Protein AF-A0A150GIY0-F1 (afdb_monomer)

Nearest PDB structures (foldseek):
  5y50-assembly1_A  TM=8.911E-01  e=4.315E-17  Arabidopsis thaliana
  5xjj-assembly1_A  TM=8.818E-01  e=3.987E-17  Camelina sativa
  7dqk-assembly1_A  TM=9.049E-01  e=1.859E-16  Nicotiana tabacum
  6idr-assembly1_A  TM=8.711E-01  e=2.061E-09  Vibrio cholerae
  4z3p-assembly1_A  TM=7.570E-01  e=5.822E-07  Escherichia coli

Radius of gyration: 31.67 Å; Cα contacts (8 Å, |Δi|>4): 708; chains: 1; bounding box: 84×66×115 Å

Organism: Gonium pectorale (NCBI:txid33097)

Sequence (579 aa):
MNAAVGRSGRQQALKSTKPVFLGHQGTAELGAAAVGNTYINLMWFFMVGFATALDTLGSQAYGAGNLRALRTATLTGGLLMSALMGPMVAAMAEGERAGAVLFGQDPVVSLLMGRFCRHLIPGMWPLAWSVVLTKYLQVQGEVLLPSAAAVAAFLLNIAGNVLLIRRLGFVGSPLATSLARWVQLLLLVASVCLHERRRRRLARQPAVQDLGLSRAGVSPSDMKGGGAQDVEGAPLLQAPALDKNAVPAVRCGAEGAKQERHSGGDAGAVEQTSAEVDVTVVVIARADSRAALFDQASGCVQLSSSDNVGGYFDGGAPAIAAATEAEGEAWSRDASLWREAAAELREAVRPAALGRFLRLGVPGGLGIIFESVCFELSTVLAGRLGAVDTAAHSAMLSVMAFMYLSCPFAIGIAGSIRVGNLLGAGQPEASRIAGLLTVGVSGSLMSLVAAALLACRNVFGYMFSNDPRVVQVIARISLFVAFLEVSDGLLGSSHGVLRGCGHQITTAVATFIGFWLTGITLGYLLCERAGWGLDGIWAGIAAGDAVTCAVNVGAMARIRWRAEADGAAARLQQAGPHS

InterPro domains:
  IPR002528 Multi antimicrobial extrusion protein [PF01554] (20-162)
  IPR002528 Multi antimicrobial extrusion protein [PF01554] (366-525)

pLDDT: mean 75.18, std 27.04, range [20.86, 97.62]

Structure (mmCIF, N/CA/C/O backbone):
data_AF-A0A150GIY0-F1
#
_entry.id   AF-A0A150GIY0-F1
#
loop_
_atom_site.group_PDB
_atom_site.id
_atom_site.type_symbol
_atom_site.label_atom_id
_atom_site.label_alt_id
_atom_site.label_comp_id
_atom_site.label_asym_id
_atom_site.label_entity_id
_atom_site.label_seq_id
_atom_site.pdbx_PDB_ins_code
_atom_site.Cartn_x
_atom_site.Cartn_y
_atom_site.Cartn_z
_atom_site.occupancy
_atom_site.B_iso_or_equiv
_atom_site.auth_seq_id
_atom_site.auth_comp_id
_atom_site.auth_asym_id
_atom_site.auth_atom_id
_atom_site.pdbx_PDB_model_num
ATOM 1 N N . MET A 1 1 ? -1.893 16.296 6.152 1.00 26.72 1 MET A N 1
ATOM 2 C CA . MET A 1 1 ? -1.440 16.242 4.745 1.00 26.72 1 MET A CA 1
ATO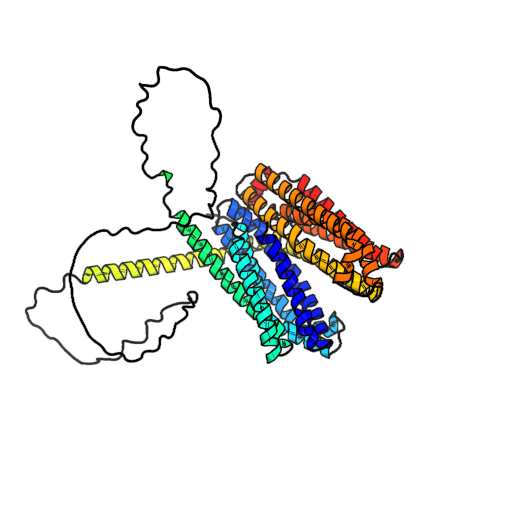M 3 C C . MET A 1 1 ? 0.084 16.180 4.626 1.00 26.72 1 MET A C 1
ATOM 5 O O . MET A 1 1 ? 0.574 15.108 4.300 1.00 26.72 1 MET A O 1
ATOM 9 N N . ASN A 1 2 ? 0.847 17.212 5.021 1.00 23.97 2 ASN A N 1
ATOM 10 C CA . ASN A 1 2 ? 2.317 17.268 4.824 1.00 23.97 2 ASN A CA 1
ATOM 11 C C . ASN A 1 2 ? 3.125 16.084 5.412 1.00 23.97 2 ASN A C 1
ATOM 13 O O . ASN A 1 2 ? 4.111 15.652 4.823 1.00 23.97 2 ASN A O 1
ATOM 17 N N . ALA A 1 3 ? 2.694 15.492 6.533 1.00 28.34 3 ALA A N 1
ATOM 18 C CA . ALA A 1 3 ? 3.400 14.363 7.159 1.00 28.34 3 ALA A CA 1
ATOM 19 C C . ALA A 1 3 ? 3.126 12.987 6.508 1.00 28.34 3 ALA A C 1
ATOM 21 O O . ALA A 1 3 ? 3.935 12.069 6.640 1.00 28.34 3 ALA A O 1
ATOM 22 N N . ALA A 1 4 ? 1.986 12.808 5.830 1.00 27.88 4 ALA A N 1
ATOM 23 C CA . ALA A 1 4 ? 1.653 11.567 5.117 1.00 27.88 4 ALA A CA 1
ATOM 24 C C . ALA A 1 4 ? 2.254 11.575 3.704 1.00 27.88 4 ALA A C 1
ATOM 26 O O . ALA A 1 4 ? 2.891 10.599 3.320 1.00 27.88 4 ALA A O 1
ATOM 27 N N . VAL A 1 5 ? 2.172 12.725 3.023 1.00 30.45 5 VAL A N 1
ATOM 28 C CA . VAL A 1 5 ? 2.752 12.960 1.692 1.00 30.45 5 VAL A CA 1
ATOM 29 C C . VAL A 1 5 ? 4.261 12.725 1.685 1.00 30.45 5 VAL A C 1
ATOM 31 O O . VAL A 1 5 ? 4.789 12.011 0.839 1.00 30.45 5 VAL A O 1
ATOM 34 N N . GLY A 1 6 ? 4.967 13.208 2.712 1.00 29.48 6 GLY A N 1
ATOM 35 C CA . GLY A 1 6 ? 6.399 12.955 2.811 1.00 29.48 6 GLY A CA 1
ATOM 36 C C . GLY A 1 6 ? 6.763 11.481 3.043 1.00 29.48 6 GLY A C 1
ATOM 37 O O . GLY A 1 6 ? 7.862 11.089 2.677 1.00 29.48 6 GLY A O 1
ATOM 38 N N . ARG A 1 7 ? 5.917 10.658 3.684 1.00 35.09 7 ARG A N 1
ATOM 39 C CA . ARG A 1 7 ? 6.287 9.297 4.144 1.00 35.09 7 ARG A CA 1
ATOM 40 C C . ARG A 1 7 ? 6.315 8.258 3.027 1.00 35.09 7 ARG A C 1
ATOM 42 O O . ARG A 1 7 ? 7.201 7.407 3.024 1.00 35.09 7 ARG A O 1
ATOM 49 N N . SER A 1 8 ? 5.376 8.325 2.097 1.00 34.19 8 SER A N 1
ATOM 50 C CA . SER A 1 8 ? 5.296 7.362 1.000 1.00 34.19 8 SER A CA 1
ATOM 51 C C . SER A 1 8 ? 6.356 7.646 -0.074 1.00 34.19 8 SER A C 1
ATOM 53 O O . SER A 1 8 ? 7.037 6.722 -0.512 1.00 34.19 8 SER A O 1
ATOM 55 N N . GLY A 1 9 ? 6.624 8.924 -0.383 1.00 31.80 9 GLY A N 1
ATOM 56 C CA . GLY A 1 9 ? 7.778 9.316 -1.206 1.00 31.80 9 GLY A CA 1
ATOM 57 C C . GLY A 1 9 ? 9.125 8.877 -0.604 1.00 31.80 9 GLY A C 1
ATOM 58 O O . GLY A 1 9 ? 10.048 8.513 -1.328 1.00 31.80 9 GLY A O 1
ATOM 59 N N . ARG A 1 10 ? 9.226 8.801 0.733 1.00 36.59 10 ARG A N 1
ATOM 60 C CA . ARG A 1 10 ? 10.419 8.315 1.457 1.00 36.59 10 ARG A CA 1
ATOM 61 C C . ARG A 1 10 ? 10.662 6.807 1.320 1.00 36.59 10 ARG A C 1
ATOM 63 O O . ARG A 1 10 ? 11.814 6.396 1.211 1.00 36.59 10 ARG A O 1
ATOM 70 N N . GLN A 1 11 ? 9.615 5.976 1.305 1.00 33.59 11 GLN A N 1
ATOM 71 C CA . GLN A 1 11 ? 9.782 4.534 1.061 1.00 33.59 11 GLN A CA 1
ATOM 72 C C . GLN A 1 11 ? 10.220 4.244 -0.381 1.00 33.59 11 GLN A C 1
ATOM 74 O O . GLN A 1 11 ? 10.980 3.303 -0.602 1.00 33.59 11 GLN A O 1
ATOM 79 N N . GLN A 1 12 ? 9.810 5.081 -1.338 1.00 35.47 12 GLN A N 1
ATOM 80 C CA . GLN A 1 12 ? 10.272 4.993 -2.722 1.00 35.47 12 GLN A CA 1
ATOM 81 C C . GLN A 1 12 ? 11.724 5.476 -2.869 1.00 35.47 12 GLN A C 1
ATOM 83 O O . GLN A 1 12 ? 12.529 4.788 -3.491 1.00 35.47 12 GLN A O 1
ATOM 88 N N . ALA A 1 13 ? 12.117 6.563 -2.193 1.00 31.50 13 ALA A N 1
ATOM 89 C CA . ALA A 1 13 ? 13.513 7.015 -2.151 1.00 31.50 13 ALA A CA 1
ATOM 90 C C . ALA A 1 13 ? 14.476 5.955 -1.570 1.00 31.50 13 ALA A C 1
ATOM 92 O O . ALA A 1 13 ? 15.623 5.859 -2.010 1.00 31.50 13 ALA A O 1
ATOM 93 N N . LEU A 1 14 ? 14.005 5.118 -0.630 1.00 35.75 14 LEU A N 1
ATOM 94 C CA . LEU A 1 14 ? 14.746 3.968 -0.082 1.00 35.75 14 LEU A CA 1
ATOM 95 C C . LEU A 1 14 ? 14.998 2.864 -1.134 1.00 35.75 14 LEU A C 1
ATOM 97 O O . LEU A 1 14 ? 15.952 2.094 -1.015 1.00 35.75 14 LEU A O 1
ATOM 101 N N . LYS A 1 15 ? 14.157 2.774 -2.173 1.00 36.25 15 LYS A N 1
ATOM 102 C CA . LYS A 1 15 ? 14.369 1.879 -3.323 1.00 36.25 15 LYS A CA 1
ATOM 103 C C . LYS A 1 15 ? 15.346 2.495 -4.333 1.00 36.25 15 LYS A C 1
ATOM 105 O O . LYS A 1 15 ? 16.192 1.778 -4.857 1.00 36.25 15 LYS A O 1
ATOM 110 N N . SER A 1 16 ? 15.291 3.813 -4.533 1.00 37.38 16 SER A N 1
ATOM 111 C CA . SER A 1 16 ? 16.119 4.552 -5.501 1.00 37.38 16 SER A CA 1
ATOM 112 C C . SER A 1 16 ? 17.571 4.799 -5.068 1.00 37.38 16 SER A C 1
ATOM 114 O O . SER A 1 16 ? 18.399 5.144 -5.903 1.00 37.38 16 SER A O 1
ATOM 116 N N . THR A 1 17 ? 17.917 4.640 -3.786 1.00 39.75 17 THR A N 1
ATOM 117 C CA . THR A 1 17 ? 19.284 4.915 -3.291 1.00 39.75 17 THR A CA 1
ATOM 118 C C . THR A 1 17 ? 20.271 3.786 -3.589 1.00 39.75 17 THR A C 1
ATOM 120 O O . THR A 1 17 ? 21.454 4.040 -3.791 1.00 39.75 17 THR A O 1
ATOM 123 N N . LYS A 1 18 ? 19.807 2.533 -3.648 1.00 42.25 18 LYS A N 1
ATOM 124 C CA . LYS A 1 18 ? 20.684 1.364 -3.840 1.00 42.25 18 LYS A CA 1
ATOM 125 C C . LYS A 1 18 ? 21.380 1.338 -5.210 1.00 42.25 18 LYS A C 1
ATOM 127 O O . LYS A 1 18 ? 22.581 1.075 -5.221 1.00 42.25 18 LYS A O 1
ATOM 132 N N . PRO A 1 19 ? 20.709 1.667 -6.333 1.00 45.66 19 PRO A N 1
ATOM 133 C CA . PRO A 1 19 ? 21.371 1.764 -7.635 1.00 45.66 19 PRO A CA 1
ATOM 134 C C . PRO A 1 19 ? 22.485 2.821 -7.671 1.00 45.66 19 PRO A C 1
ATOM 136 O O . PRO A 1 19 ? 23.508 2.605 -8.308 1.00 45.66 19 PRO A O 1
ATOM 139 N N . VAL A 1 20 ? 22.332 3.932 -6.939 1.00 49.66 20 VAL A N 1
ATOM 140 C CA . VAL A 1 20 ? 23.324 5.024 -6.908 1.00 49.66 20 VAL A CA 1
ATOM 141 C C . VAL A 1 20 ? 24.634 4.585 -6.246 1.00 49.66 20 VAL A C 1
ATOM 143 O O . VAL A 1 20 ? 25.707 4.943 -6.714 1.00 49.66 20 VAL A O 1
ATOM 146 N N . PHE A 1 21 ? 24.570 3.779 -5.182 1.00 44.47 21 PHE A N 1
ATOM 147 C CA . PHE A 1 21 ? 25.774 3.335 -4.467 1.00 44.47 21 PHE A CA 1
ATOM 148 C C . PHE A 1 21 ? 26.375 2.039 -5.018 1.00 44.47 21 PHE A C 1
ATOM 150 O O . PHE A 1 21 ? 27.595 1.883 -5.017 1.00 44.47 21 PHE A O 1
ATOM 157 N N . LEU A 1 22 ? 25.540 1.113 -5.497 1.00 42.94 22 LEU A N 1
ATOM 158 C CA . LEU A 1 22 ? 26.004 -0.146 -6.088 1.00 42.94 22 LEU A CA 1
ATOM 159 C C . LEU A 1 22 ? 26.503 0.036 -7.529 1.00 42.94 22 LEU A C 1
ATOM 161 O O . LEU A 1 22 ? 27.256 -0.802 -8.016 1.00 42.94 22 LEU A O 1
ATOM 165 N N . GLY A 1 23 ? 26.177 1.172 -8.160 1.00 40.03 23 GLY A N 1
ATOM 166 C CA . GLY A 1 23 ? 26.618 1.562 -9.503 1.00 40.03 23 GLY A CA 1
ATOM 167 C C . GLY A 1 23 ? 28.124 1.534 -9.723 1.00 40.03 23 GLY A C 1
ATOM 168 O O . GLY A 1 23 ? 28.589 1.274 -10.828 1.00 40.03 23 GLY A O 1
ATOM 169 N N . HIS A 1 24 ? 28.884 1.765 -8.654 1.00 50.03 24 HIS A N 1
ATOM 170 C CA . HIS A 1 24 ? 30.339 1.841 -8.696 1.00 50.03 24 HIS A CA 1
ATOM 171 C C . HIS A 1 24 ? 31.046 0.503 -8.437 1.00 50.03 24 HIS A C 1
ATOM 173 O O . HIS A 1 24 ? 32.263 0.449 -8.581 1.00 50.03 24 HIS A O 1
ATOM 179 N N . GLN A 1 25 ? 30.328 -0.554 -8.030 1.00 51.16 25 GLN A N 1
ATOM 180 C CA . GLN A 1 25 ? 30.941 -1.852 -7.706 1.00 51.16 25 GLN A CA 1
ATOM 181 C C . GLN A 1 25 ? 31.000 -2.812 -8.896 1.00 51.16 25 GLN A C 1
ATOM 183 O O . GLN A 1 25 ? 31.937 -3.598 -8.974 1.00 51.16 25 GLN A O 1
ATOM 188 N N . GLY A 1 26 ? 30.063 -2.692 -9.837 1.00 63.09 26 GLY A N 1
ATOM 189 C CA . GLY A 1 26 ? 30.031 -3.492 -11.057 1.00 63.09 26 GLY A CA 1
ATOM 190 C C . GLY A 1 26 ? 28.610 -3.682 -11.586 1.00 63.09 26 GLY A C 1
ATOM 191 O O . GLY A 1 26 ? 27.613 -3.455 -10.894 1.00 63.09 26 GLY A O 1
ATOM 192 N N . THR A 1 27 ? 28.501 -4.065 -12.858 1.00 73.31 27 THR A N 1
ATOM 193 C CA . THR A 1 27 ? 27.211 -4.295 -13.529 1.00 73.31 27 THR A CA 1
ATOM 194 C C . THR A 1 27 ? 26.477 -5.517 -12.968 1.00 73.31 27 THR A C 1
ATOM 196 O O . THR A 1 27 ? 25.247 -5.511 -12.907 1.00 73.31 27 THR A O 1
ATOM 199 N N . ALA A 1 28 ? 27.211 -6.530 -12.496 1.00 75.12 28 ALA A N 1
ATOM 200 C CA . ALA A 1 28 ? 26.652 -7.741 -11.898 1.00 75.12 28 ALA A CA 1
ATOM 201 C C . ALA A 1 28 ? 26.022 -7.473 -10.519 1.00 75.12 28 ALA A C 1
ATOM 203 O O . ALA A 1 28 ? 24.923 -7.945 -10.235 1.00 75.12 28 ALA A O 1
ATOM 204 N N . GLU A 1 29 ? 26.670 -6.669 -9.675 1.00 79.75 29 GLU A N 1
ATOM 205 C CA . GLU A 1 29 ? 26.185 -6.261 -8.353 1.00 79.75 29 GLU A CA 1
ATOM 206 C C . GLU A 1 29 ? 24.900 -5.437 -8.457 1.00 79.75 29 GLU A C 1
ATOM 208 O O . GLU A 1 29 ? 23.928 -5.681 -7.737 1.00 79.75 29 GLU A O 1
ATOM 213 N N . LEU A 1 30 ? 24.874 -4.480 -9.385 1.00 74.94 30 LEU A N 1
ATOM 214 C CA . LEU A 1 30 ? 23.681 -3.702 -9.704 1.00 74.94 30 LEU A CA 1
ATOM 215 C C . LEU A 1 30 ? 22.517 -4.590 -10.145 1.00 74.94 30 LEU A C 1
ATOM 217 O O . LEU A 1 30 ? 21.418 -4.471 -9.597 1.00 74.94 30 LEU A O 1
ATOM 221 N N . GLY A 1 31 ? 22.764 -5.480 -11.112 1.00 75.88 31 GLY A N 1
ATOM 222 C CA . GLY A 1 31 ? 21.759 -6.410 -11.625 1.00 75.88 31 GLY A CA 1
ATOM 223 C C . GLY A 1 31 ? 21.212 -7.315 -10.522 1.00 75.88 31 GLY A C 1
ATOM 224 O O . GLY A 1 31 ? 19.999 -7.410 -10.337 1.00 75.88 31 GLY A O 1
ATOM 225 N N . ALA A 1 32 ? 22.097 -7.888 -9.707 1.00 84.94 32 ALA A N 1
ATOM 226 C CA . ALA A 1 32 ? 21.729 -8.758 -8.596 1.00 84.94 32 ALA A CA 1
ATOM 227 C C . ALA A 1 32 ? 20.876 -8.051 -7.533 1.00 84.94 32 ALA A C 1
ATOM 229 O O . ALA A 1 32 ? 19.888 -8.611 -7.053 1.00 84.94 32 ALA A O 1
ATOM 230 N N . ALA A 1 33 ? 21.222 -6.813 -7.164 1.00 84.00 33 ALA A N 1
ATOM 231 C CA . ALA A 1 33 ? 20.426 -6.035 -6.218 1.00 84.00 33 ALA A CA 1
ATOM 232 C C . ALA A 1 33 ? 19.066 -5.624 -6.796 1.00 84.00 33 ALA A C 1
ATOM 234 O O . ALA A 1 33 ? 18.080 -5.620 -6.057 1.00 84.00 33 ALA A O 1
ATOM 235 N N . ALA A 1 34 ? 18.996 -5.292 -8.089 1.00 82.25 34 ALA A N 1
ATOM 236 C CA . ALA A 1 34 ? 17.746 -4.951 -8.759 1.00 82.25 34 ALA A CA 1
ATOM 237 C C . ALA A 1 34 ? 16.787 -6.152 -8.786 1.00 82.25 34 ALA A C 1
ATOM 239 O O . ALA A 1 34 ? 15.692 -6.063 -8.229 1.00 82.25 34 ALA A O 1
ATOM 240 N N . VAL A 1 35 ? 17.235 -7.295 -9.322 1.00 84.00 35 VAL A N 1
ATOM 241 C CA . VAL A 1 35 ? 16.435 -8.531 -9.395 1.00 84.00 35 VAL A CA 1
ATOM 242 C C . VAL A 1 35 ? 16.071 -9.031 -7.994 1.00 84.00 35 VAL A C 1
ATOM 244 O O . VAL A 1 35 ? 14.917 -9.371 -7.731 1.00 84.00 35 VAL A O 1
ATOM 247 N N . GLY A 1 36 ? 17.013 -8.986 -7.046 1.00 88.81 36 GLY A N 1
ATOM 248 C CA . GLY A 1 36 ? 16.752 -9.321 -5.646 1.00 88.81 36 GLY A CA 1
ATOM 249 C C . GLY A 1 36 ? 15.688 -8.427 -5.003 1.00 88.81 36 GLY A C 1
ATOM 250 O O . GLY A 1 36 ? 14.823 -8.911 -4.273 1.00 88.81 36 GLY A O 1
ATOM 251 N N . ASN A 1 37 ? 15.704 -7.123 -5.287 1.00 87.19 37 ASN A N 1
ATOM 252 C CA . ASN A 1 37 ? 14.700 -6.191 -4.778 1.00 87.19 37 ASN A CA 1
ATOM 253 C C . ASN A 1 37 ? 13.319 -6.444 -5.398 1.00 87.19 37 ASN A C 1
ATOM 255 O O . ASN A 1 37 ? 12.332 -6.396 -4.666 1.00 87.19 37 ASN A O 1
ATOM 259 N N . THR A 1 38 ? 13.238 -6.760 -6.694 1.00 85.94 38 THR A N 1
ATOM 260 C CA . THR A 1 38 ? 11.989 -7.190 -7.347 1.00 85.94 38 THR A CA 1
ATOM 261 C C . THR A 1 38 ? 11.442 -8.459 -6.695 1.00 85.94 38 THR A C 1
ATOM 263 O O . THR A 1 38 ? 10.288 -8.476 -6.266 1.00 85.94 38 THR A O 1
ATOM 266 N N . TYR A 1 39 ? 12.285 -9.478 -6.496 1.00 90.88 39 TYR A N 1
ATOM 267 C CA . TYR A 1 39 ? 11.909 -10.729 -5.829 1.00 90.88 39 TYR A CA 1
ATOM 268 C C . TYR A 1 39 ? 11.329 -10.498 -4.424 1.00 90.88 39 TYR A C 1
ATOM 270 O O . TYR A 1 39 ? 10.262 -11.010 -4.091 1.00 90.88 39 TYR A O 1
ATOM 278 N N . ILE A 1 40 ? 11.983 -9.660 -3.615 1.00 91.12 40 ILE A N 1
ATOM 279 C CA . ILE A 1 40 ? 11.515 -9.325 -2.263 1.00 91.12 40 ILE A CA 1
ATOM 280 C C . ILE A 1 40 ? 10.219 -8.503 -2.300 1.00 91.12 40 ILE A C 1
ATOM 282 O O . ILE A 1 40 ? 9.323 -8.741 -1.488 1.00 91.12 40 ILE A O 1
ATOM 286 N N . ASN A 1 41 ? 10.102 -7.537 -3.217 1.00 87.31 41 ASN A N 1
ATOM 287 C CA . ASN A 1 41 ? 8.920 -6.680 -3.321 1.00 87.31 41 ASN A CA 1
ATOM 288 C C . ASN A 1 41 ? 7.660 -7.490 -3.639 1.00 87.31 41 ASN A C 1
ATOM 290 O O . ASN A 1 41 ? 6.640 -7.261 -2.994 1.00 87.31 41 ASN A O 1
ATOM 294 N N . LEU A 1 42 ? 7.742 -8.464 -4.552 1.00 85.94 42 LEU A N 1
ATOM 295 C CA . LEU A 1 42 ? 6.616 -9.338 -4.908 1.00 85.94 42 LEU A CA 1
ATOM 296 C C . LEU A 1 42 ? 6.005 -10.021 -3.676 1.00 85.94 42 LEU A C 1
ATOM 298 O O . LEU A 1 42 ? 4.788 -10.025 -3.501 1.00 85.94 42 LEU A O 1
ATOM 302 N N . MET A 1 43 ? 6.850 -10.531 -2.777 1.00 90.81 43 MET A N 1
ATOM 303 C CA . MET A 1 43 ? 6.399 -11.148 -1.526 1.00 90.81 43 MET A CA 1
ATOM 304 C C . MET A 1 43 ? 5.897 -10.106 -0.518 1.00 90.81 43 MET A C 1
ATOM 306 O O . MET A 1 43 ? 4.887 -10.305 0.160 1.00 90.81 43 MET A O 1
ATOM 310 N N . TRP A 1 44 ? 6.595 -8.973 -0.423 1.00 89.81 44 TRP A N 1
ATOM 311 C CA . TRP A 1 44 ? 6.292 -7.901 0.523 1.00 89.81 44 TRP A CA 1
ATOM 312 C C . TRP A 1 44 ? 4.960 -7.195 0.235 1.00 89.81 44 TRP A C 1
ATOM 314 O O . TRP A 1 44 ? 4.254 -6.825 1.172 1.00 89.81 44 TRP A O 1
ATOM 324 N N . PHE A 1 45 ? 4.576 -7.030 -1.033 1.00 87.69 45 PHE A N 1
ATOM 325 C CA . PHE A 1 45 ? 3.323 -6.374 -1.415 1.00 87.69 45 PHE A CA 1
ATOM 326 C C . PHE A 1 45 ? 2.094 -7.077 -0.836 1.00 87.69 45 PHE A C 1
ATOM 328 O O . PHE A 1 45 ? 1.228 -6.424 -0.249 1.00 87.69 45 PHE A O 1
ATOM 335 N N . PHE A 1 46 ? 2.067 -8.411 -0.895 1.00 88.81 46 PHE A N 1
ATOM 336 C CA . PHE A 1 46 ? 1.012 -9.200 -0.263 1.00 88.81 46 PHE A CA 1
ATOM 337 C C . PHE A 1 46 ? 0.985 -8.992 1.261 1.00 88.81 46 PHE A C 1
ATOM 339 O O . PHE A 1 46 ? -0.079 -8.808 1.849 1.00 88.81 46 PHE A O 1
ATOM 346 N N . MET A 1 47 ? 2.158 -8.933 1.901 1.00 88.12 47 MET A N 1
ATOM 347 C CA . MET A 1 47 ? 2.296 -8.743 3.352 1.00 88.12 47 MET A CA 1
ATOM 348 C C . MET A 1 47 ? 1.799 -7.378 3.829 1.00 88.12 47 MET A C 1
ATOM 350 O O . MET A 1 47 ? 1.088 -7.294 4.830 1.00 88.12 47 MET A O 1
ATOM 354 N N . VAL A 1 48 ? 2.126 -6.300 3.111 1.00 85.50 48 VAL A N 1
ATOM 355 C CA . VAL A 1 48 ? 1.653 -4.944 3.443 1.00 85.50 48 VAL A CA 1
ATOM 356 C C . VAL A 1 48 ? 0.132 -4.857 3.406 1.00 85.50 48 VAL A C 1
ATOM 358 O O . VAL A 1 48 ? -0.456 -4.134 4.213 1.00 85.50 48 VAL A O 1
ATOM 361 N N . GLY A 1 49 ? -0.526 -5.619 2.532 1.00 84.38 49 GLY A N 1
ATOM 362 C CA . GLY A 1 49 ? -1.982 -5.633 2.468 1.00 84.38 49 GLY A CA 1
ATOM 363 C C . GLY A 1 49 ? -2.649 -6.144 3.743 1.00 84.38 49 GLY A C 1
ATOM 364 O O . GLY A 1 49 ? -3.695 -5.617 4.116 1.00 84.38 49 GLY A O 1
ATOM 365 N N . PHE A 1 50 ? -2.012 -7.037 4.510 1.00 86.88 50 PHE A N 1
ATOM 366 C CA . PHE A 1 50 ? -2.520 -7.429 5.832 1.00 86.88 50 PHE A CA 1
ATOM 367 C C . PHE A 1 50 ? -2.536 -6.259 6.816 1.00 86.88 50 PHE A C 1
ATOM 369 O O . PHE A 1 50 ? -3.489 -6.112 7.581 1.00 86.88 50 PHE A O 1
ATOM 376 N N . ALA A 1 51 ? -1.539 -5.372 6.763 1.00 87.44 51 ALA A N 1
ATOM 377 C CA . ALA A 1 51 ? -1.510 -4.188 7.617 1.00 87.44 51 ALA A CA 1
ATOM 378 C C . ALA A 1 51 ? -2.670 -3.218 7.332 1.00 87.44 51 ALA A C 1
ATOM 380 O O . ALA A 1 51 ? -3.032 -2.424 8.200 1.00 87.44 51 ALA A O 1
ATOM 381 N N . THR A 1 52 ? -3.291 -3.289 6.148 1.00 88.25 52 THR A N 1
ATOM 382 C CA . THR A 1 52 ? -4.461 -2.462 5.817 1.00 88.25 52 THR A CA 1
ATOM 383 C C . THR A 1 52 ? -5.713 -2.851 6.601 1.00 88.25 52 THR A C 1
ATOM 385 O O . THR A 1 52 ? -6.589 -2.011 6.779 1.00 88.25 52 THR A O 1
ATOM 388 N N . ALA A 1 53 ? -5.796 -4.071 7.145 1.00 92.12 53 ALA A N 1
ATOM 389 C CA . ALA A 1 53 ? -6.890 -4.452 8.041 1.00 92.12 53 ALA A CA 1
ATOM 390 C C . ALA A 1 53 ? -6.888 -3.614 9.332 1.00 92.12 53 ALA A C 1
ATOM 392 O O . ALA A 1 53 ? -7.947 -3.327 9.893 1.00 92.12 53 ALA A O 1
ATOM 393 N N . LEU A 1 54 ? -5.708 -3.163 9.776 1.00 92.81 54 LEU A N 1
ATOM 394 C CA . LEU A 1 54 ? -5.568 -2.289 10.939 1.00 92.81 54 LEU A CA 1
ATOM 395 C C . LEU A 1 54 ? -6.061 -0.861 10.653 1.00 92.81 54 LEU A C 1
ATOM 397 O O . LEU A 1 54 ? -6.528 -0.201 11.579 1.00 92.81 54 LEU A O 1
ATOM 401 N N . ASP A 1 55 ? -6.052 -0.415 9.387 1.00 91.69 55 ASP A N 1
ATOM 402 C CA . ASP A 1 55 ? -6.681 0.857 8.997 1.00 91.69 55 ASP A CA 1
ATOM 403 C C . ASP A 1 55 ? -8.195 0.839 9.243 1.00 91.69 55 ASP A C 1
ATOM 405 O O . ASP A 1 55 ? -8.762 1.897 9.488 1.00 91.69 55 ASP A O 1
ATOM 409 N N . THR A 1 56 ? -8.847 -0.329 9.198 1.00 94.12 56 THR A N 1
ATOM 410 C CA . THR A 1 56 ? -10.286 -0.498 9.469 1.00 94.12 56 THR A CA 1
ATOM 411 C C . THR A 1 56 ? -10.542 -0.815 10.936 1.00 94.12 56 THR A C 1
ATOM 413 O O . THR A 1 56 ? -11.235 -0.076 11.626 1.00 94.12 56 THR A O 1
ATOM 416 N N . LEU A 1 57 ? -9.977 -1.922 11.429 1.00 93.75 57 LEU A N 1
ATOM 417 C CA . LEU A 1 57 ? -10.260 -2.426 12.773 1.00 93.75 57 LEU A CA 1
ATOM 418 C C . LEU A 1 57 ? -9.716 -1.478 13.841 1.00 93.75 57 LEU A C 1
ATOM 420 O O . LEU A 1 57 ? -10.386 -1.223 14.836 1.00 93.75 57 LEU A O 1
ATOM 424 N N . GLY A 1 58 ? -8.514 -0.936 13.623 1.00 94.62 58 GLY A N 1
ATOM 425 C CA . GLY A 1 58 ? -7.876 -0.023 14.563 1.00 94.62 58 GLY A CA 1
ATOM 426 C C . GLY A 1 58 ? -8.575 1.332 14.628 1.00 94.62 58 GLY A C 1
ATOM 427 O O . GLY A 1 58 ? -8.811 1.840 15.721 1.00 94.62 58 GLY A O 1
ATOM 428 N N . SER A 1 59 ? -8.952 1.898 13.479 1.00 95.81 59 SER A N 1
ATOM 429 C CA . SER A 1 59 ? -9.655 3.186 13.437 1.00 95.81 59 SER A CA 1
ATOM 430 C C . SER A 1 59 ? -11.079 3.088 13.998 1.00 95.81 59 SER A C 1
ATOM 432 O O . SER A 1 59 ? -11.458 3.888 14.847 1.00 95.81 59 SER A O 1
ATOM 434 N N . GLN A 1 60 ? -11.848 2.055 13.638 1.00 96.06 60 GLN A N 1
ATOM 435 C CA . GLN A 1 60 ? -13.187 1.842 14.201 1.00 96.06 60 GLN A CA 1
ATOM 436 C C . GLN A 1 60 ? -13.133 1.610 15.719 1.00 96.06 60 GLN A C 1
ATOM 438 O O . GLN A 1 60 ? -13.912 2.209 16.458 1.00 96.06 60 GLN A O 1
ATOM 443 N N . ALA A 1 61 ? -12.174 0.811 16.207 1.00 94.81 61 ALA A N 1
ATOM 444 C CA . ALA A 1 61 ? -11.980 0.603 17.642 1.00 94.81 61 ALA A CA 1
ATOM 445 C C . ALA A 1 61 ? -11.616 1.899 18.379 1.00 94.81 61 ALA A C 1
ATOM 447 O O . ALA A 1 61 ? -12.173 2.182 19.440 1.00 94.81 61 ALA A O 1
ATOM 448 N N . TYR A 1 62 ? -10.713 2.705 17.810 1.00 95.62 62 TYR A N 1
ATOM 449 C CA . TYR A 1 62 ? -10.339 3.995 18.384 1.00 95.62 62 TYR A CA 1
ATOM 450 C C . TYR A 1 62 ? -11.508 4.986 18.387 1.00 95.62 62 TYR A C 1
ATOM 452 O O . TYR A 1 62 ? -11.761 5.628 19.405 1.00 95.62 62 TYR A O 1
ATOM 460 N N . GLY A 1 63 ? -12.252 5.065 17.281 1.00 95.19 63 GLY A N 1
ATOM 461 C CA . GLY A 1 63 ? -13.450 5.891 17.140 1.00 95.19 63 GLY A CA 1
ATOM 462 C C . GLY A 1 63 ? -14.529 5.585 18.175 1.00 95.19 63 GLY A C 1
ATOM 463 O O . GLY A 1 63 ? -15.138 6.500 18.717 1.00 95.19 63 GLY A O 1
ATOM 464 N N . ALA A 1 64 ? -14.704 4.307 18.511 1.00 93.56 64 ALA A N 1
ATOM 465 C CA . ALA A 1 64 ? -15.631 3.855 19.547 1.00 93.56 64 ALA A CA 1
ATOM 466 C C . ALA A 1 64 ? -15.112 4.042 20.987 1.00 93.56 64 ALA A C 1
ATOM 468 O O . ALA A 1 64 ? -15.766 3.625 21.939 1.00 93.56 64 ALA A O 1
ATOM 469 N N . GLY A 1 65 ? -13.904 4.586 21.171 1.00 91.38 65 GLY A N 1
ATOM 470 C CA . GLY A 1 65 ? -13.256 4.703 22.479 1.00 91.38 65 GLY A CA 1
ATOM 471 C C . GLY A 1 65 ? -12.734 3.377 23.054 1.00 91.38 65 GLY A C 1
ATOM 472 O O . GLY A 1 65 ? -12.239 3.350 24.183 1.00 91.38 65 GLY A O 1
ATOM 473 N N . ASN A 1 66 ? -12.780 2.278 22.293 1.00 91.62 66 ASN A N 1
ATOM 474 C CA . ASN A 1 66 ? -12.362 0.952 22.741 1.00 91.62 66 ASN A CA 1
ATOM 475 C C . ASN A 1 66 ? -10.875 0.696 22.441 1.00 91.62 66 ASN A C 1
ATOM 477 O O . ASN A 1 66 ? -10.491 0.026 21.479 1.00 91.62 66 ASN A O 1
ATOM 481 N N . LEU A 1 67 ? -10.007 1.218 23.308 1.00 89.38 67 LEU A N 1
ATOM 482 C CA . LEU A 1 67 ? -8.553 1.062 23.165 1.00 89.38 67 LEU A CA 1
ATOM 483 C C . LEU A 1 67 ? -8.070 -0.375 23.317 1.00 89.38 67 LEU A C 1
ATOM 485 O O . LEU A 1 67 ? -7.041 -0.730 22.748 1.00 89.38 67 LEU A O 1
ATOM 489 N N . ARG A 1 68 ? -8.780 -1.188 24.104 1.00 88.31 68 ARG A N 1
ATOM 490 C CA . ARG A 1 68 ? -8.429 -2.595 24.277 1.00 88.31 68 ARG A CA 1
ATOM 491 C C . ARG A 1 68 ? -8.588 -3.327 22.950 1.00 88.31 68 ARG A C 1
ATOM 493 O O . ARG A 1 68 ? -7.646 -3.967 22.506 1.00 88.31 68 ARG A O 1
ATOM 500 N N . ALA A 1 69 ? -9.707 -3.122 22.252 1.00 90.06 69 ALA A N 1
ATOM 501 C CA . ALA A 1 69 ? -9.900 -3.659 20.907 1.00 90.06 69 ALA A CA 1
ATOM 502 C C . ALA A 1 69 ? -8.836 -3.155 19.914 1.00 90.06 69 ALA A C 1
ATOM 504 O O . ALA A 1 69 ? -8.352 -3.938 19.097 1.00 90.06 69 ALA A O 1
ATOM 505 N N . LEU A 1 70 ? -8.412 -1.887 20.011 1.00 93.31 70 LEU A N 1
ATOM 506 C CA . LEU A 1 70 ? -7.305 -1.354 19.205 1.00 93.31 70 LEU A CA 1
ATOM 507 C C . LEU A 1 70 ? -5.979 -2.096 19.480 1.00 93.31 70 LEU A C 1
ATOM 509 O O . LEU A 1 70 ? -5.293 -2.501 18.535 1.00 93.31 70 LEU A O 1
ATOM 513 N N . ARG A 1 71 ? -5.612 -2.297 20.752 1.00 92.00 71 ARG A N 1
ATOM 514 C CA . ARG A 1 71 ? -4.402 -3.044 21.147 1.00 92.00 71 ARG A CA 1
ATOM 515 C C . ARG A 1 71 ? -4.471 -4.502 20.709 1.00 92.00 71 ARG A C 1
ATOM 517 O O . ARG A 1 71 ? -3.543 -4.967 20.050 1.00 92.00 71 ARG A O 1
ATOM 524 N N . THR A 1 72 ? -5.592 -5.183 20.956 1.00 90.44 72 THR A N 1
ATOM 525 C CA . THR A 1 72 ? -5.825 -6.560 20.501 1.00 90.44 72 THR A CA 1
ATOM 526 C C . THR A 1 72 ? -5.689 -6.663 18.981 1.00 90.44 72 THR A C 1
ATOM 528 O O . THR A 1 72 ? -4.978 -7.540 18.493 1.00 90.44 72 THR A O 1
ATOM 531 N N . ALA A 1 73 ? -6.289 -5.749 18.207 1.00 92.50 73 ALA A N 1
ATOM 532 C CA . ALA A 1 73 ? -6.164 -5.733 16.746 1.00 92.50 73 ALA A CA 1
ATOM 533 C C . ALA A 1 73 ? -4.715 -5.502 16.279 1.00 92.50 73 ALA A C 1
ATOM 535 O O . ALA A 1 73 ? -4.269 -6.120 15.312 1.00 92.50 73 ALA A O 1
ATOM 536 N N . THR A 1 74 ? -3.964 -4.656 16.988 1.00 93.94 74 THR A N 1
ATOM 537 C CA . THR A 1 74 ? -2.545 -4.381 16.707 1.00 93.94 74 THR A CA 1
ATOM 538 C C . THR A 1 74 ? -1.674 -5.605 16.970 1.00 93.94 74 THR A C 1
ATOM 540 O O . THR A 1 74 ? -0.868 -5.972 16.117 1.00 93.94 74 THR A O 1
ATOM 543 N N . LEU A 1 75 ? -1.873 -6.280 18.106 1.00 93.38 75 LEU A N 1
ATOM 544 C CA . LEU A 1 75 ? -1.188 -7.533 18.428 1.00 93.38 75 LEU A CA 1
ATOM 545 C C . LEU A 1 75 ? -1.546 -8.638 17.430 1.00 93.38 75 LEU A C 1
ATOM 547 O O . LEU A 1 75 ? -0.653 -9.309 16.923 1.00 93.38 75 LEU A O 1
ATOM 551 N N . THR A 1 76 ? -2.830 -8.776 17.087 1.00 93.25 76 THR A N 1
ATOM 552 C CA . THR A 1 76 ? -3.310 -9.756 16.097 1.00 93.25 76 THR A CA 1
ATOM 553 C C . THR A 1 76 ? -2.611 -9.545 14.754 1.00 93.25 76 THR A C 1
ATOM 555 O O . THR A 1 76 ? -2.056 -10.486 14.190 1.00 93.25 76 THR A O 1
ATOM 558 N N . GLY A 1 77 ? -2.572 -8.299 14.265 1.00 92.94 77 GLY A N 1
ATOM 559 C CA . GLY A 1 77 ? -1.892 -7.950 13.019 1.00 92.94 77 GLY A CA 1
ATOM 560 C C . GLY A 1 77 ? -0.382 -8.176 13.070 1.00 92.94 77 GLY A C 1
ATOM 561 O O . GLY A 1 77 ? 0.176 -8.759 12.145 1.00 92.94 77 GLY A O 1
ATOM 562 N N . GLY A 1 78 ? 0.278 -7.778 14.162 1.00 93.56 78 GLY A N 1
ATOM 563 C CA . GLY A 1 78 ? 1.715 -7.985 14.363 1.00 93.56 78 GLY A CA 1
ATOM 564 C C . GLY A 1 78 ? 2.116 -9.457 14.388 1.00 93.56 78 GLY A C 1
ATOM 565 O O . GLY A 1 78 ? 3.082 -9.842 13.726 1.00 93.56 78 GLY A O 1
ATOM 566 N N . LEU A 1 79 ? 1.351 -10.296 15.089 1.00 93.50 79 LEU A N 1
ATOM 567 C CA . LEU A 1 79 ? 1.591 -11.737 15.167 1.00 93.50 79 LEU A CA 1
ATOM 568 C C . LEU A 1 79 ? 1.306 -12.437 13.836 1.00 93.50 79 LEU A C 1
ATOM 570 O O . LEU A 1 79 ? 2.132 -13.229 13.389 1.00 93.50 79 LEU A O 1
ATOM 574 N N . LEU A 1 80 ? 0.196 -12.107 13.167 1.00 92.94 80 LEU A N 1
ATOM 575 C CA . LEU A 1 80 ? -0.123 -12.651 11.844 1.00 92.94 80 LEU A CA 1
ATOM 576 C C . LEU A 1 80 ? 0.942 -12.283 10.812 1.00 92.94 80 LEU A C 1
ATOM 578 O O . LEU A 1 80 ? 1.446 -13.161 10.117 1.00 92.94 80 LEU A O 1
ATOM 582 N N . MET A 1 81 ? 1.335 -11.009 10.737 1.00 92.69 81 MET A N 1
ATOM 583 C CA . MET A 1 81 ? 2.408 -10.588 9.836 1.00 92.69 81 MET A CA 1
ATOM 584 C C . MET A 1 81 ? 3.728 -11.279 10.187 1.00 92.69 81 MET A C 1
ATOM 586 O O . MET A 1 81 ? 4.417 -11.739 9.285 1.00 92.69 81 MET A O 1
ATOM 590 N N . SER A 1 82 ? 4.061 -11.422 11.474 1.00 93.19 82 SER A N 1
ATOM 591 C CA . SER A 1 82 ? 5.264 -12.145 11.914 1.00 93.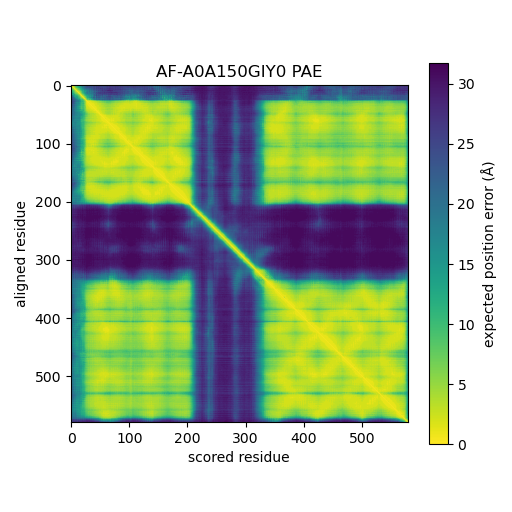19 82 SER A CA 1
ATOM 592 C C . SER A 1 82 ? 5.243 -13.624 11.518 1.00 93.19 82 SER A C 1
ATOM 594 O O . SER A 1 82 ? 6.281 -14.157 11.137 1.00 93.19 82 SER A O 1
ATOM 596 N N . ALA A 1 83 ? 4.083 -14.283 11.575 1.00 92.75 83 ALA A N 1
ATOM 597 C CA . ALA A 1 83 ? 3.929 -15.664 11.125 1.00 92.75 83 ALA A CA 1
ATOM 598 C C . ALA A 1 83 ? 4.099 -15.779 9.602 1.00 92.75 83 ALA A C 1
ATOM 600 O O . ALA A 1 83 ? 4.804 -16.664 9.118 1.00 92.75 83 ALA A O 1
ATOM 601 N N . LEU A 1 84 ? 3.523 -14.842 8.844 1.00 91.12 84 LEU A N 1
ATOM 602 C CA . LEU A 1 84 ? 3.639 -14.803 7.386 1.00 91.12 84 LEU A CA 1
ATOM 603 C C . LEU A 1 84 ? 5.046 -14.401 6.892 1.00 91.12 84 LEU A C 1
ATOM 605 O O . LEU A 1 84 ? 5.417 -14.743 5.768 1.00 91.12 84 LEU A O 1
ATOM 609 N N . MET A 1 85 ? 5.866 -13.751 7.729 1.00 92.12 85 MET A N 1
ATOM 610 C CA . MET A 1 85 ? 7.292 -13.535 7.437 1.00 92.12 85 MET A CA 1
ATOM 611 C C . MET A 1 85 ? 8.082 -14.848 7.351 1.00 92.12 85 MET A C 1
ATOM 613 O O . MET A 1 85 ? 9.077 -14.890 6.632 1.00 92.12 85 MET A O 1
ATOM 617 N N . GLY A 1 86 ? 7.657 -15.920 8.031 1.00 92.19 86 GLY A N 1
ATOM 618 C CA . GLY A 1 86 ? 8.346 -17.217 8.010 1.00 92.19 86 GLY A CA 1
ATOM 619 C C . GLY A 1 86 ? 8.498 -17.793 6.592 1.00 92.19 86 GLY A C 1
ATOM 620 O O . GLY A 1 86 ? 9.631 -17.954 6.130 1.00 92.19 86 GLY A O 1
ATOM 621 N N . PRO A 1 87 ? 7.391 -18.036 5.860 1.00 93.94 87 PRO A N 1
ATOM 622 C CA . PRO A 1 87 ? 7.436 -18.460 4.459 1.00 93.94 87 PRO A CA 1
ATOM 623 C C . PRO A 1 87 ? 8.205 -17.493 3.550 1.00 93.94 87 PRO A C 1
ATOM 625 O O . PRO A 1 87 ? 8.943 -17.931 2.669 1.00 93.94 87 PRO A O 1
ATOM 628 N N . MET A 1 88 ? 8.077 -16.179 3.780 1.00 93.75 88 MET A N 1
ATOM 629 C CA . MET A 1 88 ? 8.809 -15.169 3.011 1.00 93.75 88 MET A CA 1
ATOM 630 C C . MET A 1 88 ? 10.323 -15.321 3.172 1.00 93.75 88 MET A C 1
ATOM 632 O O . MET A 1 88 ? 11.059 -15.345 2.191 1.00 93.75 88 MET A O 1
ATOM 636 N N . VAL A 1 89 ? 10.795 -15.470 4.405 1.00 94.75 89 VAL A N 1
ATOM 637 C CA . VAL A 1 89 ? 12.221 -15.603 4.706 1.00 94.75 89 VAL A CA 1
ATOM 638 C C . VAL A 1 89 ? 12.790 -16.934 4.219 1.00 94.75 89 VAL A C 1
ATOM 640 O O . VAL A 1 89 ? 13.915 -16.953 3.722 1.00 94.75 89 VAL A O 1
ATOM 643 N N . ALA A 1 90 ? 12.010 -18.017 4.274 1.00 94.88 90 ALA A N 1
ATOM 644 C CA . ALA A 1 90 ? 12.394 -19.289 3.667 1.00 94.88 90 ALA A CA 1
ATOM 645 C C . ALA A 1 90 ? 12.627 -19.140 2.152 1.00 94.88 90 ALA A C 1
ATOM 647 O O . ALA A 1 90 ? 13.665 -19.554 1.640 1.00 94.88 90 ALA A O 1
ATOM 648 N N . ALA A 1 91 ? 11.725 -18.458 1.441 1.00 94.75 91 ALA A N 1
ATOM 649 C CA . ALA A 1 91 ? 11.905 -18.184 0.016 1.00 94.75 91 ALA A CA 1
ATOM 650 C C . ALA A 1 91 ? 13.090 -17.240 -0.264 1.00 94.75 91 ALA A C 1
ATOM 652 O O . ALA A 1 91 ? 13.782 -17.391 -1.271 1.00 94.75 91 ALA A O 1
ATOM 653 N N . MET A 1 92 ? 13.359 -16.274 0.621 1.00 95.25 92 MET A N 1
ATOM 654 C CA . MET A 1 92 ? 14.528 -15.394 0.518 1.00 95.25 92 MET A CA 1
ATOM 655 C C . MET A 1 92 ? 15.853 -16.143 0.715 1.00 95.25 92 MET A C 1
ATOM 657 O O . MET A 1 92 ? 16.850 -15.773 0.092 1.00 95.25 92 MET A O 1
ATOM 661 N N . ALA A 1 93 ? 15.888 -17.182 1.554 1.00 95.62 93 ALA A N 1
ATOM 662 C CA . ALA A 1 93 ? 17.082 -18.007 1.750 1.00 95.62 93 ALA A CA 1
ATOM 663 C C . ALA A 1 93 ? 17.494 -18.735 0.455 1.00 95.62 93 ALA A C 1
ATOM 665 O O . ALA A 1 93 ? 18.689 -18.819 0.145 1.00 95.62 93 ALA A O 1
ATOM 666 N N . GLU A 1 94 ? 16.498 -19.133 -0.342 1.00 95.19 94 GLU A N 1
ATOM 667 C CA . GLU A 1 94 ? 16.629 -19.729 -1.678 1.00 95.19 94 GLU A CA 1
ATOM 668 C C . GLU A 1 94 ? 16.809 -18.687 -2.802 1.00 95.19 94 GLU A C 1
ATOM 670 O O . GLU A 1 94 ? 16.674 -19.014 -3.981 1.00 95.19 94 GLU A O 1
ATOM 675 N N . GLY A 1 95 ? 17.142 -17.430 -2.479 1.00 93.31 95 GLY A N 1
ATOM 676 C CA . GLY A 1 95 ? 17.245 -16.340 -3.460 1.00 93.31 95 GLY A CA 1
ATOM 677 C C . GLY A 1 95 ? 18.214 -16.608 -4.621 1.00 93.31 95 GLY A C 1
ATOM 678 O O . GLY A 1 95 ? 17.974 -16.150 -5.730 1.00 93.31 95 GLY A O 1
ATOM 679 N N . GLU A 1 96 ? 19.268 -17.397 -4.399 1.00 95.25 96 GLU A N 1
ATOM 680 C CA . GLU A 1 96 ? 20.202 -17.823 -5.455 1.00 95.25 96 GLU A CA 1
ATOM 681 C C . GLU A 1 96 ? 19.541 -18.758 -6.467 1.00 95.25 96 GLU A C 1
ATOM 683 O O . GLU A 1 96 ? 19.653 -18.576 -7.678 1.00 95.25 96 GLU A O 1
ATOM 688 N N . ARG A 1 97 ? 18.778 -19.727 -5.958 1.00 94.88 97 ARG A N 1
ATOM 689 C CA . ARG A 1 97 ? 18.027 -20.682 -6.768 1.00 94.88 97 ARG A CA 1
ATOM 690 C C . ARG A 1 97 ? 16.893 -19.987 -7.513 1.00 94.88 97 ARG A C 1
ATOM 692 O O . ARG A 1 97 ? 16.652 -20.290 -8.677 1.00 94.88 97 ARG A O 1
ATOM 699 N N . ALA A 1 98 ? 16.240 -19.022 -6.864 1.00 92.62 98 ALA A N 1
ATOM 700 C CA . ALA A 1 98 ? 15.256 -18.156 -7.500 1.00 92.62 98 ALA A CA 1
ATOM 701 C C . ALA A 1 98 ? 15.889 -17.317 -8.624 1.00 92.62 98 ALA A C 1
ATOM 703 O O . ALA A 1 98 ? 15.322 -17.247 -9.710 1.00 92.62 98 ALA A O 1
ATOM 704 N N . GLY A 1 99 ? 17.078 -16.745 -8.414 1.00 90.00 99 GLY A N 1
ATOM 705 C CA . GLY A 1 99 ? 17.819 -16.033 -9.461 1.00 90.00 99 GLY A CA 1
ATOM 706 C C . GLY A 1 99 ? 18.056 -16.896 -10.703 1.00 90.00 99 GLY A C 1
ATOM 707 O O . GLY A 1 99 ? 17.732 -16.475 -11.814 1.00 90.00 99 GLY A O 1
ATOM 708 N N . ALA A 1 100 ? 18.513 -18.133 -10.502 1.00 91.50 100 ALA A N 1
ATOM 709 C CA . ALA A 1 100 ? 18.819 -19.053 -11.594 1.00 91.50 100 ALA A CA 1
ATOM 710 C C . ALA A 1 100 ? 17.562 -19.591 -12.304 1.00 91.50 100 ALA A C 1
ATOM 712 O O . ALA A 1 100 ? 17.509 -19.624 -13.529 1.00 91.50 100 ALA A O 1
ATOM 713 N N . VAL A 1 101 ? 16.545 -20.022 -11.548 1.00 92.06 101 VAL A N 1
ATOM 714 C CA . VAL A 1 101 ? 15.379 -20.740 -12.099 1.00 92.06 101 VAL A CA 1
ATOM 715 C C . VAL A 1 101 ? 14.240 -19.799 -12.480 1.00 92.06 101 VAL A C 1
ATOM 717 O O . VAL A 1 101 ? 13.643 -19.961 -13.539 1.00 92.06 101 VAL A O 1
ATOM 720 N N . LEU A 1 102 ? 13.911 -18.832 -11.619 1.00 87.69 102 LEU A N 1
ATOM 721 C CA . LEU A 1 102 ? 12.758 -17.950 -11.822 1.00 87.69 102 LEU A CA 1
ATOM 722 C C . LEU A 1 102 ? 13.102 -16.768 -12.731 1.00 87.69 102 LEU A C 1
ATOM 724 O O . LEU A 1 102 ? 12.290 -16.385 -13.567 1.00 87.69 102 LEU A O 1
ATOM 728 N N . PHE A 1 103 ? 14.298 -16.199 -12.568 1.00 85.62 103 PHE A N 1
ATOM 729 C CA . PHE A 1 103 ? 14.737 -15.024 -13.326 1.00 85.62 103 PHE A CA 1
ATOM 730 C C . PHE A 1 103 ? 15.734 -15.344 -14.445 1.00 85.62 103 PHE A C 1
ATOM 732 O O . PHE A 1 103 ? 16.119 -14.427 -15.173 1.00 85.62 103 PHE A O 1
ATOM 739 N N . GLY A 1 104 ? 16.160 -16.605 -14.586 1.00 87.88 104 GLY A N 1
ATOM 740 C CA . GLY A 1 104 ? 17.081 -17.039 -15.641 1.00 87.88 104 GLY A CA 1
ATOM 741 C C . GLY A 1 104 ? 18.415 -16.289 -15.644 1.00 87.88 104 GLY A C 1
ATOM 742 O O . GLY A 1 104 ? 18.994 -16.092 -16.710 1.00 87.88 104 GLY A O 1
ATOM 743 N N . GLN A 1 105 ? 18.863 -15.796 -14.485 1.00 87.88 105 GLN A N 1
ATOM 744 C CA . GLN A 1 105 ? 20.095 -15.016 -14.376 1.00 87.88 105 GLN A CA 1
ATOM 745 C C . GLN A 1 105 ? 21.324 -15.920 -14.468 1.00 87.88 105 GLN A C 1
ATOM 747 O O . GLN A 1 105 ? 21.277 -17.103 -14.121 1.00 87.88 105 GLN A O 1
ATOM 752 N N . ASP A 1 106 ? 22.455 -15.355 -14.890 1.00 90.50 106 ASP A N 1
ATOM 753 C CA . ASP A 1 106 ? 23.722 -16.079 -14.893 1.00 90.50 106 ASP A CA 1
ATOM 754 C C . ASP A 1 106 ? 24.132 -16.507 -13.463 1.00 90.50 106 ASP A C 1
ATOM 756 O O . ASP A 1 106 ? 23.625 -15.967 -12.467 1.00 90.50 106 ASP A O 1
ATOM 760 N N . PRO A 1 107 ? 25.048 -17.485 -13.322 1.00 93.38 107 PRO A N 1
ATOM 761 C CA . PRO A 1 107 ? 25.435 -18.002 -12.011 1.00 93.38 107 PRO A CA 1
ATOM 762 C C . PRO A 1 107 ? 25.997 -16.942 -11.054 1.00 93.38 107 PRO A C 1
ATOM 764 O O . PRO A 1 107 ? 25.780 -17.040 -9.846 1.00 93.38 107 PRO A O 1
ATOM 767 N N . VAL A 1 108 ? 26.696 -15.920 -11.563 1.00 93.44 108 VAL A N 1
ATOM 768 C CA . VAL A 1 108 ? 27.317 -14.879 -10.731 1.00 93.44 108 VAL A CA 1
ATOM 769 C C . VAL A 1 108 ? 26.248 -13.940 -10.182 1.00 93.44 108 VAL A C 1
ATOM 771 O O . VAL A 1 108 ? 26.201 -13.703 -8.972 1.00 93.44 108 VAL A O 1
ATOM 774 N N . VAL A 1 109 ? 25.347 -13.452 -11.038 1.00 89.81 109 VAL A N 1
ATOM 775 C CA . VAL A 1 109 ? 24.228 -12.591 -10.623 1.00 89.81 109 VAL A CA 1
ATOM 776 C C . VAL A 1 109 ? 23.275 -13.340 -9.691 1.00 89.81 109 VAL A C 1
ATOM 778 O O . VAL A 1 109 ? 22.847 -12.783 -8.679 1.00 89.81 109 VAL A O 1
ATOM 781 N N . SER A 1 110 ? 23.009 -14.621 -9.957 1.00 92.19 110 SER A N 1
ATOM 782 C CA . SER A 1 110 ? 22.199 -15.483 -9.086 1.00 92.19 110 SER A CA 1
ATOM 783 C C . SER A 1 110 ? 22.824 -15.640 -7.695 1.00 92.19 110 SER A C 1
ATOM 785 O O . SER A 1 110 ? 22.153 -15.430 -6.681 1.00 92.19 110 SER A O 1
ATOM 787 N N . LEU A 1 111 ? 24.129 -15.921 -7.617 1.00 94.56 111 LEU A N 1
ATOM 788 C CA . LEU A 1 111 ? 24.859 -16.011 -6.349 1.00 94.56 111 LEU A CA 1
ATOM 789 C C . LEU A 1 111 ? 24.813 -14.688 -5.569 1.00 94.56 111 LEU A C 1
ATOM 791 O O . LEU A 1 111 ? 24.565 -14.680 -4.357 1.00 94.56 111 LEU A O 1
ATOM 795 N N . LEU A 1 112 ? 25.038 -13.560 -6.249 1.00 91.69 112 LEU A N 1
ATOM 796 C CA . LEU A 1 112 ? 24.975 -12.228 -5.643 1.00 91.69 112 LEU A CA 1
ATOM 797 C C . LEU A 1 112 ? 23.560 -11.904 -5.149 1.00 91.69 112 LEU A C 1
ATOM 799 O O . LEU A 1 112 ? 23.409 -11.432 -4.021 1.00 91.69 112 LEU A O 1
ATOM 803 N N . MET A 1 113 ? 22.519 -12.227 -5.918 1.00 93.44 113 MET A N 1
ATOM 804 C CA . MET A 1 113 ? 21.122 -12.072 -5.505 1.00 93.44 113 MET A CA 1
ATOM 805 C C . MET A 1 113 ? 20.830 -12.889 -4.241 1.00 93.44 113 MET A C 1
ATOM 807 O O . MET A 1 113 ? 20.273 -12.362 -3.276 1.00 93.44 113 MET A O 1
ATOM 811 N N . GLY A 1 114 ? 21.269 -14.150 -4.187 1.00 95.00 114 GLY A N 1
ATOM 812 C CA . GLY A 1 114 ? 21.123 -14.990 -2.999 1.00 95.00 114 GLY A CA 1
ATOM 813 C C . GLY A 1 114 ? 21.830 -14.417 -1.773 1.00 95.00 114 GLY A C 1
ATOM 814 O O . GLY A 1 114 ? 21.241 -14.339 -0.692 1.00 95.00 114 GLY A O 1
ATOM 815 N N . ARG A 1 115 ? 23.071 -13.938 -1.934 1.00 94.56 115 ARG A N 1
ATOM 816 C CA . ARG A 1 115 ? 23.794 -13.235 -0.862 1.00 94.56 115 ARG A CA 1
ATOM 817 C C . ARG A 1 115 ? 23.037 -11.988 -0.411 1.00 94.56 115 ARG A C 1
ATOM 819 O O . ARG A 1 115 ? 22.895 -11.788 0.794 1.00 94.56 115 ARG A O 1
ATOM 826 N N . PHE A 1 116 ? 22.521 -11.183 -1.335 1.00 93.88 116 PHE A N 1
ATOM 827 C CA . PHE A 1 116 ? 21.743 -9.988 -1.016 1.00 93.88 116 PHE A CA 1
ATOM 828 C C . PHE A 1 116 ? 20.502 -10.320 -0.180 1.00 93.88 116 PHE A C 1
ATOM 830 O O . PHE A 1 116 ? 20.301 -9.735 0.886 1.00 93.88 116 PHE A O 1
ATOM 837 N N . CYS A 1 117 ? 19.704 -11.297 -0.622 1.00 95.31 117 CYS A N 1
ATOM 838 C CA . CYS A 1 117 ? 18.489 -11.721 0.066 1.00 95.31 117 CYS A CA 1
ATOM 839 C C . CYS A 1 117 ? 18.784 -12.246 1.476 1.00 95.31 117 CYS A C 1
ATOM 841 O O . CYS A 1 117 ? 18.154 -11.782 2.428 1.00 95.31 117 CYS A O 1
ATOM 843 N N . ARG A 1 118 ? 19.777 -13.136 1.637 1.00 95.81 118 ARG A N 1
ATOM 844 C CA . ARG A 1 118 ? 20.135 -13.728 2.941 1.00 95.81 118 ARG A CA 1
ATOM 845 C C . ARG A 1 118 ? 20.549 -12.675 3.973 1.00 95.81 118 ARG A C 1
ATOM 847 O O . ARG A 1 118 ? 20.102 -12.729 5.113 1.00 95.81 118 ARG A O 1
ATOM 854 N N . HIS A 1 119 ? 21.336 -11.674 3.576 1.00 95.12 119 HIS A N 1
ATOM 855 C CA . HIS A 1 119 ? 21.777 -10.610 4.491 1.00 95.12 119 HIS A CA 1
ATOM 856 C C . HIS A 1 119 ? 20.681 -9.580 4.813 1.00 95.12 119 HIS A C 1
ATOM 858 O O . HIS A 1 119 ? 20.803 -8.814 5.773 1.00 95.12 119 HIS A O 1
ATOM 864 N N . LEU A 1 120 ? 19.590 -9.561 4.043 1.00 94.62 120 LEU A N 1
ATOM 865 C CA . LEU A 1 120 ? 18.437 -8.704 4.308 1.00 94.62 120 LEU A CA 1
ATOM 866 C C . LEU A 1 120 ? 17.422 -9.351 5.272 1.00 94.62 120 LEU A C 1
ATOM 868 O O . LEU A 1 120 ? 16.634 -8.632 5.889 1.00 94.62 120 LEU A O 1
ATOM 872 N N . ILE A 1 121 ? 17.450 -10.682 5.438 1.00 96.00 121 ILE A N 1
ATOM 873 C CA . ILE A 1 121 ? 16.533 -11.452 6.303 1.00 96.00 121 ILE A CA 1
ATOM 874 C C . ILE A 1 121 ? 16.383 -10.858 7.719 1.00 96.00 121 ILE A C 1
ATOM 876 O O . ILE A 1 121 ? 15.239 -10.667 8.144 1.00 96.00 121 ILE A O 1
ATOM 880 N N . PRO A 1 122 ? 17.461 -10.488 8.448 1.00 95.62 122 PRO A N 1
ATOM 881 C CA . PRO A 1 122 ? 17.334 -9.966 9.813 1.00 95.62 122 PRO A CA 1
ATOM 882 C C . PRO A 1 122 ? 16.500 -8.681 9.910 1.00 95.62 122 PRO A C 1
ATOM 884 O O . PRO A 1 122 ? 15.990 -8.349 10.976 1.00 95.62 122 PRO A O 1
ATOM 887 N N . GLY A 1 123 ? 16.357 -7.946 8.803 1.00 95.25 123 GLY A N 1
ATOM 888 C CA . GLY A 1 123 ? 15.551 -6.735 8.712 1.00 95.25 123 GLY A CA 1
ATOM 889 C C . GLY A 1 123 ? 14.072 -6.965 8.390 1.00 95.25 123 GLY A C 1
ATOM 890 O O . GLY A 1 123 ? 13.348 -5.979 8.266 1.00 95.25 123 GLY A O 1
ATOM 891 N N . MET A 1 124 ? 13.594 -8.202 8.202 1.00 94.31 124 MET A N 1
ATOM 892 C CA . MET A 1 124 ? 12.196 -8.456 7.804 1.00 94.31 124 MET A CA 1
ATOM 893 C C . MET A 1 124 ? 11.200 -8.299 8.958 1.00 94.31 124 MET A C 1
ATOM 895 O O . MET A 1 124 ? 10.225 -7.561 8.827 1.00 94.31 124 MET A O 1
ATOM 899 N N . TRP A 1 125 ? 11.466 -8.895 10.123 1.00 95.31 125 TRP A N 1
ATOM 900 C CA . TRP A 1 125 ? 10.599 -8.729 11.301 1.00 95.31 125 TRP A CA 1
ATOM 901 C C . TRP A 1 125 ? 10.510 -7.278 11.797 1.00 95.31 125 TRP A C 1
ATOM 903 O O . TRP A 1 125 ? 9.392 -6.811 12.040 1.00 95.31 125 TRP A O 1
ATOM 913 N N . PRO A 1 126 ? 11.620 -6.516 11.887 1.00 96.25 126 PRO A N 1
ATOM 914 C CA . PRO A 1 126 ? 11.549 -5.102 12.237 1.00 96.25 126 PRO A CA 1
ATOM 915 C C . PRO A 1 126 ? 10.725 -4.277 11.259 1.00 96.25 126 PRO A C 1
ATOM 917 O O . PRO A 1 126 ? 10.016 -3.365 11.679 1.00 96.25 126 PRO A O 1
ATOM 920 N N . LEU A 1 127 ? 10.772 -4.610 9.966 1.00 94.06 127 LEU A N 1
ATOM 921 C CA . LEU A 1 127 ? 9.936 -3.963 8.962 1.00 94.06 127 LEU A CA 1
ATOM 922 C C . LEU A 1 127 ? 8.448 -4.249 9.215 1.00 94.06 127 LEU A C 1
ATOM 924 O O . LEU A 1 127 ? 7.656 -3.307 9.255 1.00 94.06 127 LEU A O 1
ATOM 928 N N . ALA A 1 128 ? 8.079 -5.515 9.432 1.00 94.44 128 ALA A N 1
ATOM 929 C CA . ALA A 1 128 ? 6.697 -5.916 9.698 1.00 94.44 128 ALA A CA 1
ATOM 930 C C . ALA A 1 128 ? 6.118 -5.197 10.929 1.00 94.44 128 ALA A C 1
ATOM 932 O O . ALA A 1 128 ? 5.081 -4.535 10.838 1.00 94.44 128 ALA A O 1
ATOM 933 N N . TRP A 1 129 ? 6.828 -5.231 12.060 1.00 95.62 129 TRP A N 1
ATOM 934 C CA . TRP A 1 129 ? 6.390 -4.541 13.276 1.00 95.62 129 TRP A CA 1
ATOM 935 C C . TRP A 1 129 ? 6.402 -3.018 13.136 1.00 95.62 129 TRP A C 1
ATOM 937 O O . TRP A 1 129 ? 5.500 -2.355 13.644 1.00 95.62 129 TRP A O 1
ATOM 947 N N . SER A 1 130 ? 7.355 -2.443 12.397 1.00 95.94 130 SER A N 1
ATOM 948 C CA . SER A 1 130 ? 7.369 -0.999 12.137 1.00 95.94 130 SER A CA 1
ATOM 949 C C . SER A 1 130 ? 6.123 -0.538 11.381 1.00 95.94 130 SER A C 1
ATOM 951 O O . SER A 1 130 ? 5.576 0.523 11.688 1.00 95.94 130 SER A O 1
ATOM 953 N N . VAL A 1 131 ? 5.639 -1.332 10.419 1.00 94.81 131 VAL A N 1
ATOM 954 C CA . VAL A 1 131 ? 4.382 -1.047 9.713 1.00 94.81 131 VAL A CA 1
ATOM 955 C C . VAL A 1 131 ? 3.200 -1.083 10.685 1.00 94.81 131 VAL A C 1
ATOM 957 O O . VAL A 1 131 ? 2.414 -0.136 10.721 1.00 94.81 131 VAL A O 1
ATOM 960 N N . VAL A 1 132 ? 3.109 -2.117 11.523 1.00 95.81 132 VAL A N 1
ATOM 961 C CA . VAL A 1 132 ? 2.015 -2.289 12.495 1.00 95.81 132 VAL A CA 1
ATOM 962 C C . VAL A 1 132 ? 1.988 -1.167 13.539 1.00 95.81 132 VAL A C 1
ATOM 964 O O . VAL A 1 132 ? 0.945 -0.553 13.757 1.00 95.81 132 VAL A O 1
ATOM 967 N N . LEU A 1 133 ? 3.129 -0.820 14.139 1.00 95.81 133 LEU A N 1
ATOM 968 C CA . LEU A 1 133 ? 3.209 0.257 15.136 1.00 95.81 133 LEU A CA 1
ATOM 969 C C . LEU A 1 133 ? 2.987 1.641 14.517 1.00 95.81 133 LEU A C 1
ATOM 971 O O . LEU A 1 133 ? 2.391 2.520 15.141 1.00 95.81 133 LEU A O 1
ATOM 975 N N . THR A 1 134 ? 3.413 1.838 13.266 1.00 95.81 134 THR A N 1
ATOM 976 C CA . THR A 1 134 ? 3.086 3.061 12.524 1.00 95.81 134 THR A CA 1
ATOM 977 C C . THR A 1 134 ? 1.576 3.212 12.384 1.00 95.81 134 THR A C 1
ATOM 979 O O . THR A 1 134 ? 1.052 4.298 12.624 1.00 95.81 134 THR A O 1
ATOM 982 N N . LYS A 1 135 ? 0.872 2.131 12.041 1.00 94.38 135 LYS A N 1
ATOM 983 C CA . LYS A 1 135 ? -0.588 2.117 11.926 1.00 94.38 135 LYS A CA 1
ATOM 984 C C . LYS A 1 135 ? -1.265 2.358 13.275 1.00 94.38 135 LYS A C 1
ATOM 986 O O . LYS A 1 135 ? -2.152 3.201 13.337 1.00 94.38 135 LYS A O 1
ATOM 991 N N . TYR A 1 136 ? -0.784 1.734 14.354 1.00 95.81 136 TYR A N 1
ATOM 992 C CA . TYR A 1 136 ? -1.272 1.974 15.720 1.00 95.81 136 TYR A CA 1
ATOM 993 C C . TYR A 1 136 ? -1.244 3.455 16.119 1.00 95.81 136 TYR A C 1
ATOM 995 O O . TYR A 1 136 ? -2.195 3.954 16.713 1.00 95.81 136 TYR A O 1
ATOM 1003 N N . LEU A 1 137 ? -0.166 4.172 15.795 1.00 95.38 137 LEU A N 1
ATOM 1004 C CA . LEU A 1 137 ? -0.066 5.609 16.063 1.00 95.38 137 LEU A CA 1
ATOM 1005 C C . LEU A 1 137 ? -0.951 6.422 15.105 1.00 95.38 137 LEU A C 1
ATOM 1007 O O . LEU A 1 137 ? -1.681 7.314 15.533 1.00 95.38 137 LEU A O 1
ATOM 1011 N N . GLN A 1 138 ? -0.945 6.077 13.813 1.00 94.88 138 GLN A N 1
ATOM 1012 C CA . GLN A 1 138 ? -1.708 6.791 12.788 1.00 94.88 138 GLN A CA 1
ATOM 1013 C C . GLN A 1 138 ? -3.221 6.761 13.031 1.00 94.88 138 GLN A C 1
ATOM 1015 O O . GLN A 1 138 ? -3.860 7.801 12.871 1.00 94.88 138 GLN A O 1
ATOM 1020 N N . VAL A 1 139 ? -3.795 5.615 13.425 1.00 95.38 139 VAL A N 1
ATOM 1021 C CA . VAL A 1 139 ? -5.249 5.503 13.667 1.00 95.38 139 VAL A CA 1
ATOM 1022 C C . VAL A 1 139 ? -5.723 6.430 14.791 1.00 95.38 139 VAL A C 1
ATOM 1024 O O . VAL A 1 139 ? -6.849 6.919 14.762 1.00 95.38 139 VAL A O 1
ATOM 1027 N N . GLN A 1 140 ? -4.826 6.758 15.724 1.00 94.38 140 GLN A N 1
ATOM 1028 C CA . GLN A 1 140 ? -5.068 7.682 16.834 1.00 94.38 140 GLN A CA 1
ATOM 1029 C C . GLN A 1 140 ? -4.824 9.156 16.471 1.00 94.38 140 GLN A C 1
ATOM 1031 O O . GLN A 1 140 ? -4.909 10.025 17.332 1.00 94.38 140 GLN A O 1
ATOM 1036 N N . GLY A 1 141 ? -4.479 9.454 15.215 1.00 91.56 141 GLY A N 1
ATOM 1037 C CA . GLY A 1 141 ? -4.138 10.803 14.757 1.00 91.56 141 GLY A CA 1
ATOM 1038 C C . GLY A 1 141 ? -2.666 11.188 14.935 1.00 91.56 141 GLY A C 1
ATOM 1039 O O . GLY A 1 141 ? -2.257 12.250 14.459 1.00 91.56 141 GLY A O 1
ATOM 1040 N N . GLU A 1 142 ? -1.833 10.327 15.527 1.00 92.50 142 GLU A N 1
ATOM 1041 C CA . GLU A 1 142 ? -0.406 10.597 15.703 1.00 92.50 142 GLU A CA 1
ATOM 1042 C C . GLU A 1 142 ? 0.394 10.269 14.444 1.00 92.50 142 GLU A C 1
ATOM 1044 O O . GLU A 1 142 ? 0.755 9.129 14.141 1.00 92.50 142 GLU A O 1
ATOM 1049 N N . VAL A 1 143 ? 0.715 11.318 13.690 1.00 90.94 143 VAL A N 1
ATOM 1050 C CA . VAL A 1 143 ? 1.467 11.203 12.436 1.00 90.94 143 VAL A CA 1
ATOM 1051 C C . VAL A 1 143 ? 2.919 11.643 12.555 1.00 90.94 143 VAL A C 1
ATOM 1053 O O . VAL A 1 143 ? 3.738 11.195 11.751 1.00 90.94 143 VAL A O 1
ATOM 1056 N N . LEU A 1 144 ? 3.254 12.501 13.521 1.00 92.19 144 LEU A N 1
ATOM 1057 C CA . LEU A 1 144 ? 4.567 13.143 13.608 1.00 92.19 144 LEU A CA 1
ATOM 1058 C C . LEU A 1 144 ? 5.653 12.166 14.067 1.00 92.19 144 LEU A C 1
ATOM 1060 O O . LEU A 1 144 ? 6.628 11.969 13.347 1.00 92.19 144 LEU A O 1
ATOM 1064 N N . LEU A 1 145 ? 5.454 11.515 15.214 1.00 91.62 145 LEU A N 1
ATOM 1065 C CA . LEU A 1 145 ? 6.406 10.559 15.788 1.00 91.62 145 LEU A CA 1
ATOM 1066 C C . LEU A 1 145 ? 6.798 9.428 14.815 1.00 91.62 145 LEU A C 1
ATOM 1068 O O . LEU A 1 145 ? 7.989 9.283 14.528 1.00 91.62 145 LEU A O 1
ATOM 1072 N N . PRO A 1 146 ? 5.850 8.686 14.200 1.00 92.25 146 PRO A N 1
ATOM 1073 C CA . PRO A 1 146 ? 6.220 7.649 13.241 1.00 92.25 146 PRO A CA 1
ATOM 1074 C C . PRO A 1 146 ? 6.868 8.219 11.971 1.00 92.25 146 PRO A C 1
ATOM 1076 O O . PRO A 1 146 ? 7.685 7.553 11.338 1.00 92.25 146 PRO A O 1
ATOM 1079 N N . SER A 1 147 ? 6.540 9.459 11.584 1.00 91.25 147 SER A N 1
ATOM 1080 C CA . SER A 1 147 ? 7.218 10.127 10.466 1.00 91.25 147 SER A CA 1
ATOM 1081 C C . SER A 1 147 ? 8.668 10.455 10.786 1.00 91.25 147 SER A C 1
ATOM 1083 O O . SER A 1 147 ? 9.510 10.255 9.916 1.00 91.25 147 SER A O 1
ATOM 1085 N N . ALA A 1 148 ? 8.952 10.954 11.989 1.00 92.31 148 ALA A N 1
ATOM 1086 C CA . ALA A 1 148 ? 10.302 11.280 12.431 1.00 92.31 148 ALA A CA 1
ATOM 1087 C C . ALA A 1 148 ? 11.172 10.017 12.514 1.00 92.31 148 ALA A C 1
ATOM 1089 O O . ALA A 1 148 ? 12.269 10.001 11.960 1.00 92.31 148 ALA A O 1
ATOM 1090 N N . ALA A 1 149 ? 10.637 8.930 13.083 1.00 92.75 149 ALA A N 1
ATOM 1091 C CA . ALA A 1 149 ? 11.311 7.630 13.120 1.00 92.75 149 ALA A CA 1
ATOM 1092 C C . ALA A 1 149 ? 11.681 7.125 11.713 1.00 92.75 149 ALA A C 1
ATOM 1094 O O . ALA A 1 149 ? 12.801 6.669 11.489 1.00 92.75 149 ALA A O 1
ATOM 1095 N N . ALA A 1 150 ? 10.773 7.266 10.739 1.00 90.75 150 ALA A N 1
ATOM 1096 C CA . ALA A 1 150 ? 11.042 6.891 9.351 1.00 90.75 150 ALA A CA 1
ATOM 1097 C C . ALA A 1 150 ? 12.122 7.767 8.682 1.00 90.75 150 ALA A C 1
ATOM 1099 O O . ALA A 1 150 ? 12.922 7.246 7.910 1.00 90.75 150 ALA A O 1
ATOM 1100 N N . VAL A 1 151 ? 12.171 9.079 8.965 1.00 92.12 151 VAL A N 1
ATOM 1101 C CA . VAL A 1 151 ? 13.249 9.960 8.458 1.00 92.12 151 VAL A CA 1
ATOM 1102 C C . VAL A 1 151 ? 14.593 9.560 9.053 1.00 92.12 151 VAL A C 1
ATOM 1104 O O . VAL A 1 151 ? 15.558 9.401 8.312 1.00 92.12 151 VAL A O 1
ATOM 1107 N N . ALA A 1 152 ? 14.654 9.366 10.370 1.00 93.06 152 ALA A N 1
ATOM 1108 C CA . ALA A 1 152 ? 15.883 8.975 11.051 1.00 93.06 152 ALA A CA 1
ATOM 1109 C C . ALA A 1 152 ? 16.431 7.650 10.496 1.00 93.06 152 ALA A C 1
ATOM 1111 O O . ALA A 1 152 ? 17.608 7.561 10.157 1.00 93.06 152 ALA A O 1
ATOM 1112 N N . ALA A 1 153 ? 15.561 6.652 10.311 1.00 93.00 153 ALA A N 1
ATOM 1113 C CA . ALA A 1 153 ? 15.930 5.376 9.709 1.00 93.00 153 ALA A CA 1
ATOM 1114 C C . ALA A 1 153 ? 16.427 5.520 8.260 1.00 93.00 153 ALA A C 1
ATOM 1116 O O . ALA A 1 153 ? 17.386 4.859 7.872 1.00 93.00 153 ALA A O 1
ATOM 1117 N N . PHE A 1 154 ? 15.815 6.401 7.464 1.00 89.19 154 PHE A N 1
ATOM 1118 C CA . PHE A 1 154 ? 16.254 6.673 6.094 1.00 89.19 154 PHE A CA 1
ATOM 1119 C C . PHE A 1 154 ? 17.648 7.314 6.045 1.00 89.19 154 PHE A C 1
ATOM 1121 O O . PHE A 1 154 ? 18.516 6.840 5.314 1.00 89.19 154 PHE A O 1
ATOM 1128 N N . LEU A 1 155 ? 17.898 8.342 6.859 1.00 93.31 155 LEU A N 1
ATOM 1129 C CA . LEU A 1 155 ? 19.213 8.987 6.944 1.00 93.31 155 LEU A CA 1
ATOM 1130 C C . LEU A 1 155 ? 20.284 8.009 7.439 1.00 93.31 155 LEU A C 1
ATOM 1132 O O . LEU A 1 155 ? 21.382 7.955 6.884 1.00 93.31 155 LEU A O 1
ATOM 1136 N N . LEU A 1 156 ? 19.938 7.179 8.426 1.00 93.12 156 LEU A N 1
ATOM 1137 C CA . LEU A 1 156 ? 20.806 6.108 8.898 1.00 93.12 156 LEU A CA 1
ATOM 1138 C C . LEU A 1 156 ? 21.087 5.079 7.799 1.00 93.12 156 LEU A C 1
ATOM 1140 O O . LEU A 1 156 ? 22.210 4.597 7.692 1.00 93.12 156 LEU A O 1
ATOM 1144 N N . ASN A 1 157 ? 20.102 4.755 6.958 1.00 93.44 157 ASN A N 1
ATOM 1145 C CA . ASN A 1 157 ? 20.312 3.859 5.829 1.00 93.44 157 ASN A CA 1
ATOM 1146 C C . ASN A 1 157 ? 21.296 4.450 4.813 1.00 93.44 157 ASN A C 1
ATOM 1148 O O . ASN A 1 157 ? 22.186 3.733 4.366 1.00 93.44 157 ASN A O 1
ATOM 1152 N N . ILE A 1 158 ? 21.191 5.742 4.486 1.00 90.25 158 ILE A N 1
ATOM 1153 C CA . ILE A 1 158 ? 22.148 6.422 3.596 1.00 90.25 158 ILE A CA 1
ATOM 1154 C C . ILE A 1 158 ? 23.558 6.371 4.191 1.00 90.25 158 ILE A C 1
ATOM 1156 O O . ILE A 1 158 ? 24.486 5.897 3.536 1.00 90.25 158 ILE A O 1
ATOM 1160 N N . ALA A 1 159 ? 23.716 6.798 5.447 1.00 91.38 159 ALA A N 1
ATOM 1161 C CA . ALA A 1 159 ? 25.006 6.782 6.135 1.00 91.38 159 ALA A CA 1
ATOM 1162 C C . ALA A 1 159 ? 25.590 5.360 6.224 1.00 91.38 159 ALA A C 1
ATOM 1164 O O . ALA A 1 159 ? 26.774 5.142 5.962 1.00 91.38 159 ALA A O 1
ATOM 1165 N N . GLY A 1 160 ? 24.737 4.380 6.529 1.00 89.88 160 GLY A N 1
ATOM 1166 C CA . GLY A 1 160 ? 25.087 2.967 6.584 1.00 89.88 160 GLY A CA 1
ATOM 1167 C C . GLY A 1 160 ? 25.540 2.423 5.233 1.00 89.88 160 GLY A C 1
ATOM 1168 O O . GLY A 1 160 ? 26.539 1.714 5.192 1.00 89.88 160 GLY A O 1
ATOM 1169 N N . ASN A 1 161 ? 24.877 2.781 4.127 1.00 88.56 161 ASN A N 1
ATOM 1170 C CA . ASN A 1 161 ? 25.329 2.391 2.789 1.00 88.56 161 ASN A CA 1
ATOM 1171 C C . ASN A 1 161 ? 26.720 2.980 2.500 1.00 88.56 161 ASN A C 1
ATOM 1173 O O . ASN A 1 161 ? 27.605 2.238 2.098 1.00 88.56 161 ASN A O 1
ATOM 1177 N N . VAL A 1 162 ? 26.973 4.262 2.791 1.00 88.19 162 VAL A N 1
ATOM 1178 C CA . VAL A 1 162 ? 28.302 4.874 2.573 1.00 88.19 162 VAL A CA 1
ATOM 1179 C C . VAL A 1 162 ? 29.403 4.177 3.384 1.00 88.19 162 VAL A C 1
ATOM 1181 O O . VAL A 1 162 ? 30.493 3.934 2.866 1.00 88.19 162 VAL A O 1
ATOM 1184 N N . LEU A 1 163 ? 29.142 3.848 4.652 1.00 91.25 163 LEU A N 1
ATOM 1185 C CA . LEU A 1 163 ? 30.145 3.266 5.547 1.00 91.25 163 LEU A CA 1
ATOM 1186 C C . LEU A 1 163 ? 30.347 1.760 5.324 1.00 91.25 163 LEU A C 1
ATOM 1188 O O . LEU A 1 163 ? 31.482 1.294 5.215 1.00 91.25 163 LEU A O 1
ATOM 1192 N N . LEU A 1 164 ? 29.258 0.991 5.274 1.00 90.25 164 LEU A N 1
ATOM 1193 C CA . LEU A 1 164 ? 29.312 -0.469 5.209 1.00 90.25 164 LEU A CA 1
ATOM 1194 C C . LEU A 1 164 ? 29.690 -0.963 3.817 1.00 90.25 164 LEU A C 1
ATOM 1196 O O . LEU A 1 164 ? 30.368 -1.978 3.732 1.00 90.25 164 LEU A O 1
ATOM 1200 N N . ILE A 1 165 ? 29.345 -0.247 2.741 1.00 87.88 165 ILE A N 1
ATOM 1201 C CA . ILE A 1 165 ? 29.792 -0.623 1.390 1.00 87.88 165 ILE A CA 1
ATOM 1202 C C . ILE A 1 165 ? 31.317 -0.480 1.267 1.00 87.88 165 ILE A C 1
ATOM 1204 O O . ILE A 1 165 ? 31.962 -1.342 0.676 1.00 87.88 165 ILE A O 1
ATOM 1208 N N . ARG A 1 166 ? 31.921 0.544 1.892 1.00 86.12 166 ARG A N 1
ATOM 1209 C CA . ARG A 1 166 ? 33.387 0.723 1.911 1.00 86.12 166 ARG A CA 1
ATOM 1210 C C . ARG A 1 166 ? 34.126 -0.394 2.648 1.00 86.12 166 ARG A C 1
ATOM 1212 O O . ARG A 1 166 ? 35.252 -0.704 2.284 1.00 86.12 166 ARG A O 1
ATOM 1219 N N . ARG A 1 167 ? 33.523 -0.970 3.696 1.00 89.25 167 ARG A N 1
ATOM 1220 C CA . ARG A 1 167 ? 34.161 -2.005 4.533 1.00 89.25 167 ARG A CA 1
ATOM 1221 C C . ARG A 1 167 ? 33.810 -3.437 4.128 1.00 89.25 167 ARG A C 1
ATOM 1223 O O . ARG A 1 167 ? 34.645 -4.319 4.270 1.00 89.25 167 ARG A O 1
ATOM 1230 N N . LEU A 1 168 ? 32.577 -3.672 3.681 1.00 88.62 168 LEU A N 1
ATOM 1231 C CA . LEU A 1 168 ? 31.992 -5.004 3.466 1.00 88.62 168 LEU A CA 1
ATOM 1232 C C . LEU A 1 168 ? 31.572 -5.247 2.006 1.00 88.62 168 LEU A C 1
ATOM 1234 O O . LEU A 1 168 ? 30.957 -6.271 1.704 1.00 88.62 168 LEU A O 1
ATOM 1238 N N . GLY A 1 169 ? 31.860 -4.311 1.098 1.00 88.31 169 GLY A N 1
ATOM 1239 C CA . GLY A 1 169 ? 31.492 -4.416 -0.312 1.00 88.31 169 GLY A CA 1
ATOM 1240 C C . GLY A 1 169 ? 29.974 -4.472 -0.524 1.00 88.31 169 GLY A C 1
ATOM 1241 O O . GLY A 1 169 ? 29.203 -3.839 0.200 1.00 88.31 169 GLY A O 1
ATOM 1242 N N . PHE A 1 170 ? 29.541 -5.269 -1.501 1.00 86.62 170 PHE A N 1
ATOM 1243 C CA . PHE A 1 170 ? 28.139 -5.437 -1.903 1.00 86.62 170 PHE A CA 1
ATOM 1244 C C . PHE A 1 170 ? 27.201 -5.792 -0.736 1.00 86.62 170 PHE A C 1
ATOM 1246 O O . PHE A 1 170 ? 26.093 -5.265 -0.615 1.00 86.62 170 PHE A O 1
ATOM 1253 N N . VAL A 1 171 ? 27.675 -6.644 0.180 1.00 90.19 171 VAL A N 1
ATOM 1254 C CA . VAL A 1 171 ? 26.924 -7.114 1.357 1.00 90.19 171 VAL A CA 1
ATOM 1255 C C . VAL A 1 171 ? 26.656 -5.987 2.364 1.00 90.19 171 VAL A C 1
ATOM 1257 O O . VAL A 1 171 ? 25.700 -6.054 3.142 1.00 90.19 171 VAL A O 1
ATOM 1260 N N . GLY A 1 172 ? 27.433 -4.903 2.318 1.00 89.38 172 GLY A N 1
ATOM 1261 C CA . GLY A 1 172 ? 27.220 -3.733 3.165 1.00 89.38 172 GLY A CA 1
ATOM 1262 C C . GLY A 1 172 ? 25.842 -3.087 2.983 1.00 89.38 172 GLY A C 1
ATOM 1263 O O . GLY A 1 172 ? 25.257 -2.619 3.959 1.00 89.38 172 GLY A O 1
ATOM 1264 N N . SER A 1 173 ? 25.276 -3.112 1.770 1.00 89.88 173 SER A N 1
ATOM 1265 C CA . SER A 1 173 ? 23.976 -2.488 1.473 1.00 89.88 173 SER A CA 1
ATOM 1266 C C . SER A 1 173 ? 22.766 -3.174 2.146 1.00 89.88 173 SER A C 1
ATOM 1268 O O . SER A 1 173 ? 21.989 -2.492 2.836 1.00 89.88 173 SER A O 1
ATOM 1270 N N . PRO A 1 174 ? 22.560 -4.505 2.023 1.00 93.00 174 PRO A N 1
ATOM 1271 C CA . PRO A 1 174 ? 21.474 -5.178 2.733 1.00 93.00 174 PRO A CA 1
ATOM 1272 C C . PRO A 1 174 ? 21.643 -5.108 4.258 1.00 93.00 174 PRO A C 1
ATOM 1274 O O . PRO A 1 174 ? 20.650 -4.917 4.959 1.00 93.00 174 PRO A O 1
ATOM 1277 N N . LEU A 1 175 ? 22.874 -5.140 4.785 1.00 93.88 175 LEU A N 1
ATOM 1278 C CA . LEU A 1 175 ? 23.129 -4.967 6.221 1.00 93.88 175 LEU A CA 1
ATOM 1279 C C . LEU A 1 175 ? 22.773 -3.559 6.721 1.00 93.88 175 LEU A C 1
ATOM 1281 O O . LEU A 1 175 ? 22.092 -3.431 7.739 1.00 93.88 175 LEU A O 1
ATOM 1285 N N . ALA A 1 176 ? 23.146 -2.507 5.981 1.00 93.75 176 ALA A N 1
ATOM 1286 C CA . ALA A 1 176 ? 22.736 -1.130 6.276 1.00 93.75 176 ALA A CA 1
ATOM 1287 C C . ALA A 1 176 ? 21.207 -0.988 6.319 1.00 93.75 176 ALA A C 1
ATOM 1289 O O . ALA A 1 176 ? 20.647 -0.248 7.130 1.00 93.75 176 ALA A O 1
ATOM 1290 N N . THR A 1 177 ? 20.515 -1.715 5.441 1.00 93.94 177 THR A N 1
ATOM 1291 C CA . THR A 1 177 ? 19.050 -1.745 5.384 1.00 93.94 177 THR A CA 1
ATOM 1292 C C . THR A 1 177 ? 18.447 -2.473 6.578 1.00 93.94 177 THR A C 1
ATOM 1294 O O . THR A 1 177 ? 17.508 -1.959 7.184 1.00 93.94 177 THR A O 1
ATOM 1297 N N . SER A 1 178 ? 19.001 -3.619 6.964 1.00 95.50 178 SER A N 1
ATOM 1298 C CA . SER A 1 178 ? 18.569 -4.353 8.155 1.00 95.50 178 SER A CA 1
ATOM 1299 C C . SER A 1 178 ? 18.765 -3.529 9.432 1.00 95.50 178 SER A C 1
ATOM 1301 O O . SER A 1 178 ? 17.829 -3.405 10.221 1.00 95.50 178 SER A O 1
ATOM 1303 N N . LEU A 1 179 ? 19.928 -2.888 9.599 1.00 95.38 179 LEU A N 1
ATOM 1304 C CA . LEU A 1 179 ? 20.228 -2.034 10.753 1.00 95.38 179 LEU A CA 1
ATOM 1305 C C . LEU A 1 179 ? 19.259 -0.848 10.860 1.00 95.38 179 LEU A C 1
ATOM 1307 O O . LEU A 1 179 ? 18.691 -0.603 11.923 1.00 95.38 179 LEU A O 1
ATOM 1311 N N . ALA A 1 180 ? 19.020 -0.145 9.750 1.00 95.81 180 ALA A N 1
ATOM 1312 C CA . ALA A 1 180 ? 18.095 0.984 9.717 1.00 95.81 180 ALA A CA 1
ATOM 1313 C C . ALA A 1 180 ? 16.672 0.596 10.151 1.00 95.81 180 ALA A C 1
ATOM 1315 O O . ALA A 1 180 ? 16.010 1.355 10.858 1.00 95.81 180 ALA A O 1
ATOM 1316 N N . ARG A 1 181 ? 16.210 -0.602 9.775 1.00 96.31 181 ARG A N 1
ATOM 1317 C CA . ARG A 1 181 ? 14.880 -1.109 10.148 1.00 96.31 181 ARG A CA 1
ATOM 1318 C C . ARG A 1 181 ? 14.783 -1.480 11.626 1.00 96.31 181 ARG A C 1
ATOM 1320 O O . ARG A 1 181 ? 13.747 -1.233 12.234 1.00 96.31 181 ARG A O 1
ATOM 1327 N N . TRP A 1 182 ? 15.847 -2.025 12.216 1.00 97.62 182 TRP A N 1
ATOM 1328 C CA . TRP A 1 182 ? 15.912 -2.249 13.664 1.00 97.62 182 TRP A CA 1
ATOM 1329 C C . TRP A 1 182 ? 15.830 -0.937 14.438 1.00 97.62 182 TRP A C 1
ATOM 1331 O O . TRP A 1 182 ? 15.004 -0.806 15.338 1.00 97.62 182 TRP A O 1
ATOM 1341 N N . VAL A 1 183 ? 16.616 0.065 14.039 1.00 96.19 183 VAL A N 1
ATOM 1342 C CA . VAL A 1 183 ? 16.553 1.396 14.659 1.00 96.19 183 VAL A CA 1
ATOM 1343 C C . VAL A 1 183 ? 15.166 2.018 14.485 1.00 96.19 183 VAL A C 1
ATOM 1345 O O . VAL A 1 183 ? 14.619 2.555 15.445 1.00 96.19 183 VAL A O 1
ATOM 1348 N N . GLN A 1 184 ? 14.545 1.885 13.308 1.00 96.81 184 GLN A N 1
ATOM 1349 C CA . GLN A 1 184 ? 13.169 2.339 13.088 1.00 96.81 184 GLN A CA 1
ATOM 1350 C C . GLN A 1 184 ? 12.181 1.694 14.065 1.00 96.81 184 GLN A C 1
ATOM 1352 O O . GLN A 1 184 ? 11.354 2.400 14.646 1.00 96.81 184 GLN A O 1
ATOM 1357 N N . LEU A 1 185 ? 12.270 0.375 14.259 1.00 97.50 185 LEU A N 1
ATOM 1358 C CA . LEU A 1 185 ? 11.413 -0.348 15.192 1.00 97.50 185 LEU A CA 1
ATOM 1359 C C . LEU A 1 185 ? 11.598 0.175 16.621 1.00 97.50 185 LEU A C 1
ATOM 1361 O O . LEU A 1 185 ? 10.611 0.483 17.283 1.00 97.50 185 LEU A O 1
ATOM 1365 N N . LEU A 1 186 ? 12.843 0.331 17.079 1.00 97.44 186 LEU A N 1
ATOM 1366 C CA . LEU A 1 186 ? 13.142 0.836 18.423 1.00 97.44 186 LEU A CA 1
ATOM 1367 C C . LEU A 1 186 ? 12.589 2.253 18.636 1.00 97.44 186 LEU A C 1
ATOM 1369 O O . LEU A 1 186 ? 11.948 2.523 19.652 1.00 97.44 186 LEU A O 1
ATOM 1373 N N . LEU A 1 187 ? 12.758 3.141 17.651 1.00 96.81 187 LEU A N 1
ATOM 1374 C CA . LEU A 1 187 ? 12.196 4.494 17.687 1.00 96.81 187 LEU A CA 1
ATOM 1375 C C . LEU A 1 187 ? 10.662 4.484 17.711 1.00 96.81 187 LEU A C 1
ATOM 1377 O O . LEU A 1 187 ? 10.051 5.313 18.389 1.00 96.81 187 LEU A O 1
ATOM 1381 N N . LEU A 1 188 ? 10.020 3.554 17.002 1.00 96.56 188 LEU A N 1
ATOM 1382 C CA . LEU A 1 188 ? 8.564 3.400 17.018 1.00 96.56 188 LEU A CA 1
ATOM 1383 C C . LEU A 1 188 ? 8.056 2.850 18.351 1.00 96.56 188 LEU A C 1
ATOM 1385 O O . LEU A 1 188 ? 7.070 3.370 18.866 1.00 96.56 188 LEU A O 1
ATOM 1389 N N . VAL A 1 189 ? 8.738 1.870 18.947 1.00 96.69 189 VAL A N 1
ATOM 1390 C CA . VAL A 1 189 ? 8.417 1.373 20.295 1.00 96.69 189 VAL A CA 1
ATOM 1391 C C . VAL A 1 189 ? 8.525 2.511 21.313 1.00 96.69 189 VAL A C 1
ATOM 1393 O O . VAL A 1 189 ? 7.586 2.750 22.073 1.00 96.69 189 VAL A O 1
ATOM 1396 N N . ALA A 1 190 ? 9.611 3.289 21.273 1.00 94.81 190 ALA A N 1
ATOM 1397 C CA . ALA A 1 190 ? 9.773 4.466 22.125 1.00 94.81 190 ALA A CA 1
ATOM 1398 C C . ALA A 1 190 ? 8.663 5.509 21.891 1.00 94.81 190 ALA A C 1
ATOM 1400 O O . ALA A 1 190 ? 8.112 6.060 22.847 1.00 94.81 190 ALA A O 1
ATOM 1401 N N . SER A 1 191 ? 8.284 5.736 20.631 1.00 95.50 191 SER A N 1
ATOM 1402 C CA . SER A 1 191 ? 7.197 6.646 20.250 1.00 95.50 191 SER A CA 1
ATOM 1403 C C . SER A 1 191 ? 5.840 6.203 20.799 1.00 95.50 191 SER A C 1
ATOM 1405 O O . SER A 1 191 ? 5.092 7.034 21.309 1.00 95.50 191 SER A O 1
ATOM 1407 N N . VAL A 1 192 ? 5.532 4.903 20.744 1.00 94.56 192 VAL A N 1
ATOM 1408 C CA . VAL A 1 192 ? 4.313 4.322 21.330 1.00 94.56 192 VAL A CA 1
ATOM 1409 C C . VAL A 1 192 ? 4.300 4.511 22.843 1.00 94.56 192 VAL A C 1
ATOM 1411 O O . VAL A 1 192 ? 3.315 5.009 23.387 1.00 94.56 192 VAL A O 1
ATOM 1414 N N . CYS A 1 193 ? 5.407 4.205 23.522 1.00 92.19 193 CYS A N 1
ATOM 1415 C CA . CYS A 1 193 ? 5.536 4.417 24.963 1.00 92.19 193 CYS A CA 1
ATOM 1416 C C . CYS A 1 193 ? 5.334 5.890 25.350 1.00 92.19 193 CYS A C 1
ATOM 1418 O O . CYS A 1 193 ? 4.624 6.190 26.312 1.00 92.19 193 CYS A O 1
ATOM 1420 N N . LEU A 1 194 ? 5.935 6.821 24.603 1.00 91.06 194 LEU A N 1
ATOM 1421 C CA . LEU A 1 194 ? 5.786 8.258 24.834 1.00 91.06 194 LEU A CA 1
ATOM 1422 C C . LEU A 1 194 ? 4.339 8.720 24.618 1.00 91.06 194 LEU A C 1
ATOM 1424 O O . LEU A 1 194 ? 3.813 9.474 25.439 1.00 91.06 194 LEU A O 1
ATOM 1428 N N . HIS A 1 195 ? 3.699 8.251 23.546 1.00 92.44 195 HIS A N 1
ATOM 1429 C CA . HIS A 1 195 ? 2.308 8.566 23.223 1.00 92.44 195 HIS A CA 1
ATOM 1430 C C . HIS A 1 195 ? 1.345 8.091 24.314 1.00 92.44 195 HIS A C 1
ATOM 1432 O O . HIS A 1 195 ? 0.581 8.886 24.861 1.00 92.44 195 HIS A O 1
ATOM 1438 N N . GLU A 1 196 ? 1.447 6.825 24.725 1.00 89.06 196 GLU A N 1
ATOM 1439 C CA . GLU A 1 196 ? 0.620 6.262 25.798 1.00 89.06 196 GLU A CA 1
ATOM 1440 C C . GLU A 1 196 ? 0.830 6.997 27.128 1.00 89.06 196 GLU A C 1
ATOM 1442 O O . GLU A 1 196 ? -0.135 7.293 27.837 1.00 89.06 196 GLU A O 1
ATOM 1447 N N . ARG A 1 197 ? 2.079 7.349 27.469 1.00 88.88 197 ARG A N 1
ATOM 1448 C CA . ARG A 1 197 ? 2.388 8.135 28.677 1.00 88.88 197 ARG A CA 1
ATOM 1449 C C . ARG A 1 197 ? 1.740 9.518 28.630 1.00 88.88 197 ARG A C 1
ATOM 1451 O O . ARG A 1 197 ? 1.133 9.925 29.618 1.00 88.88 197 ARG A O 1
ATOM 1458 N N . ARG A 1 198 ? 1.841 10.230 27.501 1.00 89.25 198 ARG A N 1
ATOM 1459 C CA . ARG A 1 198 ? 1.202 11.546 27.311 1.00 89.25 198 ARG A CA 1
ATOM 1460 C C . ARG A 1 198 ? -0.314 11.443 27.430 1.00 89.25 198 ARG A C 1
ATOM 1462 O O . ARG A 1 198 ? -0.913 12.204 28.184 1.00 89.25 198 ARG A O 1
ATOM 1469 N N . ARG A 1 199 ? -0.918 10.448 26.779 1.00 86.88 199 ARG A N 1
ATOM 1470 C CA . ARG A 1 199 ? -2.361 10.197 26.831 1.00 86.88 199 ARG A CA 1
ATOM 1471 C C . ARG A 1 199 ? -2.851 9.925 28.256 1.00 86.88 199 ARG A C 1
ATOM 1473 O O . ARG A 1 199 ? -3.833 10.519 28.684 1.00 86.88 199 ARG A O 1
ATOM 1480 N N . ARG A 1 200 ? -2.151 9.071 29.014 1.00 85.00 200 ARG A N 1
ATOM 1481 C CA . ARG A 1 200 ? -2.485 8.782 30.423 1.00 85.00 200 ARG A CA 1
ATOM 1482 C C . ARG A 1 200 ? -2.334 10.011 31.321 1.00 85.00 200 ARG A C 1
ATOM 1484 O O . ARG A 1 200 ? -3.126 10.171 32.239 1.00 85.00 200 ARG A O 1
ATOM 1491 N N . ARG A 1 201 ? -1.339 10.870 31.071 1.00 86.19 201 ARG A N 1
ATOM 1492 C CA . ARG A 1 201 ? -1.163 12.131 31.812 1.00 86.19 201 ARG A CA 1
ATOM 1493 C C . ARG A 1 201 ? -2.318 13.097 31.562 1.00 86.19 201 ARG A C 1
ATOM 1495 O O . ARG A 1 201 ? -2.871 13.604 32.526 1.00 86.19 201 ARG A O 1
ATOM 1502 N N . LEU A 1 202 ? -2.712 13.289 30.303 1.00 84.94 202 LEU A N 1
ATOM 1503 C CA . LEU A 1 202 ? -3.852 14.140 29.943 1.00 84.94 202 LEU A CA 1
ATOM 1504 C C . LEU A 1 202 ? -5.169 13.606 30.519 1.00 84.94 202 LEU A C 1
ATOM 1506 O O . LEU A 1 202 ? -5.964 14.379 31.029 1.00 84.94 202 LEU A O 1
ATOM 1510 N N . ALA A 1 203 ? -5.368 12.284 30.525 1.00 81.00 203 ALA A N 1
ATOM 1511 C CA . ALA A 1 203 ? -6.549 11.663 31.131 1.00 81.00 203 ALA A CA 1
ATOM 1512 C C . ALA A 1 203 ? -6.604 11.785 32.668 1.00 81.00 203 ALA A C 1
ATOM 1514 O O . ALA A 1 203 ? -7.667 11.606 33.249 1.00 81.00 203 ALA A O 1
ATOM 1515 N N . ARG A 1 204 ? -5.466 12.043 33.329 1.00 78.12 204 ARG A N 1
ATOM 1516 C CA . ARG A 1 204 ? -5.372 12.244 34.786 1.00 78.12 204 ARG A CA 1
ATOM 1517 C C . ARG A 1 204 ? -5.461 13.711 35.201 1.00 78.12 204 ARG A C 1
ATOM 1519 O O . ARG A 1 204 ? -5.563 13.973 36.394 1.00 78.12 204 ARG A O 1
ATOM 1526 N N . GLN A 1 205 ? -5.365 14.656 34.264 1.00 71.81 205 GLN A N 1
ATOM 1527 C CA . GLN A 1 205 ? -5.565 16.063 34.595 1.00 71.81 205 GLN A CA 1
ATOM 1528 C C . GLN A 1 205 ? -7.040 16.256 34.971 1.00 71.81 205 GLN A C 1
ATOM 1530 O O . GLN A 1 205 ? -7.903 15.861 34.185 1.00 71.81 205 GLN A O 1
ATOM 1535 N N . PRO A 1 206 ? -7.345 16.817 36.155 1.00 50.91 206 PRO A N 1
ATOM 1536 C CA . PRO A 1 206 ? -8.720 17.134 36.507 1.00 50.91 206 PRO A CA 1
ATOM 1537 C C . PRO A 1 206 ? -9.270 18.090 35.449 1.00 50.91 206 PRO A C 1
ATOM 1539 O O . PRO A 1 206 ? -8.594 19.046 35.056 1.00 50.91 206 PRO A O 1
ATOM 1542 N N . ALA A 1 207 ? -10.469 17.804 34.943 1.00 54.78 207 ALA A N 1
ATOM 1543 C CA . ALA A 1 207 ? -11.144 18.716 34.039 1.00 54.78 207 ALA A CA 1
ATOM 1544 C C . ALA A 1 207 ? -11.235 20.081 34.735 1.00 54.78 207 ALA A C 1
ATOM 1546 O O . ALA A 1 207 ? -11.773 20.191 35.833 1.00 54.78 207 ALA A O 1
ATOM 1547 N N . VAL A 1 208 ? -10.720 21.135 34.099 1.00 49.28 208 VAL A N 1
ATOM 1548 C CA . VAL A 1 208 ? -10.756 22.516 34.624 1.00 49.28 208 VAL A CA 1
ATOM 1549 C C . VAL A 1 208 ? -12.202 23.012 34.851 1.00 49.28 208 VAL A C 1
ATOM 1551 O O . VAL A 1 208 ? -12.413 24.053 35.459 1.00 49.28 208 VAL A O 1
ATOM 1554 N N . GLN A 1 209 ? -13.214 22.242 34.438 1.00 43.41 209 GLN A N 1
ATOM 1555 C CA . GLN A 1 209 ? -14.627 22.490 34.730 1.00 43.41 209 GLN A CA 1
ATOM 1556 C C . GLN A 1 209 ? -15.030 22.247 36.198 1.00 43.41 209 GLN A C 1
ATOM 1558 O O . GLN A 1 209 ? -16.034 22.813 36.614 1.00 43.41 209 GLN A O 1
ATOM 1563 N N . ASP A 1 210 ? -14.239 21.517 36.995 1.00 43.56 210 ASP A N 1
ATOM 1564 C CA . ASP A 1 210 ? -14.520 21.290 38.427 1.00 43.56 210 ASP A CA 1
ATOM 1565 C C . ASP A 1 210 ? -13.772 22.255 39.370 1.00 43.56 210 ASP A C 1
ATOM 1567 O O . ASP A 1 210 ? -13.929 22.199 40.591 1.00 43.56 210 ASP A O 1
ATOM 1571 N N . LEU A 1 211 ? -12.985 23.197 38.834 1.00 43.38 211 LEU A N 1
ATOM 1572 C CA . LEU A 1 211 ? -12.384 24.280 39.619 1.00 43.38 211 LEU A CA 1
ATOM 1573 C C . LEU A 1 211 ? -13.402 25.407 39.846 1.00 43.38 211 LEU A C 1
ATOM 1575 O O . LEU A 1 211 ? -13.294 26.486 39.274 1.00 43.38 211 LEU A O 1
ATOM 1579 N N . GLY A 1 212 ? -14.393 25.143 40.699 1.00 37.25 212 GLY A N 1
ATOM 1580 C CA . GLY A 1 212 ? -14.845 26.092 41.722 1.00 37.25 212 GLY A CA 1
ATOM 1581 C C . GLY A 1 212 ? -15.241 27.519 41.323 1.00 37.25 212 GLY A C 1
ATOM 1582 O O . GLY A 1 212 ? -15.272 28.375 42.202 1.00 37.25 212 GLY A O 1
ATOM 1583 N N . LEU A 1 213 ? -15.615 27.810 40.074 1.00 37.94 213 LEU A N 1
ATOM 1584 C CA . LEU A 1 213 ? -16.453 28.975 39.777 1.00 37.94 213 LEU A CA 1
ATOM 1585 C C . LEU A 1 213 ? -17.903 28.602 40.089 1.00 37.94 213 LEU A C 1
ATOM 1587 O O . LEU A 1 213 ? -18.756 28.486 39.208 1.00 37.94 213 LEU A O 1
ATOM 1591 N N . SER A 1 214 ? -18.170 28.412 41.388 1.00 32.59 214 SER A N 1
ATOM 1592 C CA . SER A 1 214 ? -19.499 28.637 41.946 1.00 32.59 214 SER A CA 1
ATOM 1593 C C . SER A 1 214 ? -20.024 29.918 41.323 1.00 32.59 214 SER A C 1
ATOM 1595 O O . SER A 1 214 ? -19.379 30.962 41.428 1.00 32.59 214 SER A O 1
ATOM 1597 N N . ARG A 1 215 ? -21.182 29.830 40.663 1.00 36.53 215 ARG A N 1
ATOM 1598 C CA . ARG A 1 215 ? -22.023 30.989 40.373 1.00 36.53 215 ARG A CA 1
ATOM 1599 C C . ARG A 1 215 ? -22.099 31.813 41.658 1.00 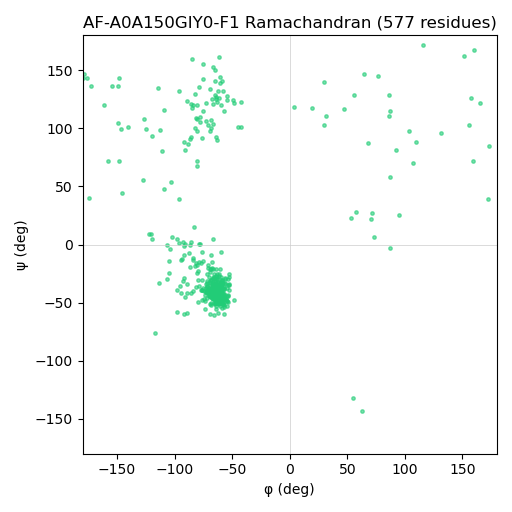36.53 215 ARG A C 1
ATOM 1601 O O . ARG A 1 215 ? -22.814 31.437 42.585 1.00 36.53 215 ARG A O 1
ATOM 1608 N N . ALA A 1 216 ? -21.317 32.888 41.731 1.00 36.00 216 ALA A N 1
ATOM 1609 C CA . ALA A 1 216 ? -21.502 33.910 42.740 1.00 36.00 216 ALA A CA 1
ATOM 1610 C C . ALA A 1 216 ? -22.962 34.352 42.622 1.00 36.00 216 ALA A C 1
ATOM 1612 O O . ALA A 1 216 ? -23.463 34.567 41.515 1.00 36.00 216 ALA A O 1
ATOM 1613 N N . GLY A 1 217 ? -23.651 34.319 43.759 1.00 37.53 217 GLY A N 1
ATOM 1614 C CA . GLY A 1 217 ? -25.100 34.323 43.846 1.00 37.53 217 GLY A CA 1
ATOM 1615 C C . GLY A 1 217 ? -25.756 35.407 43.001 1.00 37.53 217 GLY A C 1
ATOM 1616 O O . GLY A 1 217 ? -25.503 36.592 43.180 1.00 37.53 217 GLY A O 1
ATOM 1617 N N . VAL A 1 218 ? -26.663 34.977 42.131 1.00 33.06 218 VAL A N 1
ATOM 1618 C CA . VAL A 1 218 ? -27.739 35.825 41.632 1.00 33.06 218 VAL A CA 1
ATOM 1619 C C . VAL A 1 218 ? -29.027 35.057 41.899 1.00 33.06 218 VAL A C 1
ATOM 1621 O O . VAL A 1 218 ? -29.273 34.003 41.311 1.00 33.06 218 VAL A O 1
ATOM 1624 N N . SER A 1 219 ? -29.794 35.547 42.874 1.00 29.45 219 SER A N 1
ATOM 1625 C CA . SER A 1 219 ? -31.131 35.051 43.199 1.00 29.45 219 SER A CA 1
ATOM 1626 C C . SER A 1 219 ? -32.076 35.320 42.015 1.00 29.45 219 SER A C 1
ATOM 1628 O O . SER A 1 219 ? -32.006 36.404 41.434 1.00 29.45 219 SER A O 1
ATOM 1630 N N . PRO A 1 220 ? -32.996 34.405 41.652 1.00 34.00 220 PRO A N 1
ATOM 1631 C CA . PRO A 1 220 ? -33.933 34.596 40.536 1.00 34.00 220 PRO A CA 1
ATOM 1632 C C . PRO A 1 220 ? -34.978 35.714 40.729 1.00 34.00 220 PRO A C 1
ATOM 1634 O O . PRO A 1 220 ? -35.865 35.866 39.892 1.00 34.00 220 PRO A O 1
ATOM 1637 N N . SER A 1 221 ? -34.920 36.481 41.820 1.00 35.22 221 SER A N 1
ATOM 1638 C CA . SER A 1 221 ? -35.878 37.547 42.140 1.00 35.22 221 SER A CA 1
ATOM 1639 C C . SER A 1 221 ? -35.609 38.879 41.431 1.00 35.22 221 SER A C 1
ATOM 1641 O O . SER A 1 221 ? -36.524 39.696 41.352 1.00 35.22 221 SER A O 1
ATOM 1643 N N . ASP A 1 222 ? -34.415 39.083 40.866 1.00 33.41 222 ASP A N 1
ATOM 1644 C CA . ASP A 1 222 ? -33.987 40.412 40.394 1.00 33.41 222 ASP A CA 1
ATOM 1645 C C . ASP A 1 222 ? -34.081 40.603 38.867 1.00 33.41 222 ASP A C 1
ATOM 1647 O O . ASP A 1 222 ? -33.696 41.642 38.340 1.00 33.41 222 ASP A O 1
ATOM 1651 N N . MET A 1 223 ? -34.651 39.643 38.127 1.00 34.97 223 MET A N 1
ATOM 1652 C CA . MET A 1 223 ? -34.867 39.758 36.674 1.00 34.97 223 MET A CA 1
ATOM 1653 C C . MET A 1 223 ? -36.325 40.067 36.301 1.00 34.97 223 MET A C 1
ATOM 1655 O O . MET A 1 223 ? -36.941 39.381 35.485 1.00 34.97 223 MET A O 1
ATOM 1659 N N . LYS A 1 224 ? -36.894 41.133 36.872 1.00 35.28 224 LYS A N 1
ATOM 1660 C CA . LYS A 1 224 ? -38.077 41.801 36.303 1.00 35.28 224 LYS A CA 1
ATOM 1661 C C . LYS A 1 224 ? -37.741 43.250 35.976 1.00 35.28 224 LYS A C 1
ATOM 1663 O O . LYS A 1 224 ? -37.896 44.133 36.809 1.00 35.28 224 LYS A O 1
ATOM 1668 N N . GLY A 1 225 ? -37.329 43.485 34.734 1.00 30.88 225 GLY A N 1
ATOM 1669 C CA . GLY A 1 225 ? -37.222 44.830 34.177 1.00 30.88 225 GLY A CA 1
ATOM 1670 C C . GLY A 1 225 ? -36.224 44.905 33.031 1.00 30.88 225 GLY A C 1
ATOM 1671 O O . GLY A 1 225 ? -35.026 44.953 33.271 1.00 30.88 225 GLY A O 1
ATOM 1672 N N . GLY A 1 226 ? -36.726 44.948 31.797 1.00 26.12 226 GLY A N 1
ATOM 1673 C CA . GLY A 1 226 ? -35.927 45.254 30.608 1.00 26.12 226 GLY A CA 1
ATOM 1674 C C . GLY A 1 226 ? -36.149 44.251 29.486 1.00 26.12 226 GLY A C 1
ATOM 1675 O O . GLY A 1 226 ? -35.552 43.182 29.474 1.00 26.12 226 GLY A O 1
ATOM 1676 N N . GLY A 1 227 ? -37.034 44.592 28.550 1.00 27.27 227 GLY A N 1
ATOM 1677 C CA . GLY A 1 227 ? -37.155 43.858 27.297 1.00 27.27 227 GLY A CA 1
ATOM 1678 C C . GLY A 1 227 ? -36.004 44.189 26.350 1.00 27.27 227 GLY A C 1
ATOM 1679 O O . GLY A 1 227 ? -35.586 45.338 26.281 1.00 27.27 227 GLY A O 1
ATOM 1680 N N . ALA A 1 228 ? -35.533 43.185 25.620 1.00 24.97 228 ALA A N 1
ATOM 1681 C CA . ALA A 1 228 ? -35.119 43.244 24.218 1.00 24.97 228 ALA A CA 1
ATOM 1682 C C . ALA A 1 228 ? -34.662 41.840 23.799 1.00 24.97 228 ALA A C 1
ATOM 1684 O O . ALA A 1 228 ? -34.109 41.083 24.592 1.00 24.97 228 ALA A O 1
ATOM 1685 N N . GLN A 1 229 ? -34.979 41.505 22.559 1.00 28.38 229 GLN A N 1
ATOM 1686 C CA . GLN A 1 229 ? -34.698 40.255 21.867 1.00 28.38 229 GLN A CA 1
ATOM 1687 C C . GLN A 1 229 ? -33.189 39.981 21.760 1.00 28.38 229 GLN A C 1
ATOM 1689 O O . GLN A 1 229 ? -32.419 40.920 21.590 1.00 28.38 229 GLN A O 1
ATOM 1694 N N . ASP A 1 230 ? -32.792 38.706 21.867 1.00 29.38 230 ASP A N 1
ATOM 1695 C CA . ASP A 1 230 ? -31.967 37.962 20.891 1.00 29.38 230 ASP A CA 1
ATOM 1696 C C . ASP A 1 230 ? -31.293 36.723 21.520 1.00 29.38 230 ASP A C 1
ATOM 1698 O O . ASP A 1 230 ? -31.206 36.581 22.739 1.00 29.38 230 ASP A O 1
ATOM 1702 N N . VAL A 1 231 ? -30.759 35.867 20.638 1.00 27.36 231 VAL A N 1
ATOM 1703 C CA . VAL A 1 231 ? -29.764 34.791 20.841 1.00 27.36 231 VAL A CA 1
ATOM 1704 C C . VAL A 1 231 ? -30.303 33.348 20.791 1.00 27.36 231 VAL A C 1
ATOM 1706 O O . VAL A 1 231 ? -30.271 32.587 21.756 1.00 27.36 231 VAL A O 1
ATOM 1709 N N . GLU A 1 232 ? -30.685 32.921 19.581 1.00 27.09 232 GLU A N 1
ATOM 1710 C CA . GLU A 1 232 ? -30.367 31.569 19.098 1.00 27.09 232 GLU A CA 1
ATOM 1711 C C . GLU A 1 232 ? -28.868 31.507 18.762 1.00 27.09 232 GLU A C 1
ATOM 1713 O O . GLU A 1 232 ? -28.374 32.269 17.932 1.00 2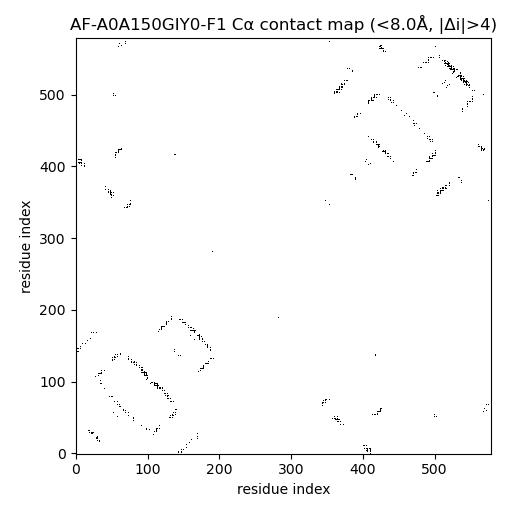7.09 232 GLU A O 1
ATOM 1718 N N . GLY A 1 233 ? -28.128 30.601 19.406 1.00 25.39 233 GLY A N 1
ATOM 1719 C CA . GLY A 1 233 ? -26.704 30.404 19.127 1.00 25.39 233 GLY A CA 1
ATOM 1720 C C . GLY A 1 233 ? -25.955 29.718 20.263 1.00 25.39 233 GLY A C 1
ATOM 1721 O O . GLY A 1 233 ? -25.162 30.349 20.952 1.00 25.39 233 GLY A O 1
ATOM 1722 N N . ALA A 1 234 ? -26.183 28.419 20.464 1.00 23.41 234 ALA A N 1
ATOM 1723 C CA . ALA A 1 234 ? -25.349 27.600 21.346 1.00 23.41 234 ALA A CA 1
ATOM 1724 C C . ALA A 1 234 ? -24.130 27.056 20.567 1.00 23.41 234 ALA A C 1
ATOM 1726 O O . ALA A 1 234 ? -24.325 26.341 19.579 1.00 23.41 234 ALA A O 1
ATOM 1727 N N . PRO A 1 235 ? -22.874 27.339 20.970 1.00 26.69 235 PRO A N 1
ATOM 1728 C CA . PRO A 1 235 ? -21.703 26.794 20.298 1.00 26.69 235 PRO A CA 1
ATOM 1729 C C . PRO A 1 235 ? -21.266 25.437 20.882 1.00 26.69 235 PRO A C 1
ATOM 1731 O O . PRO A 1 235 ? -20.995 25.290 22.069 1.00 26.69 235 PRO A O 1
ATOM 1734 N N . LEU A 1 236 ? -21.202 24.453 19.982 1.00 27.09 236 LEU A N 1
ATOM 1735 C CA . LEU A 1 236 ? -20.139 23.458 19.765 1.00 27.09 236 LEU A CA 1
ATOM 1736 C C . LEU A 1 236 ? -19.131 23.198 20.910 1.00 27.09 236 LEU A C 1
ATOM 1738 O O . LEU A 1 236 ? -18.251 24.010 21.186 1.00 27.09 236 LEU A O 1
ATOM 1742 N N . LEU A 1 237 ? -19.128 21.958 21.411 1.00 27.59 237 LEU A N 1
ATOM 1743 C CA . LEU A 1 237 ? -17.971 21.315 22.049 1.00 27.59 237 LEU A CA 1
ATOM 1744 C C . LEU A 1 237 ? -16.828 21.162 21.023 1.00 27.59 237 LEU A C 1
ATOM 1746 O O . LEU A 1 237 ? -16.734 20.162 20.309 1.00 27.59 237 LEU A O 1
ATOM 1750 N N . GLN A 1 238 ? -15.963 22.172 20.930 1.00 25.64 238 GLN A N 1
ATOM 1751 C CA . GLN A 1 238 ? -14.664 22.077 20.266 1.00 25.64 238 GLN A CA 1
ATOM 1752 C C . GLN A 1 238 ? -13.634 21.460 21.222 1.00 25.64 238 GLN A C 1
ATOM 1754 O O . GLN A 1 238 ? -13.456 21.912 22.351 1.00 25.64 238 GLN A O 1
ATOM 1759 N N . ALA A 1 239 ? -12.917 20.441 20.745 1.00 25.92 239 ALA A N 1
ATOM 1760 C CA . ALA A 1 239 ? -11.640 20.038 21.326 1.00 25.92 239 ALA A CA 1
ATOM 1761 C C . ALA A 1 239 ? -10.657 21.226 21.260 1.00 25.92 239 ALA A C 1
ATOM 1763 O O . ALA A 1 239 ? -10.654 21.931 20.246 1.00 25.92 239 ALA A O 1
ATOM 1764 N N . PRO A 1 240 ? -9.825 21.471 22.288 1.00 26.55 240 PRO A N 1
ATOM 1765 C CA . PRO A 1 240 ? -8.995 22.667 22.322 1.00 26.55 240 PRO A CA 1
ATOM 1766 C C . PRO A 1 240 ? -7.970 22.652 21.184 1.00 26.55 240 PRO A C 1
ATOM 1768 O O . PRO A 1 240 ? -7.228 21.684 20.988 1.00 26.55 240 PRO A O 1
ATOM 1771 N N . ALA A 1 241 ? -7.943 23.751 20.432 1.00 25.41 241 ALA A N 1
ATOM 1772 C CA . ALA A 1 241 ? -6.904 24.047 19.465 1.00 25.41 241 ALA A CA 1
ATOM 1773 C C . ALA A 1 241 ? -5.550 24.161 20.187 1.00 25.41 241 ALA A C 1
ATOM 1775 O O . ALA A 1 241 ? -5.397 24.915 21.144 1.00 25.41 241 ALA A O 1
ATOM 1776 N N . LEU A 1 242 ? -4.564 23.395 19.718 1.00 29.48 242 LEU A N 1
ATOM 1777 C CA . LEU A 1 242 ? -3.161 23.527 20.104 1.00 29.48 242 LEU A CA 1
ATOM 1778 C C . LEU A 1 242 ? -2.623 24.871 19.594 1.00 29.48 242 LEU A C 1
ATOM 1780 O O . LEU A 1 242 ? -2.311 24.991 18.407 1.00 29.48 242 LEU A O 1
ATOM 1784 N N . ASP A 1 243 ? -2.479 25.850 20.484 1.00 25.05 243 ASP A N 1
ATOM 1785 C CA . ASP A 1 243 ? -1.590 26.986 20.251 1.00 25.05 243 ASP A CA 1
ATOM 1786 C C . ASP A 1 243 ? -0.139 26.476 20.240 1.00 25.05 243 ASP A C 1
ATOM 1788 O O . ASP A 1 243 ? 0.327 25.835 21.184 1.00 25.05 243 ASP A O 1
ATOM 1792 N N . LYS A 1 244 ? 0.561 26.696 19.125 1.00 28.36 244 LYS A N 1
ATOM 1793 C CA . LYS A 1 244 ? 1.935 26.225 18.903 1.00 28.36 244 LYS A CA 1
ATOM 1794 C C . LYS A 1 244 ? 3.001 27.247 19.304 1.00 28.36 244 LYS A C 1
ATOM 1796 O O . LYS A 1 244 ? 4.174 26.928 19.143 1.00 28.36 244 LYS A O 1
ATOM 1801 N N . ASN A 1 245 ? 2.632 28.414 19.842 1.00 26.16 245 ASN A N 1
ATOM 1802 C CA . ASN A 1 245 ? 3.590 29.486 20.145 1.00 26.16 245 ASN A CA 1
ATOM 1803 C C . ASN A 1 245 ? 3.633 29.955 21.612 1.00 26.16 245 ASN A C 1
ATOM 1805 O O . ASN A 1 245 ? 4.347 30.909 21.916 1.00 26.16 245 ASN A O 1
ATOM 1809 N N . ALA A 1 246 ? 2.975 29.275 22.552 1.00 25.28 246 ALA A N 1
ATOM 1810 C CA . ALA A 1 246 ? 3.076 29.621 23.970 1.00 25.28 246 ALA A CA 1
ATOM 1811 C C . ALA A 1 246 ? 4.286 28.941 24.648 1.00 25.28 246 ALA A C 1
ATOM 1813 O O . ALA A 1 246 ? 4.191 27.831 25.171 1.00 25.28 246 ALA A O 1
ATOM 1814 N N . VAL A 1 247 ? 5.438 29.619 24.657 1.00 23.66 247 VAL A N 1
ATOM 1815 C CA . VAL A 1 247 ? 6.537 29.354 25.604 1.00 23.66 247 VAL A CA 1
ATOM 1816 C C . VAL A 1 247 ? 6.236 30.134 26.890 1.00 23.66 247 VAL A C 1
ATOM 1818 O O . VAL A 1 247 ? 6.207 31.363 26.829 1.00 23.66 247 VAL A O 1
ATOM 1821 N N . PRO A 1 248 ? 6.036 29.506 28.065 1.00 24.88 248 PRO A N 1
ATOM 1822 C CA . PRO A 1 248 ? 5.953 30.258 29.306 1.00 24.88 248 PRO A CA 1
ATOM 1823 C C . PRO A 1 248 ? 7.371 30.573 29.791 1.00 24.88 248 PRO A C 1
ATOM 1825 O O . PRO A 1 248 ? 8.102 29.694 30.248 1.00 24.88 248 PRO A O 1
ATOM 1828 N N . ALA A 1 249 ? 7.755 31.845 29.698 1.00 23.16 249 ALA A N 1
ATOM 1829 C CA . ALA A 1 249 ? 8.882 32.395 30.435 1.00 23.16 249 ALA A CA 1
ATOM 1830 C C . ALA A 1 249 ? 8.528 32.427 31.931 1.00 23.16 249 ALA A C 1
ATOM 1832 O O . ALA A 1 249 ? 7.730 33.253 32.374 1.00 23.16 249 ALA A O 1
ATOM 1833 N N . VAL A 1 250 ? 9.123 31.534 32.721 1.00 24.12 250 VAL A N 1
ATOM 1834 C CA . VAL A 1 250 ? 9.067 31.615 34.185 1.00 24.12 250 VAL A CA 1
ATOM 1835 C C . VAL A 1 250 ? 10.119 32.631 34.636 1.00 24.12 250 VAL A C 1
ATOM 1837 O O . VAL A 1 250 ? 11.304 32.321 34.729 1.00 24.12 250 VAL A O 1
ATOM 1840 N N . ARG A 1 251 ? 9.688 33.873 34.886 1.00 21.45 251 ARG A N 1
ATOM 1841 C CA . ARG A 1 251 ? 10.435 34.847 35.696 1.00 21.45 251 ARG A CA 1
ATOM 1842 C C . ARG A 1 251 ? 10.230 34.485 37.168 1.00 21.45 251 ARG A C 1
ATOM 1844 O O . ARG A 1 251 ? 9.165 34.751 37.713 1.00 21.45 251 ARG A O 1
ATOM 1851 N N . CYS A 1 252 ? 11.244 33.915 37.814 1.00 23.22 252 CYS A N 1
ATOM 1852 C CA . CYS A 1 252 ? 11.328 33.928 39.273 1.00 23.22 252 CYS A CA 1
ATOM 1853 C C . CYS A 1 252 ? 11.871 35.292 39.710 1.00 23.22 252 CYS A C 1
ATOM 1855 O O . CYS A 1 252 ? 13.043 35.593 39.495 1.00 23.22 252 CYS A O 1
ATOM 1857 N N . GLY A 1 253 ? 11.004 36.124 40.286 1.00 22.23 253 GLY A N 1
ATOM 1858 C CA . GLY A 1 253 ? 11.412 37.290 41.061 1.00 22.23 253 GLY A CA 1
ATOM 1859 C C . GLY A 1 253 ? 11.796 36.845 42.468 1.00 22.23 253 GLY A C 1
ATOM 1860 O O . GLY A 1 253 ? 10.970 36.279 43.178 1.00 22.23 253 GLY A O 1
ATOM 1861 N N . ALA A 1 254 ? 13.041 37.095 42.854 1.00 24.31 254 ALA A N 1
ATOM 1862 C CA . ALA A 1 254 ? 13.487 37.053 44.237 1.00 24.31 254 ALA A CA 1
ATOM 1863 C C . ALA A 1 254 ? 14.127 38.412 44.540 1.00 24.31 254 ALA A C 1
ATOM 1865 O O . ALA A 1 254 ? 15.257 38.680 44.138 1.00 24.31 254 ALA A O 1
ATOM 1866 N N . GLU A 1 255 ? 13.370 39.291 45.195 1.00 24.19 255 GLU A N 1
ATOM 1867 C CA . GLU A 1 255 ? 13.901 40.488 45.839 1.00 24.19 255 GLU A CA 1
ATOM 1868 C C . GLU A 1 255 ? 14.137 40.202 47.324 1.00 24.19 255 GLU A C 1
ATOM 1870 O O . GLU A 1 255 ? 13.246 39.725 48.022 1.00 24.19 255 GLU A O 1
ATOM 1875 N N . GLY A 1 256 ? 15.328 40.584 47.791 1.00 22.97 256 GLY A N 1
ATOM 1876 C CA . GLY A 1 256 ? 15.554 41.045 49.159 1.00 22.97 256 GLY A CA 1
ATOM 1877 C C . GLY A 1 256 ? 16.230 40.063 50.117 1.00 22.97 256 GLY A C 1
ATOM 1878 O O . GLY A 1 256 ? 15.555 39.288 50.779 1.00 22.97 256 GLY A O 1
ATOM 1879 N N . ALA A 1 257 ? 17.552 40.195 50.296 1.00 24.06 257 ALA A N 1
ATOM 1880 C CA . ALA A 1 257 ? 18.144 40.774 51.518 1.00 24.06 257 ALA A CA 1
ATOM 1881 C C . ALA A 1 257 ? 19.660 40.480 51.649 1.00 24.06 257 ALA A C 1
ATOM 1883 O O . ALA A 1 257 ? 20.066 39.329 51.714 1.00 24.06 257 ALA A O 1
ATOM 1884 N N . LYS A 1 258 ? 20.443 41.573 51.735 1.00 23.09 258 LYS A N 1
ATOM 1885 C CA . LYS A 1 258 ? 21.604 41.847 52.623 1.00 23.09 258 LYS A CA 1
ATOM 1886 C C . LYS A 1 258 ? 22.715 40.777 52.779 1.00 23.09 258 LYS A C 1
ATOM 1888 O O . LYS A 1 258 ? 22.468 39.700 53.289 1.00 23.09 258 LYS A O 1
ATOM 1893 N N . GLN A 1 259 ? 23.957 41.094 52.359 1.00 22.80 259 GLN A N 1
ATOM 1894 C CA . GLN A 1 259 ? 25.064 41.612 53.221 1.00 22.80 259 GLN A CA 1
ATOM 1895 C C . GLN A 1 259 ? 25.845 40.421 53.840 1.00 22.80 259 GLN A C 1
ATOM 1897 O O . GLN A 1 259 ? 25.238 39.616 54.519 1.00 22.80 259 GLN A O 1
ATOM 1902 N N . GLU A 1 260 ? 27.129 40.125 53.579 1.00 24.80 260 GLU A N 1
ATOM 1903 C CA . GLU A 1 260 ? 28.354 40.906 53.803 1.00 24.80 260 GLU A CA 1
ATOM 1904 C C . GLU A 1 260 ? 29.615 40.131 53.287 1.00 24.80 260 GLU A C 1
ATOM 1906 O O . GLU A 1 260 ? 29.657 38.910 53.329 1.00 24.80 260 GLU A O 1
ATOM 1911 N N . ARG A 1 261 ? 30.611 40.884 52.787 1.00 22.27 261 ARG A N 1
ATOM 1912 C CA . ARG A 1 261 ? 32.104 40.789 52.831 1.00 22.27 261 ARG A CA 1
ATOM 1913 C C . ARG A 1 261 ? 32.940 39.475 52.927 1.00 22.27 261 ARG A C 1
ATOM 1915 O O . ARG A 1 261 ? 32.793 38.699 53.856 1.00 22.27 261 ARG A O 1
ATOM 1922 N N . HIS A 1 262 ? 34.045 39.525 52.139 1.00 23.91 262 HIS A N 1
ATOM 1923 C CA . HIS A 1 262 ? 35.443 39.033 52.358 1.00 23.91 262 HIS A CA 1
ATOM 1924 C C . HIS A 1 262 ? 35.693 37.514 52.202 1.00 23.91 262 HIS A C 1
ATOM 1926 O O . HIS A 1 262 ? 34.852 36.723 52.579 1.00 23.91 262 HIS A O 1
ATOM 1932 N N . SER A 1 263 ? 36.818 36.981 51.703 1.00 24.27 263 SER A N 1
ATOM 1933 C CA . SER A 1 263 ? 38.070 37.467 51.088 1.00 24.27 263 SER A CA 1
ATOM 1934 C C . SER A 1 263 ? 38.902 36.232 50.667 1.00 24.27 263 SER A C 1
ATOM 1936 O O . SER A 1 263 ? 38.970 35.297 51.454 1.00 24.27 263 SER A O 1
ATOM 1938 N N . GLY A 1 264 ? 39.616 36.293 49.533 1.00 23.17 264 GLY A N 1
ATOM 1939 C CA . GLY A 1 264 ? 40.959 35.702 49.362 1.00 23.17 264 GLY A CA 1
ATOM 1940 C C . GLY A 1 264 ? 41.122 34.226 48.948 1.00 23.17 264 GLY A C 1
ATOM 1941 O O . GLY A 1 264 ? 40.675 33.325 49.642 1.00 23.17 264 GLY A O 1
ATOM 1942 N N . GLY A 1 265 ? 41.935 34.016 47.902 1.00 23.25 265 GLY A N 1
ATOM 1943 C CA . GLY A 1 265 ? 43.107 33.135 48.024 1.00 23.25 265 GLY A CA 1
ATOM 1944 C C . GLY A 1 265 ? 43.109 31.783 47.304 1.00 23.25 265 GLY A C 1
ATOM 1945 O O . GLY A 1 265 ? 42.826 30.770 47.921 1.00 23.25 265 GLY A O 1
ATOM 1946 N N . ASP A 1 266 ? 43.577 31.822 46.055 1.00 22.33 266 ASP A N 1
ATOM 1947 C CA . ASP A 1 266 ? 44.612 30.967 45.444 1.00 22.33 266 ASP A CA 1
ATOM 1948 C C . ASP A 1 266 ? 44.496 29.444 45.210 1.00 22.33 266 ASP A C 1
ATOM 1950 O O . ASP A 1 266 ? 44.046 28.646 46.023 1.00 22.33 266 ASP A O 1
ATOM 1954 N N . ALA A 1 267 ? 45.156 29.112 44.088 1.00 25.30 267 ALA A N 1
ATOM 1955 C CA . ALA A 1 267 ? 45.817 27.871 43.682 1.00 25.30 267 ALA A CA 1
ATOM 1956 C C . ALA A 1 267 ? 44.970 26.783 43.003 1.00 25.30 267 ALA A C 1
ATOM 1958 O O . ALA A 1 267 ? 44.151 26.091 43.598 1.00 25.30 267 ALA A O 1
ATOM 1959 N N . GLY A 1 268 ? 45.251 26.610 41.707 1.00 21.55 268 GLY A N 1
ATOM 1960 C CA . GLY A 1 268 ? 44.687 25.567 40.868 1.00 21.55 268 GLY A CA 1
ATOM 1961 C C . GLY A 1 268 ? 45.429 24.236 40.934 1.00 21.55 268 GLY A C 1
ATOM 1962 O O . GLY A 1 268 ? 46.614 24.175 41.244 1.00 21.55 268 GLY A O 1
ATOM 1963 N N . ALA A 1 269 ? 44.719 23.189 40.527 1.00 23.02 269 ALA A N 1
ATOM 1964 C CA . ALA A 1 269 ? 45.263 22.014 39.864 1.00 23.02 269 ALA A CA 1
ATOM 1965 C C . ALA A 1 269 ? 44.116 21.271 39.156 1.00 23.02 269 ALA A C 1
ATOM 1967 O O . ALA A 1 269 ? 43.139 20.887 39.782 1.00 23.02 269 ALA A O 1
ATOM 1968 N N . VAL A 1 270 ? 44.256 21.154 37.833 1.00 23.91 270 VAL A N 1
ATOM 1969 C CA . VAL A 1 270 ? 43.921 20.006 36.971 1.00 23.91 270 VAL A CA 1
ATOM 1970 C C . VAL A 1 270 ? 42.741 19.115 37.391 1.00 23.91 270 VAL A C 1
ATOM 1972 O O . VAL A 1 270 ? 42.907 18.256 38.245 1.00 23.91 270 VAL A O 1
ATOM 1975 N N . GLU A 1 271 ? 41.634 19.162 36.637 1.00 23.61 271 GLU A N 1
ATOM 1976 C CA . GLU A 1 271 ? 40.856 17.942 36.379 1.00 23.61 271 GLU A CA 1
ATOM 1977 C C . GLU A 1 271 ? 40.052 18.000 35.069 1.00 23.61 271 GLU A C 1
ATOM 1979 O O . GLU A 1 271 ? 39.459 19.013 34.692 1.00 23.61 271 GLU A O 1
ATOM 1984 N N . GLN A 1 272 ? 40.114 16.888 34.339 1.00 22.06 272 GLN A N 1
ATOM 1985 C CA . GLN A 1 272 ? 39.500 16.638 33.041 1.00 22.06 272 GLN A CA 1
ATOM 1986 C C . GLN A 1 272 ? 37.972 16.691 33.140 1.00 22.06 272 GLN A C 1
ATOM 1988 O O . GLN A 1 272 ? 37.359 15.898 33.848 1.00 22.06 272 GLN A O 1
ATOM 1993 N N . THR A 1 273 ? 37.334 17.563 32.363 1.00 20.86 273 THR A N 1
ATOM 1994 C CA . THR A 1 273 ? 35.880 17.531 32.157 1.00 20.86 273 THR A CA 1
ATOM 1995 C C . THR A 1 273 ? 35.558 16.690 30.926 1.00 20.86 273 THR A C 1
ATOM 1997 O O . THR A 1 273 ? 35.467 17.173 29.798 1.00 20.86 273 THR A O 1
ATOM 2000 N N . SER A 1 274 ? 35.398 15.390 31.157 1.00 22.28 274 SER A N 1
ATOM 2001 C CA . SER A 1 274 ? 34.750 14.468 30.228 1.00 22.28 274 SER A CA 1
ATOM 2002 C C . SER A 1 274 ? 33.247 14.750 30.245 1.00 22.28 274 SER A C 1
ATOM 2004 O O . SER A 1 274 ? 32.559 14.439 31.213 1.00 22.28 274 SER A O 1
ATOM 2006 N N . ALA A 1 275 ? 32.736 15.377 29.188 1.00 22.34 275 ALA A N 1
ATOM 2007 C CA . ALA A 1 275 ? 31.306 15.517 28.953 1.00 22.34 275 ALA A CA 1
ATOM 2008 C C . ALA A 1 275 ? 30.725 14.146 28.572 1.00 22.34 275 ALA A C 1
ATOM 2010 O O . ALA A 1 275 ? 30.911 13.677 27.448 1.00 22.34 275 ALA A O 1
ATOM 2011 N N . GLU A 1 276 ? 30.050 13.490 29.514 1.00 22.83 276 GLU A N 1
ATOM 2012 C CA . GLU A 1 276 ? 29.358 12.230 29.259 1.00 22.83 276 GLU A CA 1
ATOM 2013 C C . GLU A 1 276 ? 27.961 12.507 28.682 1.00 22.83 276 GLU A C 1
ATOM 2015 O O . GLU A 1 276 ? 27.127 13.211 29.253 1.00 22.83 276 GLU A O 1
ATOM 2020 N N . VAL A 1 277 ? 27.758 11.991 27.472 1.00 22.52 277 VAL A N 1
ATOM 2021 C CA . VAL A 1 277 ? 26.526 12.041 26.687 1.00 22.52 277 VAL A CA 1
ATOM 2022 C C . VAL A 1 277 ? 25.569 10.992 27.245 1.00 22.52 277 VAL A C 1
ATOM 2024 O O . VAL A 1 277 ? 25.786 9.795 27.070 1.00 22.52 277 VAL A O 1
ATOM 2027 N N . ASP A 1 278 ? 24.499 11.437 27.899 1.00 21.53 278 ASP A N 1
ATOM 2028 C CA . ASP A 1 278 ? 23.496 10.552 28.490 1.00 21.53 278 ASP A CA 1
ATOM 2029 C C . ASP A 1 278 ? 22.575 9.969 27.395 1.00 21.53 278 ASP A C 1
ATOM 2031 O O . ASP A 1 278 ? 21.583 10.566 26.964 1.00 21.53 278 ASP A O 1
ATOM 2035 N N . VAL A 1 279 ? 22.950 8.798 26.869 1.00 23.31 279 VAL A N 1
ATOM 2036 C CA . VAL A 1 279 ? 22.109 7.973 25.992 1.00 23.31 279 VAL A CA 1
ATOM 2037 C C . VAL A 1 279 ? 21.228 7.100 26.880 1.00 23.31 279 VAL A C 1
ATOM 2039 O O . VAL A 1 279 ? 21.601 5.995 27.271 1.00 23.31 279 VAL A O 1
ATOM 2042 N N . THR A 1 280 ? 20.024 7.580 27.191 1.00 24.16 280 THR A N 1
ATOM 2043 C CA . THR A 1 280 ? 19.034 6.791 27.931 1.00 24.16 280 THR A CA 1
ATOM 2044 C C . THR A 1 280 ? 18.531 5.619 27.079 1.00 24.16 280 THR A C 1
ATOM 2046 O O . THR A 1 280 ? 17.665 5.761 26.211 1.00 24.16 280 THR A O 1
ATOM 2049 N N . VAL A 1 281 ? 19.079 4.437 27.357 1.00 24.81 281 VAL A N 1
ATOM 2050 C CA . VAL A 1 281 ? 18.608 3.136 26.879 1.00 24.81 281 VAL A CA 1
ATOM 2051 C C . VAL A 1 281 ? 17.275 2.787 27.549 1.00 24.81 281 VAL A C 1
ATOM 2053 O O . VAL A 1 281 ? 17.087 2.931 28.756 1.00 24.81 281 VAL A O 1
ATOM 2056 N N . VAL A 1 282 ? 16.329 2.339 26.724 1.00 27.05 282 VAL A N 1
ATOM 2057 C CA . VAL A 1 282 ? 14.994 1.869 27.106 1.00 27.05 282 VAL A CA 1
ATOM 2058 C C . VAL A 1 282 ? 15.097 0.641 28.013 1.00 27.05 282 VAL A C 1
ATOM 2060 O O . VAL A 1 282 ? 15.800 -0.314 27.703 1.00 27.05 282 VAL A O 1
ATOM 2063 N N . VAL A 1 283 ? 14.338 0.692 29.108 1.00 24.20 283 VAL A N 1
ATOM 2064 C CA . VAL A 1 283 ? 14.133 -0.342 30.129 1.00 24.20 283 VAL A CA 1
ATOM 2065 C C . VAL A 1 283 ? 13.967 -1.740 29.516 1.00 24.20 283 VAL A C 1
ATOM 2067 O O . VAL A 1 283 ? 12.888 -2.112 29.061 1.00 24.20 283 VAL A O 1
ATOM 2070 N N . ILE A 1 284 ? 15.043 -2.522 29.571 1.00 25.42 284 ILE A N 1
ATOM 2071 C CA . ILE A 1 284 ? 15.008 -3.968 29.785 1.00 25.42 284 ILE A CA 1
ATOM 2072 C C . ILE A 1 284 ? 15.573 -4.153 31.195 1.00 25.42 284 ILE A C 1
ATOM 2074 O O . ILE A 1 284 ? 16.703 -3.758 31.450 1.00 25.42 284 ILE A O 1
ATOM 2078 N N . ALA A 1 285 ? 14.729 -4.652 32.100 1.00 28.09 285 ALA A N 1
ATOM 2079 C CA . ALA A 1 285 ? 15.040 -5.222 33.413 1.00 28.09 285 ALA A CA 1
ATOM 2080 C C . ALA A 1 285 ? 16.287 -4.682 34.162 1.00 28.09 285 ALA A C 1
ATOM 2082 O O . ALA A 1 285 ? 17.413 -5.114 33.941 1.00 28.09 285 ALA A O 1
ATOM 2083 N N . ARG A 1 286 ? 16.050 -3.822 35.158 1.00 26.05 286 ARG A N 1
ATOM 2084 C CA . ARG A 1 286 ? 16.889 -3.685 36.365 1.00 26.05 286 ARG A CA 1
ATOM 2085 C C . ARG A 1 286 ? 15.997 -4.145 37.532 1.00 26.05 286 ARG A C 1
ATOM 2087 O O . ARG A 1 286 ? 14.838 -3.753 37.549 1.00 26.05 286 ARG A O 1
ATOM 2094 N N . ALA A 1 287 ? 16.411 -4.962 38.490 1.00 26.84 287 ALA A N 1
ATOM 2095 C CA . ALA A 1 287 ? 17.757 -5.306 38.905 1.00 26.84 287 ALA A CA 1
ATOM 2096 C C . ALA A 1 287 ? 17.809 -6.745 39.440 1.00 26.84 287 ALA A C 1
ATOM 2098 O O . ALA A 1 287 ? 16.963 -7.165 40.230 1.00 26.84 287 ALA A O 1
ATOM 2099 N N . ASP A 1 288 ? 18.850 -7.459 39.022 1.00 30.94 288 ASP A N 1
ATOM 2100 C CA . ASP A 1 288 ? 19.441 -8.547 39.786 1.00 30.94 288 ASP A CA 1
ATOM 2101 C C . ASP A 1 288 ? 20.124 -7.914 41.010 1.00 30.94 288 ASP A C 1
ATOM 2103 O O . ASP A 1 288 ? 21.222 -7.367 40.918 1.00 30.94 288 ASP A O 1
ATOM 2107 N N . SER A 1 289 ? 19.439 -7.931 42.152 1.00 28.95 289 SER A N 1
ATOM 2108 C CA . SER A 1 289 ? 19.994 -7.561 43.463 1.00 28.95 289 SER A CA 1
ATOM 2109 C C . SER A 1 289 ? 20.143 -8.816 44.326 1.00 28.95 289 SER A C 1
ATOM 2111 O O . SER A 1 289 ? 19.669 -8.861 45.458 1.00 28.95 289 SER A O 1
ATOM 2113 N N . ARG A 1 290 ? 20.720 -9.890 43.773 1.00 32.91 290 ARG A N 1
ATOM 2114 C CA . ARG A 1 290 ? 20.929 -11.161 44.494 1.00 32.91 290 ARG A CA 1
ATOM 2115 C C . ARG A 1 290 ? 22.383 -11.618 44.613 1.00 32.91 290 ARG A C 1
ATOM 2117 O O . ARG A 1 290 ? 22.620 -12.708 45.116 1.00 32.91 290 ARG A O 1
ATOM 2124 N N . ALA A 1 291 ? 23.365 -10.797 44.245 1.00 29.17 291 ALA A N 1
ATOM 2125 C CA . ALA A 1 291 ? 24.770 -11.193 44.352 1.00 29.17 291 ALA A CA 1
ATOM 2126 C C . ALA A 1 291 ? 25.700 -10.005 44.631 1.00 29.17 291 ALA A C 1
ATOM 2128 O O . ALA A 1 291 ? 26.412 -9.566 43.740 1.00 29.17 291 ALA A O 1
ATOM 2129 N N . ALA A 1 292 ? 25.657 -9.466 45.852 1.00 27.34 292 ALA A N 1
ATOM 2130 C CA . ALA A 1 292 ? 26.776 -8.782 46.519 1.00 27.34 292 ALA A CA 1
ATOM 2131 C C . ALA A 1 292 ? 26.265 -8.159 47.826 1.00 27.34 292 ALA A C 1
ATOM 2133 O O . ALA A 1 292 ? 25.836 -7.013 47.822 1.00 27.34 292 ALA A O 1
ATOM 2134 N N . LEU A 1 293 ? 26.224 -8.957 48.897 1.00 27.70 293 LEU A N 1
ATOM 2135 C CA . LEU A 1 293 ? 26.338 -8.578 50.326 1.00 27.70 293 LEU A CA 1
ATOM 2136 C C . LEU A 1 293 ? 26.032 -9.805 51.216 1.00 27.70 293 LEU A C 1
ATOM 2138 O O . LEU A 1 293 ? 25.385 -9.717 52.253 1.00 27.70 293 LEU A O 1
ATOM 2142 N N . PHE A 1 294 ? 26.501 -10.977 50.783 1.00 27.95 294 PHE A N 1
ATOM 2143 C CA . PHE A 1 294 ? 26.554 -12.203 51.581 1.00 27.95 294 PHE A CA 1
ATOM 2144 C C . PHE A 1 294 ? 27.987 -12.734 51.511 1.00 27.95 294 PHE A C 1
ATOM 2146 O O . PHE A 1 294 ? 28.229 -13.834 51.037 1.00 27.95 294 PHE A O 1
ATOM 2153 N N . ASP A 1 295 ? 28.953 -11.895 51.892 1.00 29.84 295 ASP A N 1
ATOM 2154 C CA . ASP A 1 295 ? 30.301 -12.371 52.200 1.00 29.84 295 ASP A CA 1
ATOM 2155 C C . ASP A 1 295 ? 31.042 -11.374 53.101 1.00 29.84 295 ASP A C 1
ATOM 2157 O O . ASP A 1 295 ? 31.894 -10.611 52.659 1.00 29.84 295 ASP A O 1
ATOM 2161 N N . GLN A 1 296 ? 30.628 -11.305 54.368 1.00 27.00 296 GLN A N 1
ATOM 2162 C CA . GLN A 1 296 ? 31.519 -11.066 55.507 1.00 27.00 296 GLN A CA 1
ATOM 2163 C C . GLN A 1 296 ? 30.739 -11.229 56.818 1.00 27.00 296 GLN A C 1
ATOM 2165 O O . GLN A 1 296 ? 29.632 -10.721 56.963 1.00 27.00 296 GLN A O 1
ATOM 2170 N N . ALA A 1 297 ? 31.377 -11.911 57.771 1.00 27.09 297 ALA A N 1
ATOM 2171 C CA . ALA A 1 297 ? 30.951 -12.182 59.147 1.00 27.09 297 ALA A CA 1
ATOM 2172 C C . ALA A 1 297 ? 30.072 -13.427 59.385 1.00 27.09 297 ALA A C 1
ATOM 2174 O O . ALA A 1 297 ? 29.046 -13.392 60.058 1.00 27.09 297 ALA A O 1
ATOM 2175 N N . SER A 1 298 ? 30.602 -14.592 59.007 1.00 29.00 298 SER A N 1
ATOM 2176 C CA . SER A 1 298 ? 30.652 -15.717 59.948 1.00 29.00 298 SER A CA 1
ATOM 2177 C C . SER A 1 298 ? 31.571 -15.337 61.120 1.00 29.00 298 SER A C 1
ATOM 2179 O O . SER A 1 298 ? 32.790 -15.485 61.044 1.00 29.00 298 SER A O 1
ATOM 2181 N N . GLY A 1 299 ? 30.984 -14.789 62.183 1.00 24.33 299 GLY A N 1
ATOM 2182 C CA . GLY A 1 299 ? 31.663 -14.416 63.420 1.00 24.33 299 GLY A CA 1
ATOM 2183 C C . GLY A 1 299 ? 30.697 -14.550 64.589 1.00 24.33 299 GLY A C 1
ATOM 2184 O O . GLY A 1 299 ? 29.779 -13.757 64.747 1.00 24.33 299 GLY A O 1
ATOM 2185 N N . CYS A 1 300 ? 30.890 -15.609 65.362 1.00 27.53 300 CYS A N 1
ATOM 2186 C CA . CYS A 1 300 ? 30.161 -15.964 66.571 1.00 27.53 300 CYS A CA 1
ATOM 2187 C C . CYS A 1 300 ? 30.032 -14.777 67.547 1.00 27.53 300 CYS A C 1
ATOM 2189 O O . CYS A 1 300 ? 31.050 -14.288 68.026 1.00 27.53 300 CYS A O 1
ATOM 2191 N N . VAL A 1 301 ? 28.809 -14.370 67.904 1.00 25.80 301 VAL A N 1
ATOM 2192 C CA . VAL A 1 301 ? 28.527 -13.714 69.191 1.00 25.80 301 VAL A CA 1
ATOM 2193 C C . VAL A 1 301 ? 27.195 -14.254 69.707 1.00 25.80 301 VAL A C 1
ATOM 2195 O O . VAL A 1 301 ? 26.119 -13.864 69.258 1.00 25.80 301 VAL A O 1
ATOM 2198 N N . GLN A 1 302 ? 27.277 -15.182 70.660 1.00 28.09 302 GLN A N 1
ATOM 2199 C CA . GLN A 1 302 ? 26.204 -15.379 71.624 1.00 28.09 302 GLN A CA 1
ATOM 2200 C C . GLN A 1 302 ? 26.076 -14.099 72.457 1.00 28.09 302 GLN A C 1
ATOM 2202 O O . GLN A 1 302 ? 27.055 -13.670 73.061 1.00 28.09 302 GLN A O 1
ATOM 2207 N N . LEU A 1 303 ? 24.877 -13.525 72.540 1.00 26.64 303 LEU A N 1
ATOM 2208 C CA . LEU A 1 303 ? 24.513 -12.651 73.652 1.00 26.64 303 LEU A CA 1
ATOM 2209 C C . LEU A 1 303 ? 23.426 -13.357 74.455 1.00 26.64 303 LEU A C 1
ATOM 2211 O O . LEU A 1 303 ? 22.256 -13.399 74.079 1.00 26.64 303 LEU A O 1
ATOM 2215 N N . SER A 1 304 ? 23.881 -13.982 75.539 1.00 23.12 304 SER A N 1
ATOM 2216 C CA . SER A 1 304 ? 23.055 -14.408 76.656 1.00 23.12 304 SER A CA 1
ATOM 2217 C C . SER A 1 304 ? 22.460 -13.194 77.369 1.00 23.12 304 SER A C 1
ATOM 2219 O O . SER A 1 304 ? 23.087 -12.140 77.431 1.00 23.12 304 SER A O 1
ATOM 2221 N N . SER A 1 305 ? 21.278 -13.406 77.942 1.00 34.31 305 SER A N 1
ATOM 2222 C CA . SER A 1 305 ? 20.717 -12.753 79.133 1.00 34.31 305 SER A CA 1
ATOM 2223 C C . SER A 1 305 ? 21.535 -11.624 79.781 1.00 34.31 305 SER A C 1
ATOM 2225 O O . SER A 1 305 ? 22.587 -11.894 80.354 1.00 34.31 305 SER A O 1
ATOM 2227 N N . SER A 1 306 ? 20.975 -10.414 79.808 1.00 29.33 306 SER A N 1
ATOM 2228 C CA . SER A 1 306 ? 20.551 -9.706 81.033 1.00 29.33 306 SER A CA 1
ATOM 2229 C C . SER A 1 306 ? 20.477 -8.198 80.781 1.00 29.33 306 SER A C 1
ATOM 2231 O O . SER A 1 306 ? 21.460 -7.596 80.369 1.00 29.33 306 SER A O 1
ATOM 2233 N N . ASP A 1 307 ? 19.306 -7.646 81.089 1.00 37.0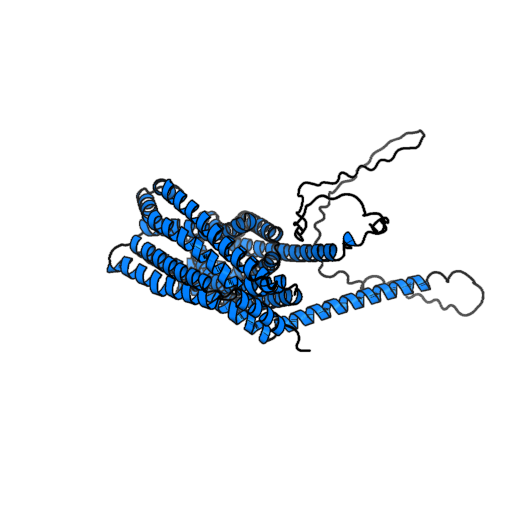9 307 ASP A N 1
ATOM 2234 C CA . ASP A 1 307 ? 19.034 -6.334 81.681 1.00 37.09 307 ASP A CA 1
ATOM 2235 C C . ASP A 1 307 ? 19.549 -5.033 81.031 1.00 37.09 307 ASP A C 1
ATOM 2237 O O . ASP A 1 307 ? 20.734 -4.791 80.838 1.00 37.09 307 ASP A O 1
ATOM 2241 N N . ASN A 1 308 ? 18.584 -4.117 80.870 1.00 39.84 308 ASN A N 1
ATOM 2242 C CA . ASN A 1 308 ? 18.723 -2.666 80.710 1.00 39.84 308 ASN A CA 1
ATOM 2243 C C . ASN A 1 308 ? 19.365 -2.128 79.423 1.00 39.84 308 ASN A C 1
ATOM 2245 O O . ASN A 1 308 ? 20.510 -1.699 79.444 1.00 39.84 308 ASN A O 1
ATOM 2249 N N . VAL A 1 309 ? 18.539 -1.921 78.386 1.00 33.78 309 VAL A N 1
ATOM 2250 C CA . VAL A 1 309 ? 18.474 -0.629 77.667 1.00 33.78 309 VAL A CA 1
ATOM 2251 C C . VAL A 1 309 ? 17.033 -0.400 77.197 1.00 33.78 309 VAL A C 1
ATOM 2253 O O . VAL A 1 309 ? 16.589 -0.947 76.189 1.00 33.78 309 VAL A O 1
ATOM 2256 N N . GLY A 1 310 ? 16.282 0.403 77.948 1.00 35.94 310 GLY A N 1
ATOM 2257 C CA . GLY A 1 310 ? 15.045 1.008 77.467 1.00 35.94 310 GLY A CA 1
ATOM 2258 C C . GLY A 1 310 ? 15.354 2.213 76.577 1.00 35.94 310 GLY A C 1
ATOM 2259 O O . GLY A 1 310 ? 16.177 3.049 76.940 1.00 35.94 310 GLY A O 1
ATOM 2260 N N . GLY A 1 311 ? 14.653 2.298 75.444 1.00 33.81 311 GLY A N 1
ATOM 2261 C CA . GLY A 1 311 ? 14.487 3.520 74.656 1.00 33.81 311 GLY A CA 1
ATOM 2262 C C . GLY A 1 311 ? 15.511 3.738 73.547 1.00 33.81 311 GLY A C 1
ATOM 2263 O O . GLY A 1 311 ? 16.424 4.516 73.748 1.00 33.81 311 GLY A O 1
ATOM 2264 N N . TYR A 1 312 ? 15.334 3.101 72.380 1.00 31.22 312 TYR A N 1
ATOM 2265 C CA . TYR A 1 312 ? 15.748 3.624 71.055 1.00 31.22 312 TYR A CA 1
ATOM 2266 C C . TYR A 1 312 ? 15.274 2.710 69.895 1.00 31.22 312 TYR A C 1
ATOM 2268 O O . TYR A 1 312 ? 16.008 2.468 68.948 1.00 31.22 312 TYR A O 1
ATOM 2276 N N . PHE A 1 313 ? 14.053 2.157 69.938 1.00 35.62 313 PHE A N 1
ATOM 2277 C CA . PHE A 1 313 ? 13.527 1.313 68.844 1.00 35.62 313 PHE A CA 1
ATOM 2278 C C . PHE A 1 313 ? 12.007 1.461 68.633 1.00 35.62 313 PHE A C 1
ATOM 2280 O O . PHE A 1 313 ? 11.317 0.476 68.423 1.00 35.62 313 PHE A O 1
ATOM 2287 N N . ASP A 1 314 ? 11.477 2.689 68.637 1.00 38.47 314 ASP A N 1
ATOM 2288 C CA . ASP A 1 314 ? 10.054 2.941 68.301 1.00 38.47 314 ASP A CA 1
ATOM 2289 C C . ASP A 1 314 ? 9.832 3.591 66.916 1.00 38.47 314 ASP A C 1
ATOM 2291 O O . ASP A 1 314 ? 8.699 3.805 66.497 1.00 38.47 314 ASP A O 1
ATOM 2295 N N . GLY A 1 315 ? 10.897 3.880 66.151 1.00 38.09 315 GLY A N 1
ATOM 2296 C CA . GLY A 1 315 ? 10.795 4.582 64.855 1.00 38.09 315 GLY A CA 1
ATOM 2297 C C . GLY A 1 315 ? 10.963 3.729 63.586 1.00 38.09 315 GLY A C 1
ATOM 2298 O O . GLY A 1 315 ? 10.650 4.200 62.496 1.00 38.09 315 GLY A O 1
ATOM 2299 N N . GLY A 1 316 ? 11.473 2.494 63.690 1.00 34.62 316 GLY A N 1
ATOM 2300 C CA . GLY A 1 316 ? 11.866 1.676 62.525 1.00 34.62 316 GLY A CA 1
ATOM 2301 C C . GLY A 1 316 ? 10.782 0.734 61.986 1.00 34.62 316 GLY A C 1
ATOM 2302 O O . GLY A 1 316 ? 10.709 0.498 60.781 1.00 34.62 316 GLY A O 1
ATOM 2303 N N . ALA A 1 317 ? 9.903 0.232 62.856 1.00 39.72 317 ALA A N 1
ATOM 2304 C CA . ALA A 1 317 ? 8.811 -0.666 62.480 1.00 39.72 317 ALA A CA 1
ATOM 2305 C C . ALA A 1 317 ? 7.821 -0.063 61.454 1.00 39.72 317 ALA A C 1
ATOM 2307 O O . ALA A 1 317 ? 7.523 -0.748 60.473 1.00 39.72 317 ALA A O 1
ATOM 2308 N N . PRO A 1 318 ? 7.358 1.202 61.580 1.00 45.28 318 PRO A N 1
ATOM 2309 C CA . PRO A 1 318 ? 6.460 1.790 60.582 1.00 45.28 318 PRO A CA 1
ATOM 2310 C C . PRO A 1 318 ? 7.150 2.076 59.238 1.00 45.28 318 PRO A C 1
ATOM 2312 O O . PRO A 1 318 ? 6.500 2.003 58.201 1.00 45.28 318 PRO A O 1
ATOM 2315 N N . ALA A 1 319 ? 8.463 2.339 59.220 1.00 40.62 319 ALA A N 1
ATOM 2316 C CA . ALA A 1 319 ? 9.217 2.556 57.981 1.00 40.62 319 ALA A CA 1
ATOM 2317 C C . ALA A 1 319 ? 9.436 1.252 57.192 1.00 40.62 319 ALA A C 1
ATOM 2319 O O . ALA A 1 319 ? 9.340 1.246 55.966 1.00 40.62 319 ALA A O 1
ATOM 2320 N N . ILE A 1 320 ? 9.675 0.137 57.891 1.00 41.88 320 ILE A N 1
ATOM 2321 C CA . ILE A 1 320 ? 9.796 -1.197 57.283 1.00 41.88 320 ILE A CA 1
ATOM 2322 C C . ILE A 1 320 ? 8.422 -1.705 56.818 1.00 41.88 320 ILE A C 1
ATOM 2324 O O . ILE A 1 320 ? 8.321 -2.269 55.730 1.00 41.88 320 ILE A O 1
ATOM 2328 N N . ALA A 1 321 ? 7.354 -1.455 57.584 1.00 44.47 321 ALA A N 1
ATOM 2329 C CA . ALA A 1 321 ? 5.980 -1.757 57.175 1.00 44.47 321 ALA A CA 1
ATOM 2330 C C . ALA A 1 321 ? 5.564 -0.954 55.927 1.00 44.47 321 ALA A C 1
ATOM 2332 O O . ALA A 1 321 ? 5.068 -1.529 54.967 1.00 44.47 321 ALA A O 1
ATOM 2333 N N . ALA A 1 322 ? 5.868 0.348 55.877 1.00 45.00 322 ALA A N 1
ATOM 2334 C CA . ALA A 1 322 ? 5.595 1.181 54.705 1.00 45.00 322 ALA A CA 1
ATOM 2335 C C . ALA A 1 322 ? 6.429 0.774 53.475 1.00 45.00 322 ALA A C 1
ATOM 2337 O O . ALA A 1 322 ? 5.931 0.818 52.352 1.00 45.00 322 ALA A O 1
ATOM 2338 N N . ALA A 1 323 ? 7.686 0.353 53.666 1.00 43.09 323 ALA A N 1
ATOM 2339 C CA . ALA A 1 323 ? 8.530 -0.152 52.583 1.00 43.09 323 ALA A CA 1
ATOM 2340 C C . ALA A 1 323 ? 8.030 -1.503 52.043 1.00 43.09 323 ALA A C 1
ATOM 2342 O O . ALA A 1 323 ? 7.981 -1.694 50.831 1.00 43.09 323 ALA A O 1
ATOM 2343 N N . THR A 1 324 ? 7.597 -2.409 52.922 1.00 46.34 324 THR A N 1
ATOM 2344 C CA . THR A 1 324 ? 7.038 -3.716 52.533 1.00 46.34 324 THR A CA 1
ATOM 2345 C C . THR A 1 324 ? 5.643 -3.600 51.916 1.00 46.34 324 THR A C 1
ATOM 2347 O O . THR A 1 324 ? 5.343 -4.323 50.968 1.00 46.34 324 THR A O 1
ATOM 2350 N N . GLU A 1 325 ? 4.813 -2.654 52.362 1.00 50.31 325 GLU A N 1
ATOM 2351 C CA . GLU A 1 325 ? 3.551 -2.307 51.696 1.00 50.31 325 GLU A CA 1
ATOM 2352 C C . GLU A 1 325 ? 3.795 -1.670 50.324 1.00 50.31 325 GLU A C 1
ATOM 2354 O O . GLU A 1 325 ? 3.160 -2.070 49.352 1.00 50.31 325 GLU A O 1
ATOM 2359 N N . ALA A 1 326 ? 4.759 -0.751 50.198 1.00 46.19 326 ALA A N 1
ATOM 2360 C CA . ALA A 1 326 ? 5.122 -0.150 48.914 1.00 46.19 326 ALA A CA 1
ATOM 2361 C C . ALA A 1 326 ? 5.697 -1.181 47.923 1.00 46.19 326 ALA A C 1
ATOM 2363 O O . ALA A 1 326 ? 5.366 -1.144 46.735 1.00 46.19 326 ALA A O 1
ATOM 2364 N N . GLU A 1 327 ? 6.514 -2.128 48.394 1.00 44.09 327 GLU A N 1
ATOM 2365 C CA . GLU A 1 327 ? 7.003 -3.257 47.593 1.00 44.09 327 GLU A CA 1
ATOM 2366 C C . GLU A 1 327 ? 5.877 -4.238 47.230 1.00 44.09 327 GLU A C 1
ATOM 2368 O O . GLU A 1 327 ? 5.800 -4.690 46.085 1.00 44.09 327 GLU A O 1
ATOM 2373 N N . GLY A 1 328 ? 4.955 -4.524 48.154 1.00 43.59 328 GLY A N 1
ATOM 2374 C CA . GLY A 1 328 ? 3.769 -5.350 47.904 1.00 43.59 328 GLY A CA 1
ATOM 2375 C C . GLY A 1 328 ? 2.795 -4.713 46.903 1.00 43.59 328 GLY A C 1
ATOM 2376 O O . GLY A 1 328 ? 2.260 -5.390 46.017 1.00 43.59 328 GLY A O 1
ATOM 2377 N N . GLU A 1 329 ? 2.602 -3.396 46.969 1.00 53.44 329 GLU A N 1
ATOM 2378 C CA . GLU A 1 329 ? 1.834 -2.620 45.993 1.00 53.44 329 GLU A CA 1
ATOM 2379 C C . GLU A 1 329 ? 2.523 -2.568 44.625 1.00 53.44 329 GLU A C 1
ATOM 2381 O O . GLU A 1 329 ? 1.857 -2.681 43.593 1.00 53.44 329 GLU A O 1
ATOM 2386 N N . ALA A 1 330 ? 3.851 -2.433 44.587 1.00 44.28 330 ALA A N 1
ATOM 2387 C CA . ALA A 1 330 ? 4.618 -2.473 43.346 1.00 44.28 330 ALA A CA 1
ATOM 2388 C C . ALA A 1 330 ? 4.529 -3.856 42.681 1.00 44.28 330 ALA A C 1
ATOM 2390 O O . ALA A 1 330 ? 4.207 -3.951 41.496 1.00 44.28 330 ALA A O 1
ATOM 2391 N N . TRP A 1 331 ? 4.708 -4.932 43.451 1.00 45.91 331 TRP A N 1
ATOM 2392 C CA . TRP A 1 331 ? 4.633 -6.303 42.948 1.00 45.91 331 TRP A CA 1
ATOM 2393 C C . TRP A 1 331 ? 3.219 -6.689 42.501 1.00 45.91 331 TRP A C 1
ATOM 2395 O O . TRP A 1 331 ? 3.040 -7.307 41.450 1.00 45.91 331 TRP A O 1
ATOM 2405 N N . SER A 1 332 ? 2.187 -6.287 43.248 1.00 54.22 332 SER A N 1
ATOM 2406 C CA . SER A 1 332 ? 0.791 -6.532 42.860 1.00 54.22 332 SER A CA 1
ATOM 2407 C C . SER A 1 332 ? 0.379 -5.747 41.607 1.00 54.22 332 SER A C 1
ATOM 2409 O O . SER A 1 332 ? -0.368 -6.286 40.781 1.00 54.22 332 SER A O 1
ATOM 2411 N N . ARG A 1 333 ? 0.911 -4.528 41.413 1.00 57.94 333 ARG A N 1
ATOM 2412 C CA . ARG A 1 333 ? 0.777 -3.744 40.171 1.00 57.94 333 ARG A CA 1
ATOM 2413 C C . ARG A 1 333 ? 1.515 -4.380 38.995 1.00 57.94 333 ARG A C 1
ATOM 2415 O O . ARG A 1 333 ? 0.948 -4.465 37.910 1.00 57.94 333 ARG A O 1
ATOM 2422 N N . ASP A 1 334 ? 2.732 -4.875 39.184 1.00 62.06 334 ASP A N 1
ATOM 2423 C CA . ASP A 1 334 ? 3.459 -5.566 38.114 1.00 62.06 334 ASP A CA 1
ATOM 2424 C C . ASP A 1 334 ? 2.763 -6.880 37.734 1.00 62.06 334 ASP A C 1
ATOM 2426 O O . ASP A 1 334 ? 2.546 -7.166 36.554 1.00 62.06 334 ASP A O 1
ATOM 2430 N N . ALA A 1 335 ? 2.295 -7.647 38.719 1.00 65.25 335 ALA A N 1
ATOM 2431 C CA . ALA A 1 335 ? 1.543 -8.874 38.486 1.00 65.25 335 ALA A CA 1
ATOM 2432 C C . ALA A 1 335 ? 0.188 -8.631 37.795 1.00 65.25 335 ALA A C 1
ATOM 2434 O O . ALA A 1 335 ? -0.291 -9.509 37.071 1.00 65.25 335 ALA A O 1
ATOM 2435 N N . SER A 1 336 ? -0.475 -7.489 38.016 1.00 74.25 336 SER A N 1
ATOM 2436 C CA . SER A 1 336 ? -1.707 -7.144 37.292 1.00 74.25 336 SER A CA 1
ATOM 2437 C C . SER A 1 336 ? -1.420 -6.718 35.850 1.00 74.25 336 SER A C 1
ATOM 2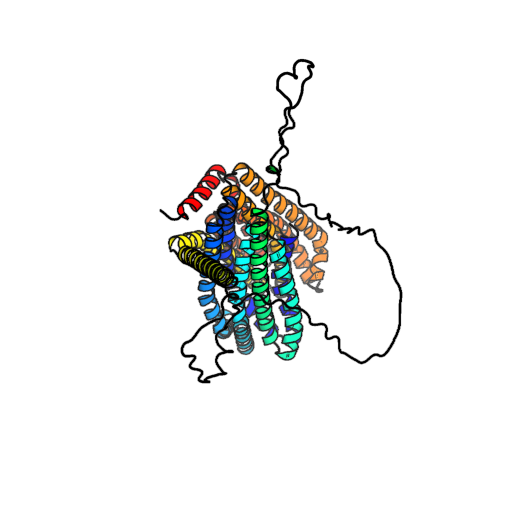439 O O . SER A 1 336 ? -2.105 -7.193 34.945 1.00 74.25 336 SER A O 1
ATOM 2441 N N . LEU A 1 337 ? -0.348 -5.956 35.605 1.00 73.38 337 LEU A N 1
ATOM 2442 C CA . LEU A 1 337 ? 0.095 -5.578 34.257 1.00 73.38 337 LEU A CA 1
ATOM 2443 C C . LEU A 1 337 ? 0.437 -6.798 33.391 1.00 73.38 337 LEU A C 1
ATOM 2445 O O . LEU A 1 337 ? 0.001 -6.882 32.242 1.00 73.38 337 LEU A O 1
ATOM 2449 N N . TRP A 1 338 ? 1.166 -7.776 33.938 1.00 73.44 338 TRP A N 1
ATOM 2450 C CA . TRP A 1 338 ? 1.474 -9.019 33.223 1.00 73.44 338 TRP A CA 1
ATOM 2451 C C . TRP A 1 338 ? 0.224 -9.854 32.932 1.00 73.44 338 TRP A C 1
ATOM 2453 O O . TRP A 1 338 ? 0.117 -10.446 31.856 1.00 73.44 338 TRP A O 1
ATOM 2463 N N . ARG A 1 339 ? -0.750 -9.880 33.851 1.00 78.62 339 ARG A N 1
ATOM 2464 C CA . ARG A 1 339 ? -2.036 -10.564 33.639 1.00 78.62 339 ARG A CA 1
ATOM 2465 C C . ARG A 1 339 ? -2.868 -9.895 32.547 1.00 78.62 339 ARG A C 1
ATOM 2467 O O . ARG A 1 339 ? -3.424 -10.601 31.709 1.00 78.62 339 ARG A O 1
ATOM 2474 N N . GLU A 1 340 ? -2.918 -8.565 32.519 1.00 78.19 340 GLU A N 1
ATOM 2475 C CA . GLU A 1 340 ? -3.585 -7.799 31.461 1.00 78.19 340 GLU A CA 1
ATOM 2476 C C . GLU A 1 340 ? -2.924 -8.030 30.098 1.00 78.19 340 GLU A C 1
ATOM 2478 O O . GLU A 1 340 ? -3.607 -8.382 29.137 1.00 78.19 340 GLU A O 1
ATOM 2483 N N . ALA A 1 341 ? -1.593 -7.932 30.023 1.00 77.12 341 ALA A N 1
ATOM 2484 C CA . ALA A 1 341 ? -0.844 -8.182 28.793 1.00 77.12 341 ALA A CA 1
ATOM 2485 C C . ALA A 1 341 ? -1.029 -9.624 28.285 1.00 77.12 341 ALA A C 1
ATOM 2487 O O . ALA A 1 341 ? -1.244 -9.847 27.093 1.00 77.12 341 ALA A O 1
ATOM 2488 N N . ALA A 1 342 ? -1.006 -10.614 29.184 1.00 81.88 342 ALA A N 1
ATOM 2489 C CA . ALA A 1 342 ? -1.269 -12.007 28.835 1.00 81.88 342 ALA A CA 1
ATOM 2490 C C . ALA A 1 342 ? -2.715 -12.224 28.361 1.00 81.88 342 ALA A C 1
ATOM 2492 O O . ALA A 1 342 ? -2.950 -13.026 27.456 1.00 81.88 342 ALA A O 1
ATOM 2493 N N . ALA A 1 343 ? -3.689 -11.520 28.945 1.00 83.44 343 ALA A N 1
ATOM 2494 C CA . ALA A 1 343 ? -5.080 -11.577 28.512 1.00 83.44 343 ALA A CA 1
ATOM 2495 C C . ALA A 1 343 ? -5.264 -10.972 27.111 1.00 83.44 343 ALA A C 1
ATOM 2497 O O . ALA A 1 343 ? -5.880 -11.619 26.265 1.00 83.44 343 ALA A O 1
ATOM 2498 N N . GLU A 1 344 ? -4.686 -9.797 26.839 1.00 84.12 344 GLU A N 1
ATOM 2499 C CA . GLU A 1 344 ? -4.698 -9.170 25.508 1.00 84.12 344 GLU A CA 1
ATOM 2500 C C . GLU A 1 344 ? -4.005 -10.060 24.462 1.00 84.12 344 GLU A C 1
ATOM 2502 O O . GLU A 1 344 ? -4.523 -10.248 23.361 1.00 84.12 344 GLU A O 1
ATOM 2507 N N . LEU A 1 345 ? -2.874 -10.684 24.815 1.00 87.44 345 LEU A N 1
ATOM 2508 C CA . LEU A 1 345 ? -2.166 -11.615 23.935 1.00 87.44 345 LEU A CA 1
ATOM 2509 C C . LEU A 1 345 ? -3.004 -12.864 23.624 1.00 87.44 345 LEU A C 1
ATOM 2511 O O . LEU A 1 345 ? -3.109 -13.269 22.467 1.00 87.44 345 LEU A O 1
ATOM 2515 N N . ARG A 1 346 ? -3.636 -13.465 24.641 1.00 87.69 346 ARG A N 1
ATOM 2516 C CA . ARG A 1 346 ? -4.544 -14.608 24.451 1.00 87.69 346 ARG A CA 1
ATOM 2517 C C . ARG A 1 346 ? -5.719 -14.233 23.562 1.00 87.69 346 ARG A C 1
ATOM 2519 O O . ARG A 1 346 ? -6.103 -15.026 22.711 1.00 87.69 346 ARG A O 1
ATOM 2526 N N . GLU A 1 347 ? -6.278 -13.041 23.749 1.00 87.38 347 GLU A N 1
ATOM 2527 C CA . GLU A 1 347 ? -7.379 -12.516 22.943 1.00 87.38 347 GLU A CA 1
ATOM 2528 C C . GLU A 1 347 ? -6.963 -12.305 21.480 1.00 87.38 347 GLU A C 1
ATOM 2530 O O . GLU A 1 347 ? -7.710 -12.676 20.576 1.00 87.38 347 GLU A O 1
ATOM 2535 N N . ALA A 1 348 ? -5.747 -11.804 21.245 1.00 88.12 348 ALA A N 1
ATOM 2536 C CA . ALA A 1 348 ? -5.196 -11.566 19.911 1.00 88.12 348 ALA A CA 1
ATOM 2537 C C . ALA A 1 348 ? -4.974 -12.854 19.096 1.00 88.12 348 ALA A C 1
ATOM 2539 O O . ALA A 1 348 ? -5.081 -12.841 17.872 1.00 88.12 348 ALA A O 1
ATOM 2540 N N . VAL A 1 349 ? -4.698 -13.980 19.761 1.00 91.25 349 VAL A N 1
ATOM 2541 C CA . VAL A 1 349 ? -4.491 -15.288 19.108 1.00 91.25 349 VAL A CA 1
ATOM 2542 C C . VAL A 1 349 ? -5.797 -16.094 19.003 1.00 91.25 349 VAL A C 1
ATOM 2544 O O . VAL A 1 349 ? -5.821 -17.178 18.422 1.00 91.25 349 VAL A O 1
ATOM 2547 N N . ARG A 1 350 ? -6.932 -15.580 19.508 1.00 91.38 350 ARG A N 1
ATOM 2548 C CA . ARG A 1 350 ? -8.219 -16.285 19.381 1.00 91.38 350 ARG A CA 1
ATOM 2549 C C . ARG A 1 350 ? -8.590 -16.481 17.904 1.00 91.38 350 ARG A C 1
ATOM 2551 O O . ARG A 1 350 ? -8.512 -15.521 17.134 1.00 91.38 350 ARG A O 1
ATOM 2558 N N . PRO A 1 351 ? -9.131 -17.654 17.516 1.00 89.31 351 PRO A N 1
ATOM 2559 C CA . PRO A 1 351 ? -9.572 -17.911 16.143 1.00 89.31 351 PRO A CA 1
ATOM 2560 C C . PRO A 1 351 ? -10.550 -16.861 15.603 1.00 89.31 351 PRO A C 1
ATOM 2562 O O . PRO A 1 351 ? -10.480 -16.497 14.435 1.00 89.31 351 PRO A O 1
ATOM 2565 N N . ALA A 1 352 ? -11.419 -16.312 16.458 1.00 87.56 352 ALA A N 1
ATOM 2566 C CA . ALA A 1 352 ? -12.332 -15.235 16.079 1.00 87.56 352 ALA A CA 1
ATOM 2567 C C . ALA A 1 352 ? -11.600 -13.923 15.728 1.00 87.56 352 ALA A C 1
ATOM 2569 O O . ALA A 1 352 ? -11.951 -13.266 14.747 1.00 87.56 352 ALA A O 1
ATOM 2570 N N . ALA A 1 353 ? -10.573 -13.542 16.496 1.00 87.50 353 ALA A N 1
ATOM 2571 C CA . ALA A 1 353 ? -9.769 -12.350 16.221 1.00 87.50 353 ALA A CA 1
ATOM 2572 C C . ALA A 1 353 ? -8.954 -12.525 14.932 1.00 87.50 353 ALA A C 1
ATOM 2574 O O . ALA A 1 353 ? -9.005 -11.662 14.052 1.00 87.50 353 ALA A O 1
ATOM 2575 N N . LEU A 1 354 ? -8.302 -13.683 14.783 1.00 90.56 354 LEU A N 1
ATOM 2576 C CA . LEU A 1 354 ? -7.567 -14.053 13.574 1.00 90.56 354 LEU A CA 1
ATOM 2577 C C . LEU A 1 354 ? -8.490 -14.075 12.351 1.00 90.56 354 LEU A C 1
ATOM 2579 O O . LEU A 1 354 ? -8.176 -13.450 11.345 1.00 90.56 354 LEU A O 1
ATOM 2583 N N . GLY A 1 355 ? -9.662 -14.708 12.443 1.00 89.25 355 GLY A N 1
ATOM 2584 C CA . GLY A 1 355 ? -10.632 -14.797 11.349 1.00 89.25 355 GLY A CA 1
ATOM 2585 C C . GLY A 1 355 ? -11.131 -13.431 10.873 1.00 89.25 355 GLY A C 1
ATOM 2586 O O . GLY A 1 355 ? -11.192 -13.183 9.669 1.00 89.25 355 GLY A O 1
ATOM 2587 N N . ARG A 1 356 ? -11.416 -12.502 11.798 1.00 87.69 356 ARG A N 1
ATOM 2588 C CA . ARG A 1 356 ? -11.776 -11.114 11.448 1.00 87.69 356 ARG A CA 1
ATOM 2589 C C . ARG A 1 356 ? -10.639 -10.393 10.733 1.00 87.69 356 ARG A C 1
ATOM 2591 O O . ARG A 1 356 ? -10.880 -9.720 9.733 1.00 87.69 356 ARG A O 1
ATOM 2598 N N . PHE A 1 357 ? -9.413 -10.542 11.232 1.00 90.94 357 PHE A N 1
ATOM 2599 C CA . PHE A 1 357 ? -8.246 -9.908 10.631 1.00 90.94 357 PHE A CA 1
ATOM 2600 C C . PHE A 1 357 ? -7.954 -10.487 9.242 1.00 90.94 357 PHE A C 1
ATOM 2602 O O . PHE A 1 357 ? -7.759 -9.728 8.300 1.00 90.94 357 PHE A O 1
ATOM 2609 N N . LEU A 1 358 ? -8.005 -11.813 9.080 1.00 92.25 358 LEU A N 1
ATOM 2610 C CA . LEU A 1 358 ? -7.795 -12.505 7.804 1.00 92.25 358 LEU A CA 1
ATOM 2611 C C . LEU A 1 358 ? -8.855 -12.133 6.759 1.00 92.25 358 LEU A C 1
ATOM 2613 O O . LEU A 1 358 ? -8.504 -11.901 5.604 1.00 92.25 358 LEU A O 1
ATOM 2617 N N . ARG A 1 359 ? -10.128 -11.997 7.157 1.00 91.94 359 ARG A N 1
ATOM 2618 C CA . ARG A 1 359 ? -11.226 -11.599 6.257 1.00 91.94 359 ARG A CA 1
ATOM 2619 C C . ARG A 1 359 ? -11.012 -10.224 5.611 1.00 91.94 359 ARG A C 1
ATOM 2621 O O . ARG A 1 359 ? -11.514 -9.997 4.516 1.00 91.94 359 ARG A O 1
ATOM 2628 N N . LEU A 1 360 ? -10.281 -9.323 6.269 1.00 91.50 360 LEU A N 1
ATOM 2629 C CA . LEU A 1 360 ? -9.936 -7.999 5.732 1.00 91.50 360 LEU A CA 1
ATOM 2630 C C . LEU A 1 360 ? -8.526 -7.977 5.121 1.00 91.50 360 LEU A C 1
ATOM 2632 O O . LEU A 1 360 ? -8.309 -7.373 4.074 1.00 91.50 360 LEU A O 1
ATOM 2636 N N . GLY A 1 361 ? -7.574 -8.655 5.763 1.00 91.75 361 GLY A N 1
ATOM 2637 C CA . GLY A 1 361 ? -6.162 -8.652 5.400 1.00 91.75 361 GLY A CA 1
ATOM 2638 C C . GLY A 1 361 ? -5.856 -9.430 4.126 1.00 91.75 361 GLY A C 1
ATOM 2639 O O . GLY A 1 361 ? -5.080 -8.938 3.314 1.00 91.75 361 GLY A O 1
ATOM 2640 N N . VAL A 1 362 ? -6.491 -10.589 3.903 1.00 93.44 362 VAL A N 1
ATOM 2641 C CA . VAL A 1 362 ? -6.273 -11.388 2.683 1.00 93.44 362 VAL A CA 1
ATOM 2642 C C . VAL A 1 362 ? -6.746 -10.634 1.434 1.00 93.44 362 VAL A C 1
ATOM 2644 O O . VAL A 1 362 ? -5.937 -10.482 0.521 1.00 93.44 362 VAL A O 1
ATOM 2647 N N . PRO A 1 363 ? -7.980 -10.086 1.369 1.00 94.12 363 PRO A N 1
ATOM 2648 C CA . PRO A 1 363 ? -8.388 -9.273 0.225 1.00 94.12 363 PRO A CA 1
ATOM 2649 C C . PRO A 1 363 ? -7.532 -8.014 0.059 1.00 94.12 363 PRO A C 1
ATOM 2651 O O . PRO A 1 363 ? -7.167 -7.681 -1.062 1.00 94.12 363 PRO A O 1
ATOM 2654 N N . GLY A 1 364 ? -7.138 -7.351 1.154 1.00 91.00 364 GLY A N 1
ATOM 2655 C CA . GLY A 1 364 ? -6.205 -6.220 1.093 1.00 91.00 364 GLY A CA 1
ATOM 2656 C C . GLY A 1 364 ? -4.844 -6.601 0.493 1.00 91.00 364 GLY A C 1
ATOM 2657 O O . GLY A 1 364 ? -4.319 -5.879 -0.349 1.00 91.00 364 GLY A O 1
ATOM 2658 N N . GLY A 1 365 ? -4.297 -7.758 0.880 1.00 91.38 365 GLY A N 1
ATOM 2659 C CA . GLY A 1 365 ? -3.091 -8.362 0.300 1.00 91.38 365 GLY A CA 1
ATOM 2660 C C . GLY A 1 365 ? -3.231 -8.643 -1.186 1.00 91.38 365 GLY A C 1
ATOM 2661 O O . GLY A 1 365 ? -2.368 -8.243 -1.965 1.00 91.38 365 GLY A O 1
ATOM 2662 N N . LEU A 1 366 ? -4.329 -9.297 -1.573 1.00 91.81 366 LEU A N 1
ATOM 2663 C CA . LEU A 1 366 ? -4.634 -9.622 -2.965 1.00 91.81 366 LEU A CA 1
ATOM 2664 C C . LEU A 1 366 ? -4.787 -8.363 -3.827 1.00 91.81 366 LEU A C 1
ATOM 2666 O O . LEU A 1 366 ? -4.224 -8.305 -4.911 1.00 91.81 366 LEU A O 1
ATOM 2670 N N . GLY A 1 367 ? -5.471 -7.332 -3.329 1.00 91.00 367 GLY A N 1
ATOM 2671 C CA . GLY A 1 367 ? -5.587 -6.054 -4.031 1.00 91.00 367 GLY A CA 1
ATOM 2672 C C . GLY A 1 367 ? -4.217 -5.446 -4.342 1.00 91.00 367 GLY A C 1
ATOM 2673 O O . GLY A 1 367 ? -3.907 -5.198 -5.503 1.00 91.00 367 GLY A O 1
ATOM 2674 N N . ILE A 1 368 ? -3.354 -5.292 -3.331 1.00 89.62 368 ILE A N 1
ATOM 2675 C CA . ILE A 1 368 ? -2.030 -4.677 -3.525 1.00 89.62 368 ILE A CA 1
ATOM 2676 C C . ILE A 1 368 ? -1.145 -5.515 -4.457 1.00 89.62 368 ILE A C 1
ATOM 2678 O O . ILE A 1 368 ? -0.450 -4.948 -5.302 1.00 89.62 368 ILE A O 1
ATOM 2682 N N . ILE A 1 369 ? -1.138 -6.848 -4.327 1.00 90.81 369 ILE A N 1
ATOM 2683 C CA . ILE A 1 369 ? -0.309 -7.689 -5.205 1.00 90.81 369 ILE A CA 1
ATOM 2684 C C . ILE A 1 369 ? -0.831 -7.688 -6.647 1.00 90.81 369 ILE A C 1
ATOM 2686 O O . ILE A 1 369 ? -0.020 -7.604 -7.564 1.00 90.81 369 ILE A O 1
ATOM 2690 N N . PHE A 1 370 ? -2.151 -7.713 -6.870 1.00 90.94 370 PHE A N 1
ATOM 2691 C CA . PHE A 1 370 ? -2.714 -7.643 -8.220 1.00 90.94 370 PHE A CA 1
ATOM 2692 C C . PHE A 1 370 ? -2.353 -6.335 -8.924 1.00 90.94 370 PHE A C 1
ATOM 2694 O O . PHE A 1 370 ? -1.973 -6.376 -10.093 1.00 90.94 370 PHE A O 1
ATOM 2701 N N . GLU A 1 371 ? -2.416 -5.213 -8.209 1.00 88.75 371 GLU A N 1
ATOM 2702 C CA . GLU A 1 371 ? -2.005 -3.895 -8.701 1.00 88.75 371 GLU A CA 1
ATOM 2703 C C . GLU A 1 371 ? -0.495 -3.854 -8.982 1.00 88.75 371 GLU A C 1
ATOM 2705 O O . GLU A 1 371 ? -0.063 -3.506 -10.076 1.00 88.75 371 GLU A O 1
ATOM 2710 N N . SER A 1 372 ? 0.326 -4.292 -8.026 1.00 88.19 372 SER A N 1
ATOM 2711 C CA . SER A 1 372 ? 1.785 -4.164 -8.127 1.00 88.19 372 SER A CA 1
ATOM 2712 C C . SER A 1 372 ? 2.389 -5.058 -9.215 1.00 88.19 372 SER A C 1
ATOM 2714 O O . SER A 1 372 ? 3.258 -4.620 -9.965 1.00 88.19 372 SER A O 1
ATOM 2716 N N . VAL A 1 373 ? 1.926 -6.309 -9.331 1.00 89.69 373 VAL A N 1
ATOM 2717 C CA . VAL A 1 373 ? 2.434 -7.269 -10.330 1.00 89.69 373 VAL A CA 1
ATOM 2718 C C . VAL A 1 373 ? 2.092 -6.832 -11.756 1.00 89.69 373 VAL A C 1
ATOM 2720 O O . VAL A 1 373 ? 2.859 -7.108 -12.677 1.00 89.69 373 VAL A O 1
ATOM 2723 N N . CYS A 1 374 ? 0.986 -6.106 -11.948 1.00 91.12 374 CYS A N 1
ATOM 2724 C CA . CYS A 1 374 ? 0.612 -5.554 -13.249 1.00 91.12 374 CYS A CA 1
ATOM 2725 C C . CYS A 1 374 ? 1.714 -4.642 -13.821 1.00 91.12 374 CYS A C 1
ATOM 2727 O O . CYS A 1 374 ? 2.070 -4.769 -14.992 1.00 91.12 374 CYS A O 1
ATOM 2729 N N . PHE A 1 375 ? 2.304 -3.768 -13.001 1.00 89.38 375 PHE A N 1
ATOM 2730 C CA . PHE A 1 375 ? 3.369 -2.855 -13.443 1.00 89.38 375 PHE A CA 1
ATOM 2731 C C . PHE A 1 375 ? 4.709 -3.562 -13.708 1.00 89.38 375 PHE A C 1
ATOM 2733 O O . PHE A 1 375 ? 5.471 -3.173 -14.596 1.00 89.38 375 PHE A O 1
ATOM 2740 N N . GLU A 1 376 ? 5.000 -4.641 -12.980 1.00 86.56 376 GLU A N 1
ATOM 2741 C CA . GLU A 1 376 ? 6.170 -5.480 -13.271 1.00 86.56 376 GLU A CA 1
ATOM 2742 C C . GLU A 1 376 ? 5.994 -6.189 -14.627 1.00 86.56 376 GLU A C 1
ATOM 2744 O O . GLU A 1 376 ? 6.900 -6.197 -15.461 1.00 86.56 376 GLU A O 1
ATOM 2749 N N . LEU A 1 377 ? 4.795 -6.714 -14.909 1.00 88.94 377 LEU A N 1
ATOM 2750 C CA . LEU A 1 377 ? 4.496 -7.361 -16.188 1.00 88.94 377 LEU A CA 1
ATOM 2751 C C . LEU A 1 377 ? 4.494 -6.368 -17.361 1.00 88.94 377 LEU A C 1
ATOM 2753 O O . LEU A 1 377 ? 4.989 -6.702 -18.439 1.00 88.94 377 LEU A O 1
ATOM 2757 N N . SER A 1 378 ? 4.000 -5.140 -17.167 1.00 91.38 378 SER A N 1
ATOM 2758 C CA . SER A 1 378 ? 4.085 -4.099 -18.200 1.00 91.38 378 SER A CA 1
ATOM 2759 C C . SER A 1 378 ? 5.534 -3.746 -18.534 1.00 91.38 378 SER A C 1
ATOM 2761 O O . SER A 1 378 ? 5.854 -3.535 -19.701 1.00 91.38 378 SER A O 1
ATOM 2763 N N . THR A 1 379 ? 6.422 -3.764 -17.535 1.00 88.75 379 THR A N 1
ATOM 2764 C CA . THR A 1 379 ? 7.861 -3.547 -17.731 1.00 88.75 379 THR A CA 1
ATOM 2765 C C . THR A 1 379 ? 8.482 -4.664 -18.570 1.00 88.75 379 THR A C 1
ATOM 2767 O O . THR A 1 379 ? 9.263 -4.387 -19.480 1.00 88.75 379 THR A O 1
ATOM 2770 N N . VAL A 1 380 ? 8.086 -5.921 -18.337 1.00 87.38 380 VAL A N 1
ATOM 2771 C CA . VAL A 1 380 ? 8.515 -7.063 -19.166 1.00 87.38 380 VAL A CA 1
ATOM 2772 C C . VAL A 1 380 ? 8.044 -6.913 -20.617 1.00 87.38 380 VAL A C 1
ATOM 2774 O O . VAL A 1 380 ? 8.813 -7.192 -21.537 1.00 87.38 380 VAL A O 1
ATOM 2777 N N . LEU A 1 381 ? 6.809 -6.450 -20.840 1.00 88.25 381 LEU A N 1
ATOM 2778 C CA . LEU A 1 381 ? 6.290 -6.184 -22.187 1.00 88.25 381 LEU A CA 1
ATOM 2779 C C . LEU A 1 381 ? 7.042 -5.036 -22.872 1.00 88.25 381 LEU A C 1
ATOM 2781 O O . LEU A 1 381 ? 7.470 -5.191 -24.013 1.00 88.25 381 LEU A O 1
ATOM 2785 N N . ALA A 1 382 ? 7.280 -3.926 -22.168 1.00 91.12 382 ALA A N 1
ATOM 2786 C CA . ALA A 1 382 ? 8.065 -2.808 -22.690 1.00 91.12 382 ALA A CA 1
ATOM 2787 C C . ALA A 1 382 ? 9.498 -3.235 -23.060 1.00 91.12 382 ALA A C 1
ATOM 2789 O O . ALA A 1 382 ? 10.015 -2.807 -24.090 1.00 91.12 382 ALA A O 1
ATOM 2790 N N . GLY A 1 383 ? 10.084 -4.158 -22.284 1.00 87.25 383 GLY A N 1
ATOM 2791 C CA . GLY A 1 383 ? 11.382 -4.787 -22.544 1.00 87.25 383 GLY A CA 1
ATOM 2792 C C . GLY A 1 383 ? 11.526 -5.410 -23.937 1.00 87.25 383 GLY A C 1
ATOM 2793 O O . GLY A 1 383 ? 12.630 -5.469 -24.476 1.00 87.25 383 GLY A O 1
ATOM 2794 N N . ARG A 1 384 ? 10.419 -5.847 -24.550 1.00 88.81 384 ARG A N 1
ATOM 2795 C CA . ARG A 1 384 ? 10.407 -6.464 -25.888 1.00 88.81 384 ARG A CA 1
ATOM 2796 C C . ARG A 1 384 ? 10.414 -5.451 -27.031 1.00 88.81 384 ARG A C 1
ATOM 2798 O O . ARG A 1 384 ? 10.763 -5.817 -28.148 1.00 88.81 384 ARG A O 1
ATOM 2805 N N . LEU A 1 385 ? 10.054 -4.197 -26.761 1.00 89.88 385 LEU A N 1
ATOM 2806 C CA . LEU A 1 385 ? 9.940 -3.136 -27.769 1.00 89.88 385 LEU A CA 1
ATOM 2807 C C . LEU A 1 385 ? 11.283 -2.457 -28.083 1.00 89.88 385 LEU A C 1
ATOM 2809 O O . LEU A 1 385 ? 11.418 -1.764 -29.087 1.00 89.88 385 LEU A O 1
ATOM 2813 N N . GLY A 1 386 ? 12.298 -2.688 -27.247 1.00 89.88 386 GLY A N 1
ATOM 2814 C CA . GLY A 1 386 ? 13.653 -2.176 -27.426 1.00 89.88 386 GLY A CA 1
ATOM 2815 C C . GLY A 1 386 ? 14.085 -1.207 -26.327 1.00 89.88 386 GLY A C 1
ATOM 2816 O O . GLY A 1 386 ? 13.307 -0.790 -25.468 1.00 89.88 386 GLY A O 1
ATOM 2817 N N . ALA A 1 387 ? 15.371 -0.848 -26.346 1.00 88.12 387 ALA A N 1
ATOM 2818 C CA . ALA A 1 387 ? 16.006 -0.112 -25.251 1.00 88.12 387 ALA A CA 1
ATOM 2819 C C . ALA A 1 387 ? 15.420 1.295 -25.027 1.00 88.12 387 ALA A C 1
ATOM 2821 O O . ALA A 1 387 ? 15.292 1.723 -23.882 1.00 88.12 387 ALA A O 1
ATOM 2822 N N . VAL A 1 388 ? 15.040 2.000 -26.101 1.00 90.75 388 VAL A N 1
ATOM 2823 C CA . VAL A 1 388 ? 14.471 3.360 -26.021 1.00 90.75 388 VAL A CA 1
ATOM 2824 C C . VAL A 1 388 ? 13.116 3.343 -25.309 1.00 90.75 388 VAL A C 1
ATOM 2826 O O . VAL A 1 388 ? 12.926 4.077 -24.339 1.00 90.75 388 VAL A O 1
ATOM 2829 N N . ASP A 1 389 ? 12.207 2.464 -25.738 1.00 92.19 389 ASP A N 1
ATOM 2830 C CA . ASP A 1 389 ? 10.869 2.333 -25.153 1.00 92.19 389 ASP A CA 1
ATOM 2831 C C . ASP A 1 389 ? 10.928 1.808 -23.716 1.00 92.19 389 ASP A C 1
ATOM 2833 O O . ASP A 1 389 ? 10.235 2.318 -22.837 1.00 92.19 389 ASP A O 1
ATOM 2837 N N . THR A 1 390 ? 11.819 0.852 -23.443 1.00 88.88 390 THR A N 1
ATOM 2838 C CA . THR A 1 390 ? 12.030 0.317 -22.089 1.00 88.88 390 THR A CA 1
ATOM 2839 C C . THR A 1 390 ? 12.529 1.394 -21.126 1.00 88.88 390 THR A C 1
ATOM 2841 O O . THR A 1 390 ? 12.045 1.493 -19.994 1.00 88.88 390 THR A O 1
ATOM 2844 N N . ALA A 1 391 ? 13.478 2.228 -21.569 1.00 85.62 391 ALA A N 1
ATOM 2845 C CA . ALA A 1 391 ? 14.000 3.333 -20.772 1.00 85.62 391 ALA A CA 1
ATOM 2846 C C . ALA A 1 391 ? 12.910 4.379 -20.490 1.00 85.62 391 ALA A C 1
ATOM 2848 O O . ALA A 1 391 ? 12.735 4.782 -19.339 1.00 85.62 391 ALA A O 1
ATOM 2849 N N . ALA A 1 392 ? 12.136 4.768 -21.511 1.00 92.00 392 ALA A N 1
ATOM 2850 C CA . ALA A 1 392 ? 11.025 5.705 -21.358 1.00 92.00 392 ALA A CA 1
ATOM 2851 C C . ALA A 1 392 ? 9.929 5.163 -20.422 1.00 92.00 392 ALA A C 1
ATOM 2853 O O . ALA A 1 392 ? 9.459 5.884 -19.540 1.00 92.00 392 ALA A O 1
ATOM 2854 N N . HIS A 1 393 ? 9.561 3.886 -20.567 1.00 93.62 393 HIS A N 1
ATOM 2855 C CA . HIS A 1 393 ? 8.583 3.215 -19.710 1.00 93.62 393 HIS A CA 1
ATOM 2856 C C . HIS A 1 393 ? 9.039 3.190 -18.248 1.00 93.62 393 HIS A C 1
ATOM 2858 O O . HIS A 1 393 ? 8.297 3.614 -17.365 1.00 93.62 393 HIS A O 1
ATOM 2864 N N . SER A 1 394 ? 10.280 2.768 -17.993 1.00 89.38 394 SER A N 1
ATOM 2865 C CA . SER A 1 394 ? 10.835 2.662 -16.636 1.00 89.38 394 SER A CA 1
ATOM 2866 C C . SER A 1 394 ? 10.960 4.027 -15.951 1.00 89.38 394 SER A C 1
ATOM 2868 O O . SER A 1 394 ? 10.655 4.164 -14.761 1.00 89.38 394 SER A O 1
ATOM 2870 N N . ALA A 1 395 ? 11.374 5.054 -16.703 1.00 87.88 395 ALA A N 1
ATOM 2871 C CA . ALA A 1 395 ? 11.414 6.433 -16.222 1.00 87.88 395 ALA A CA 1
ATOM 2872 C C . ALA A 1 395 ? 10.017 6.901 -15.798 1.00 87.88 395 ALA A C 1
ATOM 2874 O O . ALA A 1 395 ? 9.834 7.399 -14.687 1.00 87.88 395 ALA A O 1
ATOM 2875 N N . MET A 1 396 ? 9.014 6.670 -16.643 1.00 90.94 396 MET A N 1
ATOM 2876 C CA . MET A 1 396 ? 7.654 7.118 -16.376 1.00 90.94 396 MET A CA 1
ATOM 2877 C C . MET A 1 396 ? 6.972 6.340 -15.241 1.00 90.94 396 MET A C 1
ATOM 2879 O O . MET A 1 396 ? 6.340 6.951 -14.384 1.00 90.94 396 MET A O 1
ATOM 2883 N N . LEU A 1 397 ? 7.168 5.020 -15.146 1.00 90.38 397 LEU A N 1
ATOM 2884 C CA . LEU A 1 397 ? 6.702 4.237 -13.994 1.00 90.38 397 LEU A CA 1
ATOM 2885 C C . LEU A 1 397 ? 7.317 4.728 -12.677 1.00 90.38 397 LEU A C 1
ATOM 2887 O O . LEU A 1 397 ? 6.642 4.746 -11.649 1.00 90.38 397 LEU A O 1
ATOM 2891 N N . SER A 1 398 ? 8.582 5.162 -12.693 1.00 87.25 398 SER A N 1
ATOM 2892 C CA . SER A 1 398 ? 9.235 5.723 -11.502 1.00 87.25 398 SER A CA 1
ATOM 2893 C C . SER A 1 398 ? 8.569 7.023 -11.043 1.00 87.25 398 SER A C 1
ATOM 2895 O O . SER A 1 398 ? 8.410 7.250 -9.841 1.00 87.25 398 SER A O 1
ATOM 2897 N N . VAL A 1 399 ? 8.160 7.859 -11.999 1.00 86.88 399 VAL A N 1
ATOM 2898 C CA . VAL A 1 399 ? 7.455 9.126 -11.759 1.00 86.88 399 VAL A CA 1
ATOM 2899 C C . VAL A 1 399 ? 6.059 8.874 -11.211 1.00 86.88 399 VAL A C 1
ATOM 2901 O O . VAL A 1 399 ? 5.723 9.407 -10.156 1.00 86.88 399 VAL A O 1
ATOM 2904 N N . MET A 1 400 ? 5.296 8.008 -11.872 1.00 87.88 400 MET A N 1
ATOM 2905 C CA . MET A 1 400 ? 3.944 7.628 -11.465 1.00 87.88 400 MET A CA 1
ATOM 2906 C C . MET A 1 400 ? 3.947 7.003 -10.065 1.00 87.88 400 MET A C 1
ATOM 2908 O O . MET A 1 400 ? 3.213 7.429 -9.180 1.00 87.88 400 MET A O 1
ATOM 2912 N N . ALA A 1 401 ? 4.876 6.080 -9.788 1.00 86.31 401 ALA A N 1
ATOM 2913 C CA . ALA A 1 401 ? 5.016 5.497 -8.455 1.00 86.31 401 ALA A CA 1
ATOM 2914 C C . ALA A 1 401 ? 5.300 6.561 -7.379 1.00 86.31 401 ALA A C 1
ATOM 2916 O O . ALA A 1 401 ? 4.777 6.473 -6.267 1.00 86.31 401 ALA A O 1
ATOM 2917 N N . PHE A 1 402 ? 6.117 7.576 -7.686 1.00 86.44 402 PHE A N 1
ATOM 2918 C CA . PHE A 1 402 ? 6.368 8.688 -6.770 1.00 86.44 402 PHE A CA 1
ATOM 2919 C C . PHE A 1 402 ? 5.120 9.557 -6.555 1.00 86.44 402 PHE A C 1
ATOM 2921 O O . PHE A 1 402 ? 4.813 9.897 -5.407 1.00 86.44 402 PHE A O 1
ATOM 2928 N N . MET A 1 403 ? 4.404 9.900 -7.626 1.00 87.12 403 MET A N 1
ATOM 2929 C CA . MET A 1 403 ? 3.191 10.719 -7.587 1.00 87.12 403 MET A CA 1
ATOM 2930 C C . MET A 1 403 ? 2.064 10.017 -6.811 1.00 87.12 403 MET A C 1
ATOM 2932 O O . MET A 1 403 ? 1.558 10.591 -5.837 1.00 87.12 403 MET A O 1
ATOM 2936 N N . TYR A 1 404 ? 1.777 8.750 -7.130 1.00 86.00 404 TYR A N 1
ATOM 2937 C CA . TYR A 1 404 ? 0.772 7.916 -6.460 1.00 86.00 404 TYR A CA 1
ATOM 2938 C C . TYR A 1 404 ? 1.019 7.770 -4.958 1.00 86.00 404 TYR A C 1
ATOM 2940 O O . TYR A 1 404 ? 0.147 8.027 -4.118 1.00 86.00 404 TYR A O 1
ATOM 2948 N N . LEU A 1 405 ? 2.243 7.380 -4.592 1.00 83.75 405 LEU A N 1
ATOM 2949 C CA . LEU A 1 405 ? 2.603 7.169 -3.196 1.00 83.75 405 LEU A CA 1
ATOM 2950 C C . LEU A 1 405 ? 2.481 8.476 -2.411 1.00 83.75 405 LEU A C 1
ATOM 2952 O O . LEU A 1 4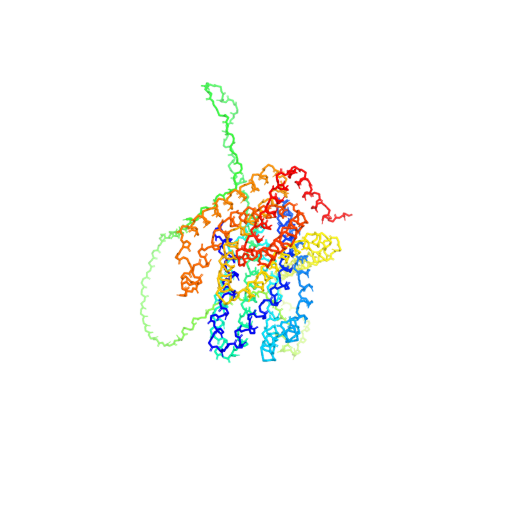05 ? 1.899 8.496 -1.320 1.00 83.75 405 LEU A O 1
ATOM 2956 N N . SER A 1 406 ? 3.017 9.566 -2.962 1.00 79.44 406 SER A N 1
ATOM 2957 C CA . SER A 1 406 ? 3.067 10.858 -2.283 1.00 79.44 406 SER A CA 1
ATOM 2958 C C . SER A 1 406 ? 1.680 11.453 -2.069 1.00 79.44 406 SER A C 1
ATOM 2960 O O . SER A 1 406 ? 1.457 12.065 -1.031 1.00 79.44 406 SER A O 1
ATOM 2962 N N . CYS A 1 407 ? 0.731 11.266 -2.984 1.00 83.62 407 CYS A N 1
ATOM 2963 C CA . CYS A 1 407 ? -0.551 11.959 -2.902 1.00 83.62 407 CYS A CA 1
ATOM 2964 C C . CYS A 1 407 ? -1.750 11.004 -2.725 1.00 83.62 407 CYS A C 1
ATOM 2966 O O . CYS A 1 407 ? -2.219 10.910 -1.583 1.00 83.62 407 CYS A O 1
ATOM 2968 N N . PRO A 1 408 ? -2.237 10.276 -3.755 1.00 87.56 408 PRO A N 1
ATOM 2969 C CA . PRO A 1 408 ? -3.430 9.432 -3.658 1.00 87.56 408 PRO A CA 1
ATOM 2970 C C . PRO A 1 408 ? -3.375 8.425 -2.515 1.00 87.56 408 PRO A C 1
ATOM 2972 O O . PRO A 1 408 ? -4.289 8.368 -1.692 1.00 87.56 408 PRO A O 1
ATOM 2975 N N . PHE A 1 409 ? -2.277 7.676 -2.399 1.00 87.69 409 PHE A N 1
ATOM 2976 C CA . PHE A 1 409 ? -2.150 6.639 -1.380 1.00 87.69 409 PHE A CA 1
ATOM 2977 C C . PHE A 1 409 ? -2.101 7.231 0.037 1.00 87.69 409 PHE A C 1
ATOM 2979 O O . PHE A 1 409 ? -2.753 6.739 0.963 1.00 87.69 409 PHE A O 1
ATOM 2986 N N . ALA A 1 410 ? -1.367 8.334 0.217 1.00 90.06 410 ALA A N 1
ATOM 2987 C CA . ALA A 1 410 ? -1.255 9.028 1.497 1.00 90.06 410 ALA A CA 1
ATOM 2988 C C . ALA A 1 410 ? -2.589 9.653 1.948 1.00 90.06 410 ALA A C 1
ATOM 2990 O O . ALA A 1 410 ? -2.957 9.542 3.124 1.00 90.06 410 ALA A O 1
ATOM 2991 N N . ILE A 1 411 ? -3.314 10.295 1.026 1.00 93.81 411 ILE A N 1
ATOM 2992 C CA . ILE A 1 411 ? -4.650 10.853 1.273 1.00 93.81 411 ILE A CA 1
ATOM 2993 C C . ILE A 1 411 ? -5.646 9.720 1.532 1.00 93.81 411 ILE A C 1
ATOM 2995 O O . ILE A 1 411 ? -6.417 9.806 2.483 1.00 93.81 411 ILE A O 1
ATOM 2999 N N . GLY A 1 412 ? -5.571 8.622 0.778 1.00 93.56 412 GLY A N 1
ATOM 3000 C CA . GLY A 1 412 ? -6.388 7.428 0.973 1.00 93.56 412 GLY A CA 1
ATOM 3001 C C . GLY A 1 412 ? -6.208 6.794 2.354 1.00 93.56 412 GLY A C 1
ATOM 3002 O O . GLY A 1 412 ? -7.199 6.463 3.001 1.00 93.56 412 GLY A O 1
ATOM 3003 N N . ILE A 1 413 ? -4.978 6.687 2.874 1.00 91.56 413 ILE A N 1
ATOM 3004 C CA . ILE A 1 413 ? -4.741 6.238 4.261 1.00 91.56 413 ILE A CA 1
ATOM 3005 C C . ILE A 1 413 ? -5.390 7.202 5.262 1.00 91.56 413 ILE A C 1
ATOM 3007 O O . ILE A 1 413 ? -6.065 6.762 6.192 1.00 91.56 413 ILE A O 1
ATOM 3011 N N . ALA A 1 414 ? -5.206 8.513 5.082 1.00 93.81 414 ALA A N 1
ATOM 3012 C CA . ALA A 1 414 ? -5.795 9.511 5.973 1.00 93.81 414 ALA A CA 1
ATOM 3013 C C . ALA A 1 414 ? -7.333 9.462 5.956 1.00 93.81 414 ALA A C 1
ATOM 3015 O O . ALA A 1 414 ? -7.958 9.514 7.016 1.00 93.81 414 ALA A O 1
ATOM 3016 N N . GLY A 1 415 ? -7.930 9.303 4.774 1.00 95.56 415 GLY A N 1
ATOM 3017 C CA . GLY A 1 415 ? -9.365 9.123 4.589 1.00 95.56 415 GLY A CA 1
ATOM 3018 C C . GLY A 1 415 ? -9.878 7.835 5.217 1.00 95.56 415 GLY A C 1
ATOM 3019 O O . GLY A 1 415 ? -10.849 7.883 5.964 1.00 95.56 415 GLY A O 1
ATOM 3020 N N . SER A 1 416 ? -9.183 6.711 5.012 1.00 95.88 416 SER A N 1
ATOM 3021 C CA . SER A 1 416 ? -9.508 5.419 5.634 1.00 95.88 416 SER A CA 1
ATOM 3022 C C . SER A 1 416 ? -9.590 5.534 7.153 1.00 95.88 416 SER A C 1
ATOM 3024 O O . SER A 1 416 ? -10.562 5.090 7.758 1.00 95.88 416 SER A O 1
ATOM 3026 N N . ILE A 1 417 ? -8.583 6.159 7.770 1.00 95.75 417 ILE A N 1
ATOM 3027 C CA . ILE A 1 417 ? -8.524 6.350 9.221 1.00 95.75 417 ILE A CA 1
ATOM 3028 C C . ILE A 1 417 ? -9.632 7.294 9.687 1.00 95.75 417 ILE A C 1
ATOM 3030 O O . ILE A 1 417 ? -10.315 7.007 10.666 1.00 95.75 417 ILE A O 1
ATOM 3034 N N . ARG A 1 418 ? -9.832 8.426 8.999 1.00 96.88 418 ARG A N 1
ATOM 3035 C CA . ARG A 1 418 ? -10.838 9.419 9.394 1.00 96.88 418 ARG A CA 1
ATOM 3036 C C . ARG A 1 418 ? -12.252 8.853 9.297 1.00 96.88 418 ARG A C 1
ATOM 3038 O O . ARG A 1 418 ? -13.024 9.032 10.233 1.00 96.88 418 ARG A O 1
ATOM 3045 N N . VAL A 1 419 ? -12.571 8.174 8.198 1.00 97.44 419 VAL A N 1
ATOM 3046 C CA . VAL A 1 419 ? -13.861 7.509 7.989 1.00 97.44 419 VAL A CA 1
ATOM 3047 C C . VAL A 1 419 ? -14.056 6.406 9.022 1.00 97.44 419 VAL A C 1
ATOM 3049 O O . VAL A 1 419 ? -15.083 6.392 9.689 1.00 97.44 419 VAL A O 1
ATOM 3052 N N . GLY A 1 420 ? -13.063 5.539 9.232 1.00 96.38 420 GLY A N 1
ATOM 3053 C CA . GLY A 1 420 ? -13.166 4.470 10.223 1.00 96.38 420 GLY A CA 1
ATOM 3054 C C . GLY A 1 420 ? -13.348 4.986 11.657 1.00 96.38 420 GLY A C 1
ATOM 3055 O O . GLY A 1 420 ? -14.211 4.483 12.371 1.00 96.38 420 GLY A O 1
ATOM 3056 N N . ASN A 1 421 ? -12.639 6.051 12.053 1.00 97.31 421 ASN A N 1
ATOM 3057 C CA . ASN A 1 421 ? -12.826 6.699 13.358 1.00 97.31 421 ASN A CA 1
ATOM 3058 C C . ASN A 1 421 ? -14.251 7.266 13.519 1.00 97.31 421 ASN A C 1
ATOM 3060 O O . ASN A 1 421 ? -14.856 7.118 14.576 1.00 97.31 421 ASN A O 1
ATOM 3064 N N . LEU A 1 422 ? -14.803 7.912 12.487 1.00 97.31 422 LEU A N 1
ATOM 3065 C CA . LEU A 1 422 ? -16.151 8.492 12.544 1.00 97.31 422 LEU A CA 1
ATOM 3066 C C . LEU A 1 422 ? -17.250 7.419 12.530 1.00 97.31 422 LEU A C 1
ATOM 3068 O O . LEU A 1 422 ? -18.246 7.566 13.238 1.00 97.31 422 LEU A O 1
ATOM 3072 N N . LEU A 1 423 ? -17.049 6.324 11.791 1.00 96.56 423 LEU A N 1
ATOM 3073 C CA . LEU A 1 423 ? -17.941 5.163 11.816 1.00 96.56 423 LEU A CA 1
ATOM 3074 C C . LEU A 1 423 ? -17.936 4.498 13.195 1.00 96.56 423 LEU A C 1
ATOM 3076 O O . LEU A 1 423 ? -19.001 4.234 13.743 1.00 96.56 423 LEU A O 1
ATOM 3080 N N . GLY A 1 424 ? -16.752 4.292 13.783 1.00 94.81 424 GLY A N 1
ATOM 3081 C CA . GLY A 1 424 ? -16.611 3.768 15.143 1.00 94.81 424 GLY A CA 1
ATOM 3082 C C . GLY A 1 424 ? -17.266 4.658 16.203 1.00 94.81 424 GLY A C 1
ATOM 3083 O O . GLY A 1 424 ? -17.829 4.151 17.166 1.00 94.81 424 GLY A O 1
ATOM 3084 N N . ALA A 1 425 ? -17.253 5.977 15.997 1.00 94.75 425 ALA A N 1
ATOM 3085 C CA . ALA A 1 425 ? -17.918 6.951 16.863 1.00 94.75 425 ALA A CA 1
ATOM 3086 C C . ALA A 1 425 ? -19.442 7.054 16.642 1.00 94.75 425 ALA A C 1
ATOM 3088 O O . ALA A 1 425 ? -20.091 7.882 17.280 1.00 94.75 425 ALA A O 1
ATOM 3089 N N . GLY A 1 426 ? -20.021 6.277 15.718 1.00 95.06 426 GLY A N 1
ATOM 3090 C CA . GLY A 1 426 ? -21.453 6.322 15.411 1.00 95.06 426 GLY A CA 1
ATOM 3091 C C . GLY A 1 426 ? -21.897 7.587 14.665 1.00 95.06 426 GLY A C 1
ATOM 3092 O O . GLY A 1 426 ? -23.045 8.002 14.797 1.00 95.06 426 GLY A O 1
ATOM 3093 N N . GLN A 1 427 ? -21.009 8.225 13.888 1.00 95.94 427 GLN A N 1
ATOM 3094 C CA . GLN A 1 427 ? -21.283 9.484 13.176 1.00 95.94 427 GLN A CA 1
ATOM 3095 C C . GLN A 1 427 ? -21.355 9.282 11.647 1.00 95.94 427 GLN A C 1
ATOM 3097 O O . GLN A 1 427 ? -20.390 9.576 10.927 1.00 95.94 427 GLN A O 1
ATOM 3102 N N . PRO A 1 428 ? -22.488 8.804 11.098 1.00 94.62 428 PRO A N 1
ATOM 3103 C CA . PRO A 1 428 ? -22.595 8.435 9.684 1.00 94.62 428 PRO A CA 1
ATOM 3104 C C . PRO A 1 428 ? -22.503 9.629 8.720 1.00 94.62 428 PRO A C 1
ATOM 3106 O O . PRO A 1 428 ? -21.812 9.537 7.708 1.00 94.62 428 PRO A O 1
ATOM 3109 N N . GLU A 1 429 ? -23.132 10.770 9.027 1.00 96.06 429 GLU A N 1
ATOM 3110 C CA . GLU A 1 429 ? -23.068 11.956 8.149 1.00 96.06 429 GLU A CA 1
ATOM 3111 C C . GLU A 1 429 ? -21.659 12.562 8.110 1.00 96.06 429 GLU A C 1
ATOM 3113 O O . GLU A 1 429 ? -21.144 12.894 7.041 1.00 96.06 429 GLU A O 1
ATOM 3118 N N . ALA A 1 430 ? -20.981 12.631 9.260 1.00 96.75 430 ALA A N 1
ATOM 3119 C CA . ALA A 1 430 ? -19.590 13.069 9.311 1.00 96.75 430 ALA A CA 1
ATOM 3120 C C . ALA A 1 430 ? -18.676 12.111 8.528 1.00 96.75 430 ALA A C 1
ATOM 3122 O O . ALA A 1 430 ? -17.781 12.565 7.814 1.00 96.75 430 ALA A O 1
ATOM 3123 N N . SER A 1 431 ? -18.925 10.798 8.616 1.00 96.38 431 SER A N 1
ATOM 3124 C CA . SER A 1 431 ? -18.198 9.777 7.846 1.00 96.38 431 SER A CA 1
ATOM 3125 C C . SER A 1 431 ? -18.364 9.985 6.339 1.00 96.38 431 SER A C 1
ATOM 3127 O O . SER A 1 431 ? -17.375 9.971 5.605 1.00 96.38 431 SER A O 1
ATOM 3129 N N . ARG A 1 432 ? -19.592 10.272 5.884 1.00 96.88 432 ARG A N 1
ATOM 3130 C CA . ARG A 1 432 ? -19.892 10.591 4.483 1.00 96.88 432 ARG A CA 1
ATOM 3131 C C . ARG A 1 432 ? -19.127 11.817 3.999 1.00 96.88 432 ARG A C 1
ATOM 3133 O O . ARG A 1 432 ? -18.485 11.763 2.952 1.00 96.88 432 ARG A O 1
ATOM 3140 N N . ILE A 1 433 ? -19.180 12.914 4.756 1.00 97.19 433 ILE A N 1
ATOM 3141 C CA . ILE A 1 433 ? -18.483 14.159 4.406 1.00 97.19 433 ILE A CA 1
ATOM 3142 C C . ILE A 1 433 ? -16.969 13.922 4.365 1.00 97.19 433 ILE A C 1
ATOM 3144 O O . ILE A 1 433 ? -16.315 14.327 3.407 1.00 97.19 433 ILE A O 1
ATOM 3148 N N . ALA A 1 434 ? -16.410 13.214 5.350 1.00 97.19 434 ALA A N 1
ATOM 3149 C CA . ALA A 1 434 ? -14.989 12.876 5.371 1.00 97.19 434 ALA A CA 1
ATOM 3150 C C . ALA A 1 434 ? -14.570 12.039 4.152 1.00 97.19 434 ALA A C 1
ATOM 3152 O O . ALA A 1 434 ? -13.524 12.307 3.557 1.00 97.19 434 ALA A O 1
ATOM 3153 N N . GLY A 1 435 ? -15.392 11.067 3.748 1.00 96.44 435 GLY A N 1
ATOM 3154 C CA . GLY A 1 435 ? -15.163 10.281 2.540 1.00 96.44 435 GLY A CA 1
ATOM 3155 C C . GLY A 1 435 ? -15.159 11.146 1.278 1.00 96.44 435 GLY A C 1
ATOM 3156 O O . GLY A 1 435 ? -14.204 11.101 0.505 1.00 96.44 435 GLY A O 1
ATOM 3157 N N . LEU A 1 436 ? -16.185 11.984 1.096 1.00 96.19 436 LEU A N 1
ATOM 3158 C CA . LEU A 1 436 ? -16.300 12.881 -0.062 1.00 96.19 436 LEU A CA 1
ATOM 3159 C C . LEU A 1 436 ? -15.142 13.884 -0.141 1.00 96.19 436 LEU A C 1
ATOM 3161 O O . LEU A 1 436 ? -14.566 14.067 -1.210 1.00 96.19 436 LEU A O 1
ATOM 3165 N N . LEU A 1 437 ? -14.754 14.485 0.989 1.00 96.62 437 LEU A N 1
ATOM 3166 C CA . LEU A 1 437 ? -13.610 15.396 1.054 1.00 96.62 437 LEU A CA 1
ATOM 3167 C C . LEU A 1 437 ? -12.296 14.688 0.716 1.00 96.62 437 LEU A C 1
ATOM 3169 O O . LEU A 1 437 ? -11.459 15.265 0.030 1.00 96.62 437 LEU A O 1
ATOM 3173 N N . THR A 1 438 ? -12.116 13.439 1.156 1.00 96.38 438 THR A N 1
ATOM 3174 C CA . THR A 1 438 ? -10.918 12.646 0.831 1.00 96.38 438 THR A CA 1
ATOM 3175 C C . THR A 1 438 ? -10.769 12.488 -0.681 1.00 96.38 438 THR A C 1
ATOM 3177 O O . THR A 1 438 ? -9.696 12.758 -1.224 1.00 96.38 438 THR A O 1
ATOM 3180 N N . VAL A 1 439 ? -11.847 12.094 -1.364 1.00 96.25 439 VAL A N 1
ATOM 3181 C CA . VAL A 1 439 ? -11.840 11.902 -2.821 1.00 96.25 439 VAL A CA 1
ATOM 3182 C C . VAL A 1 439 ? -11.698 13.235 -3.554 1.00 96.25 439 VAL A C 1
ATOM 3184 O O . VAL A 1 439 ? -10.859 13.352 -4.444 1.00 96.25 439 VAL A O 1
ATOM 3187 N N . GLY A 1 440 ? -12.444 14.265 -3.143 1.00 95.44 440 GLY A N 1
ATOM 3188 C CA . GLY A 1 440 ? -12.399 15.589 -3.768 1.00 95.44 440 GLY A CA 1
ATOM 3189 C C . GLY A 1 440 ? -11.026 16.258 -3.669 1.00 95.44 440 GLY A C 1
ATOM 3190 O O . GLY A 1 440 ? -10.515 16.759 -4.670 1.00 95.44 440 GLY A O 1
ATOM 3191 N N . VAL A 1 441 ? -10.387 16.222 -2.493 1.00 95.56 441 VAL A N 1
ATOM 3192 C CA . VAL A 1 441 ? -9.035 16.778 -2.296 1.00 95.56 441 VAL A CA 1
ATOM 3193 C C . VAL A 1 441 ? -8.003 16.008 -3.119 1.00 95.56 441 VAL A C 1
ATOM 3195 O O . VAL A 1 441 ? -7.169 16.631 -3.772 1.00 95.56 441 VAL A O 1
ATOM 3198 N N . SER A 1 442 ? -8.069 14.672 -3.123 1.00 95.56 442 SER A N 1
ATOM 3199 C CA . SER A 1 442 ? -7.143 13.835 -3.898 1.00 95.56 442 SER A CA 1
ATOM 3200 C C . SER A 1 442 ? -7.273 14.080 -5.402 1.00 95.56 442 SER A C 1
ATOM 3202 O O . SER A 1 442 ? -6.278 14.374 -6.061 1.00 95.56 442 SER A O 1
ATOM 3204 N N . GLY A 1 443 ? -8.499 14.044 -5.935 1.00 94.31 443 GLY A N 1
ATOM 3205 C CA . GLY A 1 443 ? -8.764 14.279 -7.355 1.00 94.31 443 GLY A CA 1
ATOM 3206 C C . GLY A 1 443 ? -8.365 15.685 -7.805 1.00 94.31 443 GLY A C 1
ATOM 3207 O O . GLY A 1 443 ? -7.760 15.841 -8.863 1.00 94.31 443 GLY A O 1
ATOM 3208 N N . SER A 1 444 ? -8.617 16.706 -6.978 1.00 95.06 444 SER A N 1
ATOM 3209 C CA . SER A 1 444 ? -8.216 18.089 -7.283 1.00 95.06 444 SER A CA 1
ATOM 3210 C C . SER A 1 444 ? -6.695 18.242 -7.330 1.00 95.06 444 SER A C 1
ATOM 3212 O O . SER A 1 444 ? -6.157 18.851 -8.253 1.00 95.06 444 SER A O 1
ATOM 3214 N N . LEU A 1 445 ? -5.986 17.657 -6.358 1.00 94.38 445 LEU A N 1
ATOM 3215 C CA . LEU A 1 445 ? -4.527 17.700 -6.312 1.00 94.38 445 LEU A CA 1
ATOM 3216 C C . LEU A 1 445 ? -3.908 16.950 -7.497 1.00 94.38 445 LEU A C 1
ATOM 3218 O O . LEU A 1 445 ? -2.981 17.460 -8.119 1.00 94.38 445 LEU A O 1
ATOM 3222 N N . MET A 1 446 ? -4.433 15.773 -7.840 1.00 94.88 446 MET A N 1
ATOM 3223 C CA . MET A 1 446 ? -3.942 15.012 -8.991 1.00 94.88 446 MET A CA 1
ATOM 3224 C C . MET A 1 446 ? -4.270 15.662 -10.327 1.00 94.88 446 MET A C 1
ATOM 3226 O O . MET A 1 446 ? -3.440 15.622 -11.225 1.00 94.88 446 MET A O 1
ATOM 3230 N N . SER A 1 447 ? -5.392 16.372 -10.436 1.00 94.81 447 SER A N 1
ATOM 3231 C CA . SER A 1 447 ? -5.679 17.201 -11.613 1.00 94.81 447 SER A CA 1
ATOM 3232 C C . SER A 1 447 ? -4.642 18.310 -11.798 1.00 94.81 447 SER A C 1
ATOM 3234 O O . SER A 1 447 ? -4.199 18.564 -12.918 1.00 94.81 447 SER A O 1
ATOM 3236 N N . LEU A 1 448 ? -4.191 18.935 -10.705 1.00 94.69 448 LEU A N 1
ATOM 3237 C CA . LEU A 1 448 ? -3.119 19.931 -10.755 1.00 94.69 448 LEU A CA 1
ATOM 3238 C C . LEU A 1 448 ? -1.771 19.306 -11.151 1.00 94.69 448 LEU A C 1
ATOM 3240 O O . LEU A 1 448 ? -1.050 19.878 -11.967 1.00 94.69 448 LEU A O 1
ATOM 3244 N N . VAL A 1 449 ? -1.437 18.135 -10.599 1.00 92.44 449 VAL A N 1
ATOM 3245 C CA . VAL A 1 449 ? -0.202 17.406 -10.942 1.00 92.44 449 VAL A CA 1
ATOM 3246 C C . VAL A 1 449 ? -0.210 16.968 -12.408 1.00 92.44 449 VAL A C 1
ATOM 3248 O O . VAL A 1 449 ? 0.779 17.185 -13.105 1.00 92.44 449 VAL A O 1
ATOM 3251 N N . ALA A 1 450 ? -1.332 16.447 -12.906 1.00 94.19 450 ALA A N 1
ATOM 3252 C CA . ALA A 1 450 ? -1.514 16.093 -14.310 1.00 94.19 450 ALA A CA 1
ATOM 3253 C C . ALA A 1 450 ? -1.357 17.313 -15.232 1.00 94.19 450 ALA A C 1
ATOM 3255 O O . ALA A 1 450 ? -0.646 17.245 -16.234 1.00 94.19 450 ALA A O 1
ATOM 3256 N N . ALA A 1 451 ? -1.955 18.456 -14.877 1.00 94.75 451 ALA A N 1
ATOM 3257 C CA . ALA A 1 451 ? -1.801 19.697 -15.635 1.00 94.75 451 ALA A CA 1
ATOM 3258 C C . ALA A 1 451 ? -0.340 20.180 -15.665 1.00 94.75 451 ALA A C 1
ATOM 3260 O O . ALA A 1 451 ? 0.158 20.575 -16.720 1.00 94.75 451 ALA A O 1
ATOM 3261 N N . ALA A 1 452 ? 0.367 20.102 -14.533 1.00 92.75 452 ALA A N 1
ATOM 3262 C CA . ALA A 1 452 ? 1.783 20.446 -14.454 1.00 92.75 452 ALA A CA 1
ATOM 3263 C C . ALA A 1 452 ? 2.648 19.514 -15.319 1.00 92.75 452 ALA A C 1
ATOM 3265 O O . ALA A 1 452 ? 3.500 20.001 -16.063 1.00 92.75 452 ALA A O 1
ATOM 3266 N N . LEU A 1 453 ? 2.389 18.201 -15.277 1.00 91.75 453 LEU A N 1
ATOM 3267 C CA . LEU A 1 453 ? 3.067 17.208 -16.113 1.00 91.75 453 LEU A CA 1
ATOM 3268 C C . LEU A 1 453 ? 2.855 17.496 -17.605 1.00 91.75 453 LEU A C 1
ATOM 3270 O O . LEU A 1 453 ? 3.810 17.486 -18.376 1.00 91.75 453 LEU A O 1
ATOM 3274 N N . LEU A 1 454 ? 1.623 17.812 -18.017 1.00 93.62 454 LEU A N 1
ATOM 3275 C CA . LEU A 1 454 ? 1.319 18.169 -19.405 1.00 93.62 454 LEU A CA 1
ATOM 3276 C C . LEU A 1 454 ? 2.016 19.458 -19.843 1.00 93.62 454 LEU A C 1
ATOM 3278 O O . LEU A 1 454 ? 2.523 19.518 -20.964 1.00 93.62 454 LEU A O 1
ATOM 3282 N N . ALA A 1 455 ? 2.077 20.465 -18.968 1.00 94.75 455 ALA A N 1
ATOM 3283 C CA . ALA A 1 455 ? 2.745 21.731 -19.252 1.00 94.75 455 ALA A CA 1
ATOM 3284 C C . ALA A 1 455 ? 4.257 21.553 -19.461 1.00 94.75 455 ALA A C 1
ATOM 3286 O O . ALA A 1 455 ? 4.837 22.189 -20.340 1.00 94.75 455 ALA A O 1
ATOM 3287 N N . CYS A 1 456 ? 4.900 20.663 -18.697 1.00 93.56 456 CYS A N 1
ATOM 3288 C CA . CYS A 1 456 ? 6.338 20.411 -18.800 1.00 93.56 456 CYS A CA 1
ATOM 3289 C C . CYS A 1 456 ? 6.712 19.185 -19.652 1.00 93.56 456 CYS A C 1
ATOM 3291 O O . CYS A 1 456 ? 7.900 18.880 -19.765 1.00 93.56 456 CYS A O 1
ATOM 3293 N N . ARG A 1 457 ? 5.749 18.509 -20.301 1.00 92.38 457 ARG A N 1
ATOM 3294 C CA . ARG A 1 457 ? 5.938 17.187 -20.940 1.00 92.38 457 ARG A CA 1
ATOM 3295 C C . ARG A 1 457 ? 7.115 17.099 -21.919 1.00 92.38 457 ARG A C 1
ATOM 3297 O O . ARG A 1 457 ? 7.755 16.060 -22.015 1.00 92.38 457 ARG A O 1
ATOM 3304 N N . ASN A 1 458 ? 7.412 18.188 -22.633 1.00 90.75 458 ASN A N 1
ATOM 3305 C CA . ASN A 1 458 ? 8.478 18.231 -23.644 1.00 90.75 458 ASN A CA 1
ATOM 3306 C C . ASN A 1 458 ? 9.879 18.411 -23.033 1.00 90.75 458 ASN A C 1
ATOM 3308 O O . ASN A 1 458 ? 10.875 18.170 -23.705 1.00 90.75 458 ASN A O 1
ATOM 3312 N N . VAL A 1 459 ? 9.958 18.862 -21.779 1.00 89.00 459 VAL A N 1
ATOM 3313 C CA . VAL A 1 459 ? 11.218 19.114 -21.059 1.00 89.00 459 VAL A CA 1
ATOM 3314 C C . VAL A 1 459 ? 11.458 18.043 -19.996 1.00 89.00 459 VAL A C 1
ATOM 3316 O O . VAL A 1 459 ? 12.597 17.690 -19.709 1.00 89.00 459 VAL A O 1
ATOM 3319 N N . PHE A 1 460 ? 10.385 17.482 -19.442 1.00 86.75 460 PHE A N 1
ATOM 3320 C CA . PHE A 1 460 ? 10.419 16.536 -18.334 1.00 86.75 460 PHE A CA 1
ATOM 3321 C C . PHE A 1 460 ? 11.320 15.316 -18.585 1.00 86.75 460 PHE A C 1
ATOM 3323 O O . PHE A 1 460 ? 12.042 14.884 -17.687 1.00 86.75 460 PHE A O 1
ATOM 3330 N N . GLY A 1 461 ? 11.354 14.799 -19.819 1.00 85.81 461 GLY A N 1
ATOM 3331 C CA . GLY A 1 461 ? 12.188 13.646 -20.173 1.00 85.81 461 GLY A CA 1
ATOM 3332 C C . GLY A 1 461 ? 13.695 13.866 -19.986 1.00 85.81 461 GLY A C 1
ATOM 3333 O O . GLY A 1 461 ? 14.409 12.900 -19.712 1.00 85.81 461 GLY A O 1
ATOM 3334 N N . TYR A 1 462 ? 14.176 15.115 -20.041 1.00 87.38 462 TYR A N 1
ATOM 3335 C CA . TYR A 1 462 ? 15.595 15.437 -19.838 1.00 87.38 462 TYR A CA 1
ATOM 3336 C C . TYR A 1 462 ? 16.081 15.187 -18.406 1.00 87.38 462 TYR A C 1
ATOM 3338 O O . TYR A 1 462 ? 17.282 15.093 -18.176 1.00 87.38 462 TYR A O 1
ATOM 3346 N N . MET A 1 463 ? 15.173 15.021 -17.438 1.00 87.06 463 MET A N 1
ATOM 3347 C CA . MET A 1 463 ? 15.545 14.594 -16.085 1.00 87.06 463 MET A CA 1
ATOM 3348 C C . MET A 1 463 ? 16.040 13.141 -16.032 1.00 87.06 463 MET A C 1
ATOM 3350 O O . MET A 1 463 ? 16.719 12.768 -15.078 1.00 87.06 463 MET A O 1
ATOM 3354 N N . PHE A 1 464 ? 15.689 12.321 -17.029 1.00 84.44 464 PHE A N 1
ATOM 3355 C CA . PHE A 1 464 ? 15.967 10.882 -17.043 1.00 84.44 464 PHE A CA 1
ATOM 3356 C C . PHE A 1 464 ? 16.963 10.469 -18.120 1.00 84.44 464 PHE A C 1
ATOM 3358 O O . PHE A 1 464 ? 17.716 9.519 -17.920 1.00 84.44 464 PHE A O 1
ATOM 3365 N N . SER A 1 465 ? 16.962 11.146 -19.268 1.00 84.62 465 SER A N 1
ATOM 3366 C CA . SER A 1 465 ? 17.830 10.794 -20.387 1.00 84.62 465 SER A CA 1
ATOM 3367 C C . SER A 1 465 ? 18.238 12.018 -21.193 1.00 84.62 465 SER A C 1
ATOM 3369 O O . SER A 1 465 ? 17.435 12.913 -21.440 1.00 84.62 465 SER A O 1
ATOM 3371 N N . ASN A 1 466 ? 19.485 12.001 -21.665 1.00 87.75 466 ASN A N 1
ATOM 3372 C CA . ASN A 1 466 ? 19.993 12.964 -22.638 1.00 87.75 466 ASN A CA 1
ATOM 3373 C C . ASN A 1 466 ? 19.729 12.528 -24.093 1.00 87.75 466 ASN A C 1
ATOM 3375 O O . ASN A 1 466 ? 19.988 13.312 -25.000 1.00 87.75 466 ASN A O 1
ATOM 3379 N N . ASP A 1 467 ? 19.234 11.303 -24.338 1.00 89.56 467 ASP A N 1
ATOM 3380 C CA . ASP A 1 467 ? 18.865 10.842 -25.686 1.00 89.56 467 ASP A CA 1
ATOM 3381 C C . ASP A 1 467 ? 17.529 11.484 -26.109 1.00 89.56 467 ASP A C 1
ATOM 3383 O O . ASP A 1 467 ? 16.488 11.163 -25.517 1.00 89.56 467 ASP A O 1
ATOM 3387 N N . PRO A 1 468 ? 17.510 12.336 -27.156 1.00 91.75 468 PRO A N 1
ATOM 3388 C CA . PRO A 1 468 ? 16.290 12.988 -27.624 1.00 91.75 468 PRO A CA 1
ATOM 3389 C C . PRO A 1 468 ? 15.172 12.007 -27.995 1.00 91.75 468 PRO A C 1
ATOM 3391 O O . PRO A 1 468 ? 13.999 12.348 -27.858 1.00 91.75 468 PRO A O 1
ATOM 3394 N N . ARG A 1 469 ? 15.504 10.780 -28.425 1.00 93.94 469 ARG A N 1
ATOM 3395 C CA . ARG A 1 469 ? 14.509 9.750 -28.768 1.00 93.94 469 ARG A CA 1
ATOM 3396 C C . ARG A 1 469 ? 13.724 9.302 -27.539 1.00 93.94 469 ARG A C 1
ATOM 3398 O O . ARG A 1 469 ? 12.504 9.210 -27.595 1.00 93.94 469 ARG A O 1
ATOM 3405 N N . VAL A 1 470 ? 14.407 9.090 -26.411 1.00 91.94 470 VAL A N 1
ATOM 3406 C CA . VAL A 1 470 ? 13.762 8.721 -25.137 1.00 91.94 470 VAL A CA 1
ATOM 3407 C C . VAL A 1 470 ? 12.877 9.866 -24.647 1.00 91.94 470 VAL A C 1
ATOM 3409 O O . VAL A 1 470 ? 11.742 9.635 -24.236 1.00 91.94 470 VAL A O 1
ATOM 3412 N N . VAL A 1 471 ? 13.358 11.110 -24.746 1.00 93.19 471 VAL A N 1
ATOM 3413 C CA . VAL A 1 471 ? 12.596 12.304 -24.342 1.00 93.19 471 VAL A CA 1
ATOM 3414 C C . VAL A 1 471 ? 11.312 12.456 -25.161 1.00 93.19 471 VAL A C 1
ATOM 3416 O O . VAL A 1 471 ? 10.257 12.731 -24.593 1.00 93.19 471 VAL A O 1
ATOM 3419 N N . GLN A 1 472 ? 11.368 12.230 -26.476 1.00 94.19 472 GLN A N 1
ATOM 3420 C CA . GLN A 1 472 ? 10.186 12.278 -27.342 1.00 94.19 472 GLN A CA 1
ATOM 3421 C C . GLN A 1 472 ? 9.152 11.207 -26.974 1.00 94.19 472 GLN A C 1
ATOM 3423 O O . GLN A 1 472 ? 7.959 11.508 -26.907 1.00 94.19 472 GLN A O 1
ATOM 3428 N N . VAL A 1 473 ? 9.595 9.979 -26.680 1.00 94.81 473 VAL A N 1
ATOM 3429 C CA . VAL A 1 473 ? 8.698 8.906 -26.225 1.00 94.81 473 VAL A CA 1
ATOM 3430 C C . VAL A 1 473 ? 8.064 9.269 -24.878 1.00 94.81 473 VAL A C 1
ATOM 3432 O O . VAL A 1 473 ? 6.847 9.165 -24.745 1.00 94.81 473 VAL A O 1
ATOM 3435 N N . ILE A 1 474 ? 8.841 9.783 -23.916 1.00 94.31 474 ILE A N 1
ATOM 3436 C CA . ILE A 1 474 ? 8.337 10.284 -22.622 1.00 94.31 474 ILE A CA 1
ATOM 3437 C C . ILE A 1 474 ? 7.281 11.384 -22.820 1.00 94.31 474 ILE A C 1
ATOM 3439 O O . ILE A 1 474 ? 6.227 11.355 -22.180 1.00 94.31 474 ILE A O 1
ATOM 3443 N N . ALA A 1 475 ? 7.526 12.343 -23.715 1.00 94.19 475 ALA A N 1
ATOM 3444 C CA . ALA A 1 475 ? 6.583 13.421 -24.005 1.00 94.19 475 ALA A CA 1
ATOM 3445 C C . ALA A 1 475 ? 5.266 12.895 -24.604 1.00 94.19 475 ALA A C 1
ATOM 3447 O O . ALA A 1 475 ? 4.194 13.412 -24.279 1.00 94.19 475 ALA A O 1
ATOM 3448 N N . ARG A 1 476 ? 5.335 11.845 -25.435 1.00 94.88 476 ARG A N 1
ATOM 3449 C CA . ARG A 1 476 ? 4.165 11.176 -26.023 1.00 94.88 476 ARG A CA 1
ATOM 3450 C C . ARG A 1 476 ? 3.360 10.415 -24.970 1.00 94.88 476 ARG A C 1
ATOM 3452 O O . ARG A 1 476 ? 2.160 10.653 -24.841 1.00 94.88 476 ARG A O 1
ATOM 3459 N N . ILE A 1 477 ? 4.009 9.562 -24.173 1.00 94.38 477 ILE A N 1
ATOM 3460 C CA . ILE A 1 477 ? 3.318 8.750 -23.155 1.00 94.38 477 ILE A CA 1
ATOM 3461 C C . ILE A 1 477 ? 2.784 9.589 -21.985 1.00 94.38 477 ILE A C 1
ATOM 3463 O O . ILE A 1 477 ? 1.793 9.203 -21.370 1.00 94.38 477 ILE A O 1
ATOM 3467 N N . SER A 1 478 ? 3.361 10.773 -21.726 1.00 93.25 478 SER A N 1
ATOM 3468 C CA . SER A 1 478 ? 2.858 11.741 -20.733 1.00 93.25 478 SER A CA 1
ATOM 3469 C C . SER A 1 478 ? 1.378 12.098 -20.925 1.00 93.25 478 SER A C 1
ATOM 3471 O O . SER A 1 478 ? 0.714 12.469 -19.962 1.00 93.25 478 SER A O 1
ATOM 3473 N N . LEU A 1 479 ? 0.838 11.978 -22.145 1.00 92.31 479 LEU A N 1
ATOM 3474 C CA . LEU A 1 479 ? -0.590 12.178 -22.413 1.00 92.31 479 LEU A CA 1
ATOM 3475 C C . LEU A 1 479 ? -1.467 11.131 -21.714 1.00 92.31 479 LEU A C 1
ATOM 3477 O O . LEU A 1 479 ? -2.462 11.489 -21.087 1.00 92.31 479 LEU A O 1
ATOM 3481 N N . PHE A 1 480 ? -1.084 9.853 -21.794 1.00 93.00 480 PHE A N 1
ATOM 3482 C CA . PHE A 1 480 ? -1.782 8.768 -21.101 1.00 93.00 480 PHE A CA 1
ATOM 3483 C C . PHE A 1 480 ? -1.625 8.900 -19.590 1.00 93.00 480 PHE A C 1
ATOM 3485 O O . PHE A 1 480 ? -2.598 8.756 -18.857 1.00 93.00 480 PHE A O 1
ATOM 3492 N N . VAL A 1 481 ? -0.413 9.232 -19.139 1.00 91.81 481 VAL A N 1
ATOM 3493 C CA . VAL A 1 481 ? -0.087 9.382 -17.714 1.00 91.81 481 VAL A CA 1
ATOM 3494 C C . VAL A 1 481 ? -0.892 10.511 -17.090 1.00 91.81 481 VAL A C 1
ATOM 3496 O O . VAL A 1 481 ? -1.439 10.337 -16.018 1.00 91.81 481 VAL A O 1
ATOM 3499 N N . ALA A 1 482 ? -1.045 11.651 -17.764 1.00 92.50 482 ALA A N 1
ATOM 3500 C CA . ALA A 1 482 ? -1.835 12.753 -17.225 1.00 92.50 482 ALA A CA 1
ATOM 3501 C C . ALA A 1 482 ? -3.309 12.378 -17.005 1.00 92.50 482 ALA A C 1
ATOM 3503 O O . ALA A 1 482 ? -3.904 12.788 -16.010 1.00 92.50 482 ALA A O 1
ATOM 3504 N N . PHE A 1 483 ? -3.901 11.596 -17.913 1.00 90.94 483 PHE A N 1
ATOM 3505 C CA . PHE A 1 483 ? -5.250 11.062 -17.714 1.00 90.94 483 PHE A CA 1
ATOM 3506 C C . PHE A 1 483 ? -5.287 10.055 -16.559 1.00 90.94 483 PHE A C 1
ATOM 3508 O O . PHE A 1 483 ? -6.156 10.144 -15.687 1.00 90.94 483 PHE A O 1
ATOM 3515 N N . LEU A 1 484 ? -4.327 9.129 -16.550 1.00 91.69 484 LEU A N 1
ATOM 3516 C CA . LEU A 1 484 ? -4.183 8.113 -15.517 1.00 91.69 484 LEU A CA 1
ATOM 3517 C C . LEU A 1 484 ? -4.054 8.754 -14.135 1.00 91.69 484 LEU A C 1
ATOM 3519 O O . LEU A 1 484 ? -4.761 8.340 -13.235 1.00 91.69 484 LEU A O 1
ATOM 3523 N N . GLU A 1 485 ? -3.284 9.826 -13.978 1.00 92.19 485 GLU A N 1
ATOM 3524 C CA . GLU A 1 485 ? -3.035 10.440 -12.671 1.00 92.19 485 GLU A CA 1
ATOM 3525 C C . GLU A 1 485 ? -4.298 10.997 -12.018 1.00 92.19 485 GLU A C 1
ATOM 3527 O O . GLU A 1 485 ? -4.490 10.889 -10.804 1.00 92.19 485 GLU A O 1
ATOM 3532 N N . VAL A 1 486 ? -5.202 11.568 -12.818 1.00 93.38 486 VAL A N 1
ATOM 3533 C CA . VAL A 1 486 ? -6.503 12.030 -12.318 1.00 93.38 486 VAL A CA 1
ATOM 3534 C C . VAL A 1 486 ? -7.337 10.845 -11.841 1.00 93.38 486 VAL A C 1
ATOM 3536 O O . VAL A 1 486 ? -7.915 10.895 -10.751 1.00 93.38 486 VAL A O 1
ATOM 3539 N N . SER A 1 487 ? -7.390 9.785 -12.648 1.00 94.25 487 SER A N 1
ATOM 3540 C CA . SER A 1 487 ? -8.121 8.560 -12.328 1.00 94.25 487 SER A CA 1
ATOM 3541 C C . SER A 1 487 ? -7.547 7.868 -11.089 1.00 94.25 487 SER A C 1
ATOM 3543 O O . SER A 1 487 ? -8.301 7.543 -10.172 1.00 94.25 487 SER A O 1
ATOM 3545 N N . ASP A 1 488 ? -6.227 7.776 -10.990 1.00 91.56 488 ASP A N 1
ATOM 3546 C CA . ASP A 1 488 ? -5.486 7.179 -9.888 1.00 91.56 488 ASP A CA 1
ATOM 3547 C C . ASP A 1 488 ? -5.683 7.975 -8.582 1.00 91.56 488 ASP A C 1
ATOM 3549 O O . ASP A 1 488 ? -5.921 7.431 -7.499 1.00 91.56 488 ASP A O 1
ATOM 3553 N N . GLY A 1 489 ? -5.756 9.307 -8.685 1.00 93.62 489 GLY A N 1
ATOM 3554 C CA . GLY A 1 489 ? -6.176 10.193 -7.598 1.00 93.62 489 GLY A CA 1
ATOM 3555 C C . GLY A 1 489 ? -7.532 9.844 -6.997 1.00 93.62 489 GLY A C 1
ATOM 3556 O O . GLY A 1 489 ? -7.687 9.838 -5.766 1.00 93.62 489 GLY A O 1
ATOM 3557 N N . LEU A 1 490 ? -8.513 9.549 -7.845 1.00 94.69 490 LEU A N 1
ATOM 3558 C CA . LEU A 1 490 ? -9.858 9.142 -7.439 1.00 94.69 490 LEU A CA 1
ATOM 3559 C C . LEU A 1 490 ? -9.883 7.683 -6.959 1.00 94.69 490 LEU A C 1
ATOM 3561 O O . LEU A 1 490 ? -10.530 7.378 -5.953 1.00 94.69 490 LEU A O 1
ATOM 3565 N N . LEU A 1 491 ? -9.142 6.793 -7.619 1.00 93.44 491 LEU A N 1
ATOM 3566 C CA . LEU A 1 491 ? -9.009 5.384 -7.269 1.00 93.44 491 LEU A CA 1
ATOM 3567 C C . LEU A 1 491 ? -8.390 5.220 -5.885 1.00 93.44 491 LEU A C 1
ATOM 3569 O O . LEU A 1 491 ? -9.031 4.650 -5.005 1.00 93.44 491 LEU A O 1
ATOM 3573 N N . GLY A 1 492 ? -7.183 5.738 -5.652 1.00 90.88 492 GLY A N 1
ATOM 3574 C CA . GLY A 1 492 ? -6.447 5.536 -4.401 1.00 90.88 492 GLY A CA 1
ATOM 3575 C C . GLY A 1 492 ? -7.178 6.112 -3.185 1.00 90.88 492 GLY A C 1
ATOM 3576 O O . GLY A 1 492 ? -7.197 5.515 -2.100 1.00 90.88 492 GLY A O 1
ATOM 3577 N N . SER A 1 493 ? -7.856 7.247 -3.370 1.00 94.88 493 SER A N 1
ATOM 3578 C CA . SER A 1 493 ? -8.641 7.895 -2.317 1.00 94.88 493 SER A CA 1
ATOM 3579 C C . SER A 1 493 ? -9.953 7.166 -2.015 1.00 94.88 493 SER A C 1
ATOM 3581 O O . SER A 1 493 ? -10.231 6.892 -0.844 1.00 94.88 493 SER A O 1
ATOM 3583 N N . SER A 1 494 ? -10.730 6.783 -3.035 1.00 95.31 494 SER A N 1
ATOM 3584 C CA . SER A 1 494 ? -11.964 5.999 -2.858 1.00 95.31 494 SER A CA 1
ATOM 3585 C C . SER A 1 494 ? -11.676 4.594 -2.318 1.00 95.31 494 SER A C 1
ATOM 3587 O O . SER A 1 494 ? -12.383 4.119 -1.428 1.00 95.31 494 SER A O 1
ATOM 3589 N N . HIS A 1 495 ? -10.577 3.970 -2.751 1.00 94.19 495 HIS A N 1
ATOM 3590 C CA . HIS A 1 495 ? -10.052 2.729 -2.186 1.00 94.19 495 HIS A CA 1
ATOM 3591 C C . HIS A 1 495 ? -9.763 2.906 -0.687 1.00 94.19 495 HIS A C 1
ATOM 3593 O O . HIS A 1 495 ? -10.187 2.088 0.128 1.00 94.19 495 HIS A O 1
ATOM 3599 N N . GLY A 1 496 ? -9.112 4.002 -0.285 1.00 94.12 496 GLY A N 1
ATOM 3600 C CA . GLY A 1 496 ? -8.927 4.356 1.125 1.00 94.12 496 GLY A CA 1
ATOM 3601 C C . GLY A 1 496 ? -10.242 4.432 1.912 1.00 94.12 496 GLY A C 1
ATOM 3602 O O . GLY A 1 496 ? -10.368 3.810 2.965 1.00 94.12 496 GLY A O 1
ATOM 3603 N N . VAL A 1 497 ? -11.251 5.129 1.386 1.00 96.44 497 VAL A N 1
ATOM 3604 C CA . VAL A 1 497 ? -12.574 5.245 2.028 1.00 96.44 497 VAL A CA 1
ATOM 3605 C C . VAL A 1 497 ? -13.249 3.879 2.185 1.00 96.44 497 VAL A C 1
ATOM 3607 O O . VAL A 1 497 ? -13.701 3.540 3.278 1.00 96.44 497 VAL A O 1
ATOM 3610 N N . LEU A 1 498 ? -13.258 3.060 1.128 1.00 95.62 498 LEU A N 1
ATOM 3611 C CA . LEU A 1 498 ? -13.825 1.708 1.152 1.00 95.62 498 LEU A CA 1
ATOM 3612 C C . LEU A 1 498 ? -13.110 0.800 2.161 1.00 95.62 498 LEU A C 1
ATOM 3614 O O . LEU A 1 498 ? -13.769 0.033 2.867 1.00 95.62 498 LEU A O 1
ATOM 3618 N N . ARG A 1 499 ? -11.781 0.920 2.297 1.00 93.44 499 ARG A N 1
ATOM 3619 C CA . ARG A 1 499 ? -11.030 0.235 3.361 1.00 93.44 499 ARG A CA 1
ATOM 3620 C C . ARG A 1 499 ? -11.481 0.697 4.743 1.00 93.44 499 ARG A C 1
ATOM 3622 O O . ARG A 1 499 ? -11.713 -0.153 5.596 1.00 93.44 499 ARG A O 1
ATOM 3629 N N . GLY A 1 500 ? -11.703 1.991 4.962 1.00 92.75 500 GLY A N 1
ATOM 3630 C CA . GLY A 1 500 ? -12.244 2.517 6.226 1.00 92.75 500 GLY A CA 1
ATOM 3631 C C . GLY A 1 500 ? -13.597 1.906 6.628 1.00 92.75 500 GLY A C 1
ATOM 3632 O O . GLY A 1 500 ? -13.837 1.668 7.813 1.00 92.75 500 GLY A O 1
ATOM 3633 N N . CYS A 1 501 ? -14.448 1.575 5.650 1.00 94.06 501 CYS A N 1
ATOM 3634 C CA . CYS A 1 501 ? -15.732 0.890 5.872 1.00 94.06 501 CYS A CA 1
ATOM 3635 C C . CYS A 1 501 ? -15.588 -0.635 6.080 1.00 94.06 501 CYS A C 1
ATOM 3637 O O . CYS A 1 501 ? -16.433 -1.283 6.705 1.00 94.06 501 CYS A O 1
ATOM 3639 N N . GLY A 1 502 ? -14.491 -1.224 5.601 1.00 91.31 502 GLY A N 1
ATOM 3640 C CA . GLY A 1 502 ? -14.256 -2.670 5.625 1.00 91.31 502 GLY A CA 1
ATOM 3641 C C . GLY A 1 502 ? -14.661 -3.391 4.333 1.00 91.31 502 GLY A C 1
ATOM 3642 O O . GLY A 1 502 ? -14.975 -4.580 4.368 1.00 91.31 502 GLY A O 1
ATOM 3643 N N . HIS A 1 503 ? -14.683 -2.685 3.197 1.00 93.19 503 HIS A N 1
ATOM 3644 C CA . HIS A 1 503 ? -15.045 -3.207 1.871 1.00 93.19 503 HIS A CA 1
ATOM 3645 C C . HIS A 1 503 ? -13.819 -3.613 1.025 1.00 93.19 503 HIS A C 1
ATOM 3647 O O . HIS A 1 503 ? -13.794 -3.410 -0.187 1.00 93.19 503 HIS A O 1
ATOM 3653 N N . GLN A 1 504 ? -12.798 -4.219 1.642 1.00 91.44 504 GLN A N 1
ATOM 3654 C CA . GLN A 1 504 ? -11.558 -4.655 0.976 1.00 91.44 504 GLN A CA 1
ATOM 3655 C C . GLN A 1 504 ? -11.803 -5.676 -0.143 1.00 91.44 504 GLN A C 1
ATOM 3657 O O . GLN A 1 504 ? -11.042 -5.732 -1.100 1.00 91.44 504 GLN A O 1
ATOM 3662 N N . ILE A 1 505 ? -12.846 -6.506 -0.034 1.00 92.50 505 ILE A N 1
ATOM 3663 C CA . ILE A 1 505 ? -13.179 -7.484 -1.083 1.00 92.50 505 ILE A CA 1
ATOM 3664 C C . ILE A 1 505 ? -13.614 -6.763 -2.356 1.00 92.50 505 ILE A C 1
ATOM 3666 O O . ILE A 1 505 ? -13.152 -7.106 -3.439 1.00 92.50 505 ILE A O 1
ATOM 3670 N N . THR A 1 506 ? -14.464 -5.743 -2.224 1.00 92.06 506 THR A N 1
ATOM 3671 C CA . THR A 1 506 ? -14.921 -4.937 -3.359 1.00 92.06 506 THR A CA 1
ATOM 3672 C C . THR A 1 506 ? -13.738 -4.305 -4.077 1.00 92.06 506 THR A C 1
ATOM 3674 O O . THR A 1 506 ? -13.668 -4.374 -5.301 1.00 92.06 506 THR A O 1
ATOM 3677 N N . THR A 1 507 ? -12.784 -3.752 -3.324 1.00 92.06 507 THR A N 1
ATOM 3678 C CA . THR A 1 507 ? -11.605 -3.114 -3.915 1.00 92.06 507 THR A CA 1
ATOM 3679 C C . THR A 1 507 ? -10.665 -4.140 -4.541 1.00 92.06 507 THR A C 1
ATOM 3681 O O . THR A 1 507 ? -10.226 -3.933 -5.662 1.00 92.06 507 THR A O 1
ATOM 3684 N N . ALA A 1 508 ? -10.435 -5.291 -3.903 1.00 94.31 508 ALA A N 1
ATOM 3685 C CA . ALA A 1 508 ? -9.610 -6.363 -4.463 1.00 94.31 508 ALA A CA 1
ATOM 3686 C C . ALA A 1 508 ? -10.174 -6.925 -5.781 1.00 94.31 508 ALA A C 1
ATOM 3688 O O . ALA A 1 508 ? -9.427 -7.134 -6.737 1.00 94.31 508 ALA A O 1
ATOM 3689 N N . VAL A 1 509 ? -11.492 -7.142 -5.847 1.00 95.06 509 VAL A N 1
ATOM 3690 C CA . VAL A 1 509 ? -12.173 -7.601 -7.068 1.00 95.06 509 VAL A CA 1
ATOM 3691 C C . VAL A 1 509 ? -12.110 -6.532 -8.156 1.00 95.06 509 VAL A C 1
ATOM 3693 O O . VAL A 1 509 ? -11.800 -6.858 -9.300 1.00 95.06 509 VAL A O 1
ATOM 3696 N N . ALA A 1 510 ? -12.351 -5.264 -7.809 1.00 94.12 510 ALA A N 1
ATOM 3697 C CA . ALA A 1 510 ? -12.238 -4.151 -8.748 1.00 94.12 510 ALA A CA 1
ATOM 3698 C C . ALA A 1 510 ? -10.825 -4.064 -9.343 1.00 94.12 510 ALA A C 1
ATOM 3700 O O . ALA A 1 510 ? -10.687 -4.012 -10.561 1.00 94.12 510 ALA A O 1
ATOM 3701 N N . THR A 1 511 ? -9.789 -4.139 -8.501 1.00 94.31 511 THR A N 1
ATOM 3702 C CA . THR A 1 511 ? -8.383 -4.133 -8.922 1.00 94.31 511 THR A CA 1
ATOM 3703 C C . THR A 1 511 ? -8.056 -5.313 -9.835 1.00 94.31 511 THR A C 1
ATOM 3705 O O . THR A 1 511 ? -7.376 -5.134 -10.840 1.00 94.31 511 THR A O 1
ATOM 3708 N N . PHE A 1 512 ? -8.555 -6.515 -9.537 1.00 95.62 512 PHE A N 1
ATOM 3709 C CA . PHE A 1 512 ? -8.344 -7.671 -10.409 1.00 95.62 512 PHE A CA 1
ATOM 3710 C C . PHE A 1 512 ? -9.003 -7.474 -11.785 1.00 95.62 512 PHE A C 1
ATOM 3712 O O . PHE A 1 512 ? -8.360 -7.647 -12.817 1.00 95.62 512 PHE A O 1
ATOM 3719 N N . ILE A 1 513 ? -10.270 -7.056 -11.827 1.00 95.06 513 ILE A N 1
ATOM 3720 C CA . ILE A 1 513 ? -10.984 -6.826 -13.093 1.00 95.06 513 ILE A CA 1
ATOM 3721 C C . ILE A 1 513 ? -10.319 -5.705 -13.903 1.00 95.06 513 ILE A C 1
ATOM 3723 O O . ILE A 1 513 ? -10.111 -5.843 -15.111 1.00 95.06 513 ILE A O 1
ATOM 3727 N N . GLY A 1 514 ? -9.977 -4.598 -13.250 1.00 94.94 514 GLY A N 1
ATOM 3728 C CA . GLY A 1 514 ? -9.372 -3.456 -13.911 1.00 94.94 514 GLY A CA 1
ATOM 3729 C C . GLY A 1 514 ? -7.957 -3.752 -14.384 1.00 94.94 514 GLY A C 1
ATOM 3730 O O . GLY A 1 514 ? -7.715 -3.725 -15.581 1.00 94.94 514 GLY A O 1
ATOM 3731 N N . PHE A 1 515 ? -7.022 -4.101 -13.502 1.00 93.44 515 PHE A N 1
ATOM 3732 C CA . PHE A 1 515 ? -5.621 -4.260 -13.907 1.00 93.44 515 PHE A CA 1
ATOM 3733 C C . PHE A 1 515 ? -5.348 -5.550 -14.683 1.00 93.44 515 PHE A C 1
ATOM 3735 O O . PHE A 1 515 ? -4.589 -5.516 -15.648 1.00 93.44 515 PHE A O 1
ATOM 3742 N N . TRP A 1 516 ? -5.981 -6.674 -14.331 1.00 94.12 516 TRP A N 1
ATOM 3743 C CA . TRP A 1 516 ? -5.701 -7.949 -15.000 1.00 94.12 516 TRP A CA 1
ATOM 3744 C C . TRP A 1 516 ? -6.589 -8.183 -16.211 1.00 94.12 516 TRP A C 1
ATOM 3746 O O . TRP A 1 516 ? -6.069 -8.341 -17.310 1.00 94.12 516 TRP A O 1
ATOM 3756 N N . LEU A 1 517 ? -7.914 -8.199 -16.033 1.00 94.81 517 LEU A N 1
ATOM 3757 C CA . LEU A 1 517 ? -8.823 -8.543 -17.134 1.00 94.81 517 LEU A CA 1
ATOM 3758 C C . LEU A 1 517 ? -8.900 -7.439 -18.188 1.00 94.81 517 LEU A C 1
ATOM 3760 O O . LEU A 1 517 ? -9.024 -7.749 -19.372 1.00 94.81 517 LEU A O 1
ATOM 3764 N N . THR A 1 518 ? -8.782 -6.177 -17.777 1.00 94.81 518 THR A N 1
ATOM 3765 C CA . THR A 1 518 ? -8.805 -5.039 -18.702 1.00 94.81 518 THR A CA 1
ATOM 3766 C C . THR A 1 518 ? -7.392 -4.576 -19.036 1.00 94.81 518 THR A C 1
ATOM 3768 O O . THR A 1 518 ? -7.015 -4.599 -20.200 1.00 94.81 518 THR A O 1
ATOM 3771 N N . GLY A 1 519 ? -6.588 -4.201 -18.041 1.00 93.75 519 GLY A N 1
ATOM 3772 C CA . GLY A 1 519 ? -5.339 -3.473 -18.238 1.00 93.75 519 GLY A CA 1
ATOM 3773 C C . GLY A 1 519 ? -4.267 -4.262 -18.978 1.00 93.75 519 GLY A C 1
ATOM 3774 O O . GLY A 1 519 ? -3.868 -3.876 -20.076 1.00 93.75 519 GLY A O 1
ATOM 3775 N N . ILE A 1 520 ? -3.839 -5.393 -18.414 1.00 93.94 520 ILE A N 1
ATOM 3776 C CA . ILE A 1 520 ? -2.852 -6.280 -19.043 1.00 93.94 520 ILE A CA 1
ATOM 3777 C C . ILE A 1 520 ? -3.382 -6.847 -20.358 1.00 93.94 520 ILE A C 1
ATOM 3779 O O . ILE A 1 520 ? -2.663 -6.825 -21.356 1.00 93.94 520 ILE A O 1
ATOM 3783 N N . THR A 1 521 ? -4.626 -7.332 -20.393 1.00 94.31 521 THR A N 1
ATOM 3784 C CA . THR A 1 521 ? -5.185 -7.947 -21.605 1.00 94.31 521 THR A CA 1
ATOM 3785 C C . THR A 1 521 ? -5.269 -6.946 -22.753 1.00 94.31 521 THR A C 1
ATOM 3787 O O . THR A 1 521 ? -4.787 -7.228 -23.848 1.00 94.31 521 THR A O 1
ATOM 3790 N N . LEU A 1 522 ? -5.837 -5.759 -22.515 1.00 94.62 522 LEU A N 1
ATOM 3791 C CA . LEU A 1 522 ? -5.937 -4.711 -23.528 1.00 94.62 522 LEU A CA 1
ATOM 3792 C C . LEU A 1 522 ? -4.554 -4.173 -23.896 1.00 94.62 522 LEU A C 1
ATOM 3794 O O . LEU A 1 522 ? -4.274 -4.001 -25.078 1.00 94.62 522 LEU A O 1
ATOM 3798 N N . GLY A 1 523 ? -3.674 -3.978 -22.911 1.00 94.19 523 GLY A N 1
ATOM 3799 C CA . GLY A 1 523 ? -2.303 -3.529 -23.133 1.00 94.19 523 GLY A CA 1
ATOM 3800 C C . GLY A 1 523 ? -1.523 -4.475 -24.041 1.00 94.19 523 GLY A C 1
ATOM 3801 O O . GLY A 1 523 ? -0.909 -4.032 -25.008 1.00 94.19 523 GLY A O 1
ATOM 3802 N N . TYR A 1 524 ? -1.618 -5.784 -23.797 1.00 94.31 524 TYR A N 1
ATOM 3803 C CA . TYR A 1 524 ? -1.013 -6.814 -24.642 1.00 94.31 524 TYR A CA 1
ATOM 3804 C C . TYR A 1 524 ? -1.615 -6.831 -26.054 1.00 94.31 524 TYR A C 1
ATOM 3806 O O . TYR A 1 524 ? -0.880 -6.848 -27.040 1.00 94.31 524 TYR A O 1
ATOM 3814 N N . LEU A 1 525 ? -2.947 -6.781 -26.172 1.00 95.19 525 LEU A N 1
ATOM 3815 C CA . LEU A 1 525 ? -3.630 -6.780 -27.469 1.00 95.19 525 LEU A CA 1
ATOM 3816 C C . LEU A 1 525 ? -3.272 -5.547 -28.311 1.00 95.19 525 LEU A C 1
ATOM 3818 O O . LEU A 1 525 ? -3.000 -5.685 -29.503 1.00 95.19 525 LEU A O 1
ATOM 3822 N N . LEU A 1 526 ? -3.242 -4.356 -27.710 1.00 94.94 526 LEU A N 1
ATOM 3823 C CA . LEU A 1 526 ? -2.888 -3.120 -28.408 1.00 94.94 526 LEU A CA 1
ATOM 3824 C C . LEU A 1 526 ? -1.398 -3.073 -28.766 1.00 94.94 526 LEU A C 1
ATOM 3826 O O . LEU A 1 526 ? -1.046 -2.654 -29.868 1.00 94.94 526 LEU A O 1
ATOM 3830 N N . CYS A 1 527 ? -0.531 -3.535 -27.864 1.00 92.94 527 CYS A N 1
ATOM 3831 C CA . CYS A 1 527 ? 0.911 -3.577 -28.086 1.00 92.94 527 CYS A CA 1
ATOM 3832 C C . CYS A 1 527 ? 1.282 -4.523 -29.240 1.00 92.94 527 CYS A C 1
ATOM 3834 O O . CYS A 1 527 ? 1.952 -4.101 -30.179 1.00 92.94 527 CYS A O 1
ATOM 3836 N N . GLU A 1 528 ? 0.819 -5.777 -29.195 1.00 88.94 528 GLU A N 1
ATOM 3837 C CA . GLU A 1 528 ? 1.283 -6.849 -30.092 1.00 88.94 528 GLU A CA 1
ATOM 3838 C C . GLU A 1 528 ? 0.400 -7.028 -31.333 1.00 88.94 528 GLU A C 1
ATOM 3840 O O . GLU A 1 528 ? 0.911 -7.218 -32.433 1.00 88.94 528 GLU A O 1
ATOM 3845 N N . ARG A 1 529 ? -0.935 -6.975 -31.193 1.00 88.50 529 ARG A N 1
ATOM 3846 C CA . ARG A 1 529 ? -1.845 -7.232 -32.329 1.00 88.50 529 ARG A CA 1
ATOM 3847 C C . ARG A 1 529 ? -2.185 -5.977 -33.115 1.00 88.50 529 ARG A C 1
ATOM 3849 O O . ARG A 1 529 ? -2.258 -6.039 -34.336 1.00 88.50 529 ARG A O 1
ATOM 3856 N N . ALA A 1 530 ? -2.429 -4.862 -32.428 1.00 91.31 530 ALA A N 1
ATOM 3857 C CA . ALA A 1 530 ? -2.741 -3.596 -33.092 1.00 91.31 530 ALA A CA 1
ATOM 3858 C C . ALA A 1 530 ? -1.483 -2.824 -33.527 1.00 91.31 530 ALA A C 1
ATOM 3860 O O . ALA A 1 530 ? -1.597 -1.859 -34.278 1.00 91.31 530 ALA A O 1
ATOM 3861 N N . GLY A 1 531 ? -0.294 -3.233 -33.065 1.00 89.38 531 GLY A N 1
ATOM 3862 C CA . GLY A 1 531 ? 0.979 -2.610 -33.428 1.00 89.38 531 GLY A CA 1
ATOM 3863 C C . GLY A 1 531 ? 1.187 -1.216 -32.831 1.00 89.38 531 GLY A C 1
ATOM 3864 O O . GLY A 1 531 ? 1.978 -0.442 -33.361 1.00 89.38 531 GLY A O 1
ATOM 3865 N N . TRP A 1 532 ? 0.490 -0.869 -31.741 1.00 91.75 532 TRP A N 1
ATOM 3866 C CA . TRP A 1 532 ? 0.630 0.442 -31.084 1.00 91.75 532 TRP A CA 1
ATOM 3867 C C . TRP A 1 532 ? 1.912 0.549 -30.243 1.00 91.75 532 TRP A C 1
ATOM 3869 O O . TRP A 1 532 ? 2.221 1.616 -29.712 1.00 91.75 532 TRP A O 1
ATOM 3879 N N . GLY A 1 533 ? 2.659 -0.552 -30.097 1.00 93.00 533 GLY A N 1
ATOM 3880 C CA . GLY A 1 533 ? 3.889 -0.604 -29.314 1.00 93.00 533 GLY A CA 1
ATOM 3881 C C . GLY A 1 533 ? 3.662 -0.130 -27.878 1.00 93.00 533 GLY A C 1
ATOM 3882 O O . GLY A 1 533 ? 2.694 -0.528 -27.223 1.00 93.00 533 GLY A O 1
ATOM 3883 N N . LEU A 1 534 ? 4.534 0.759 -27.398 1.00 94.06 534 LEU A N 1
ATOM 3884 C CA . LEU A 1 534 ? 4.507 1.238 -26.015 1.00 94.06 534 LEU A CA 1
ATOM 3885 C C . LEU A 1 534 ? 3.212 1.990 -25.672 1.00 94.06 534 LEU A C 1
ATOM 3887 O O . LEU A 1 534 ? 2.728 1.896 -24.544 1.00 94.06 534 LEU A O 1
ATOM 3891 N N . ASP A 1 535 ? 2.619 2.692 -26.638 1.00 94.56 535 ASP A N 1
ATOM 3892 C CA . ASP A 1 535 ? 1.374 3.437 -26.426 1.00 94.56 535 ASP A CA 1
ATOM 3893 C C . ASP A 1 535 ? 0.211 2.483 -26.120 1.00 94.56 535 ASP A C 1
ATOM 3895 O O . ASP A 1 535 ? -0.652 2.795 -25.302 1.00 94.56 535 ASP A O 1
ATOM 3899 N N . GLY A 1 536 ? 0.230 1.279 -26.707 1.00 95.06 536 GLY A N 1
ATOM 3900 C CA . GLY A 1 536 ? -0.735 0.223 -26.409 1.00 95.06 536 GLY A CA 1
ATOM 3901 C C . GLY A 1 536 ? -0.669 -0.238 -24.952 1.00 95.06 536 GLY A C 1
ATOM 3902 O O . GLY A 1 536 ? -1.709 -0.371 -24.309 1.00 95.06 536 GLY A O 1
ATOM 3903 N N . ILE A 1 537 ? 0.542 -0.402 -24.404 1.00 95.31 537 ILE A N 1
ATOM 3904 C CA . ILE A 1 537 ? 0.750 -0.767 -22.993 1.00 95.31 537 ILE A CA 1
ATOM 3905 C C . ILE A 1 537 ? 0.148 0.306 -22.076 1.00 95.31 537 ILE A C 1
ATOM 3907 O O . ILE A 1 537 ? -0.634 -0.018 -21.183 1.00 95.31 537 ILE A O 1
ATOM 3911 N N . TRP A 1 538 ? 0.463 1.583 -22.315 1.00 95.88 538 TRP A N 1
ATOM 3912 C CA . TRP A 1 538 ? -0.043 2.693 -21.496 1.00 95.88 538 TRP A CA 1
ATOM 3913 C C . TRP A 1 538 ? -1.552 2.902 -21.628 1.00 95.88 538 TRP A C 1
ATOM 3915 O O . TRP A 1 538 ? -2.211 3.169 -20.625 1.00 95.88 538 TRP A O 1
ATOM 3925 N N . ALA A 1 539 ? -2.119 2.721 -22.823 1.00 95.06 539 ALA A N 1
ATOM 3926 C CA . ALA A 1 539 ? -3.565 2.735 -23.022 1.00 95.06 539 ALA A CA 1
ATOM 3927 C C . ALA A 1 539 ? -4.259 1.610 -22.235 1.00 95.06 539 ALA A C 1
ATOM 3929 O O . ALA A 1 539 ? -5.300 1.842 -21.620 1.00 95.06 539 ALA A O 1
ATOM 3930 N N . GLY A 1 540 ? -3.661 0.413 -22.201 1.00 95.12 540 GLY A N 1
ATOM 3931 C CA . GLY A 1 540 ? -4.122 -0.699 -21.372 1.00 95.12 540 GLY A CA 1
ATOM 3932 C C . GLY A 1 540 ? -4.131 -0.343 -19.886 1.00 95.12 540 GLY A C 1
ATOM 3933 O O . GLY A 1 540 ? -5.181 -0.410 -19.250 1.00 95.12 540 GLY A O 1
ATOM 3934 N N . ILE A 1 541 ? -2.994 0.107 -19.344 1.00 93.81 541 ILE A N 1
ATOM 3935 C CA . ILE A 1 541 ? -2.883 0.511 -17.932 1.00 93.81 541 ILE A CA 1
ATOM 3936 C C . ILE A 1 541 ? -3.927 1.588 -17.593 1.00 93.81 541 ILE A C 1
ATOM 3938 O O . ILE A 1 541 ? -4.666 1.429 -16.624 1.00 93.81 541 ILE A O 1
ATOM 3942 N N . ALA A 1 542 ? -4.049 2.633 -18.417 1.00 94.00 542 ALA A N 1
ATOM 3943 C CA . ALA A 1 542 ? -5.017 3.710 -18.208 1.00 94.00 542 ALA A CA 1
ATOM 3944 C C . ALA A 1 542 ? -6.475 3.218 -18.228 1.00 94.00 542 ALA A C 1
ATOM 3946 O O . ALA A 1 542 ? -7.289 3.660 -17.419 1.00 94.00 542 ALA A O 1
ATOM 3947 N N . ALA A 1 543 ? -6.819 2.283 -19.119 1.00 94.69 543 ALA A N 1
ATOM 3948 C CA . ALA A 1 543 ? -8.152 1.688 -19.158 1.00 94.69 543 ALA A CA 1
ATOM 3949 C C . ALA A 1 543 ? -8.439 0.834 -17.913 1.00 94.69 543 ALA A C 1
ATOM 3951 O O . ALA A 1 543 ? -9.528 0.917 -17.345 1.00 94.69 543 ALA A O 1
ATOM 3952 N N . GLY A 1 544 ? -7.468 0.030 -17.473 1.00 94.81 544 GLY A N 1
ATOM 3953 C CA . GLY A 1 544 ? -7.600 -0.789 -16.268 1.00 94.81 544 GLY A CA 1
ATOM 3954 C C . GLY A 1 544 ? -7.764 0.043 -14.997 1.00 94.81 544 GLY A C 1
ATOM 3955 O O . GLY A 1 544 ? -8.616 -0.263 -14.154 1.00 94.81 544 GLY A O 1
ATOM 3956 N N . ASP A 1 545 ? -7.004 1.131 -14.899 1.00 94.12 545 ASP A N 1
ATOM 3957 C CA . ASP A 1 545 ? -7.122 2.111 -13.825 1.00 94.12 545 ASP A CA 1
ATOM 3958 C C . ASP A 1 545 ? -8.503 2.787 -13.831 1.00 94.12 545 ASP A C 1
ATOM 3960 O O . ASP A 1 545 ? -9.220 2.744 -12.830 1.00 94.12 545 ASP A O 1
ATOM 3964 N N . ALA A 1 546 ? -8.949 3.286 -14.989 1.00 94.69 546 ALA A N 1
ATOM 3965 C CA . ALA A 1 546 ? -10.254 3.928 -15.144 1.00 94.69 546 ALA A CA 1
ATOM 3966 C C . ALA A 1 546 ? -11.426 3.000 -14.777 1.00 94.69 546 ALA A C 1
ATOM 3968 O O . ALA A 1 546 ? -12.374 3.428 -14.113 1.00 94.69 546 ALA A O 1
ATOM 3969 N N . VAL A 1 547 ? -11.363 1.718 -15.158 1.00 95.44 547 VAL A N 1
ATOM 3970 C CA . VAL A 1 547 ? -12.366 0.713 -14.765 1.00 95.44 547 VAL A CA 1
ATOM 3971 C C . VAL A 1 547 ? -12.368 0.510 -13.251 1.00 95.44 547 VAL A C 1
ATOM 3973 O O . VAL A 1 547 ? -13.432 0.546 -12.628 1.00 95.44 547 VAL A O 1
ATOM 3976 N N . THR A 1 548 ? -11.194 0.340 -12.638 1.00 95.50 548 THR A N 1
ATOM 3977 C CA . THR A 1 548 ? -11.078 0.170 -11.180 1.00 95.50 548 THR A CA 1
ATOM 3978 C C . THR A 1 548 ? -11.607 1.399 -10.438 1.00 95.50 548 THR A C 1
ATOM 3980 O O . THR A 1 548 ? -12.366 1.275 -9.474 1.00 95.50 548 THR A O 1
ATOM 3983 N N . CYS A 1 549 ? -11.261 2.592 -10.921 1.00 95.50 549 CYS A N 1
ATOM 3984 C CA . CYS A 1 549 ? -11.725 3.870 -10.406 1.00 95.50 549 CYS A CA 1
ATOM 3985 C C . CYS A 1 549 ? -13.254 3.981 -10.467 1.00 95.50 549 CYS A C 1
ATOM 3987 O O . CYS A 1 549 ? -13.898 4.235 -9.446 1.00 95.50 549 CYS A O 1
ATOM 3989 N N . ALA A 1 550 ? -13.858 3.701 -11.626 1.00 95.19 550 ALA A N 1
ATOM 3990 C CA . ALA A 1 550 ? -15.306 3.752 -11.810 1.00 95.19 550 ALA A CA 1
ATOM 3991 C C . ALA A 1 550 ? -16.048 2.787 -10.871 1.00 95.19 550 ALA A C 1
ATOM 3993 O O . ALA A 1 550 ? -17.062 3.157 -10.270 1.00 95.19 550 ALA A O 1
ATOM 3994 N N . VAL A 1 551 ? -15.529 1.566 -10.692 1.00 95.38 551 VAL A N 1
ATOM 3995 C CA . VAL A 1 551 ? -16.105 0.584 -9.763 1.00 95.38 551 VAL A CA 1
ATOM 3996 C C . VAL A 1 551 ? -15.988 1.063 -8.315 1.00 95.38 551 VAL A C 1
ATOM 3998 O O . VAL A 1 551 ? -16.982 1.014 -7.589 1.00 95.38 551 VAL A O 1
ATOM 4001 N N . ASN A 1 552 ? -14.826 1.567 -7.889 1.00 95.00 552 ASN A N 1
ATOM 4002 C CA . ASN A 1 552 ? -14.613 2.025 -6.513 1.00 95.00 552 ASN A CA 1
ATOM 4003 C C . ASN A 1 552 ? -15.442 3.272 -6.176 1.00 95.00 552 ASN A C 1
ATOM 4005 O O . ASN A 1 552 ? -16.118 3.304 -5.145 1.00 95.00 552 ASN A O 1
ATOM 4009 N N . VAL A 1 553 ? -15.462 4.276 -7.054 1.00 95.12 553 VAL A N 1
ATOM 4010 C CA . VAL A 1 553 ? -16.286 5.483 -6.881 1.00 95.12 553 VAL A CA 1
ATOM 4011 C C . VAL A 1 553 ? -17.774 5.127 -6.912 1.00 95.12 553 VAL A C 1
ATOM 4013 O O . VAL A 1 553 ? -18.536 5.586 -6.059 1.00 95.12 553 VAL A O 1
ATOM 4016 N N . GLY A 1 554 ? -18.197 4.250 -7.827 1.00 95.44 554 GLY A N 1
ATOM 4017 C CA . GLY A 1 554 ? -19.574 3.761 -7.892 1.00 95.44 554 GLY A CA 1
ATOM 4018 C C . GLY A 1 554 ? -19.988 2.959 -6.654 1.00 95.44 554 GLY A C 1
ATOM 4019 O O . GLY A 1 554 ? -21.105 3.115 -6.158 1.00 95.44 554 GLY A O 1
ATOM 4020 N N . ALA A 1 555 ? -19.095 2.128 -6.112 1.00 95.31 555 ALA A N 1
ATOM 4021 C CA . ALA A 1 555 ? -19.315 1.417 -4.856 1.00 95.31 555 ALA A CA 1
ATOM 4022 C C . ALA A 1 555 ? -19.427 2.392 -3.680 1.00 95.31 555 ALA A C 1
ATOM 4024 O O . ALA A 1 555 ? -20.340 2.259 -2.867 1.00 95.31 555 ALA A O 1
ATOM 4025 N N . MET A 1 556 ? -18.558 3.406 -3.625 1.00 95.25 556 MET A N 1
ATOM 4026 C CA . MET A 1 556 ? -18.589 4.448 -2.601 1.00 95.25 556 MET A CA 1
ATOM 4027 C C . MET A 1 556 ? -19.889 5.264 -2.641 1.00 95.25 556 MET A C 1
ATOM 4029 O O . MET A 1 556 ? -20.478 5.528 -1.594 1.00 95.25 556 MET A O 1
ATOM 4033 N N . ALA A 1 557 ? -20.382 5.612 -3.832 1.00 93.62 557 ALA A N 1
ATOM 4034 C CA . ALA A 1 557 ? -21.641 6.341 -4.001 1.00 93.62 557 ALA A CA 1
ATOM 4035 C C . ALA A 1 557 ? -22.869 5.555 -3.502 1.00 93.62 557 ALA A C 1
ATOM 4037 O O . ALA A 1 557 ? -23.869 6.153 -3.111 1.00 93.62 557 ALA A O 1
ATOM 4038 N N . ARG A 1 558 ? -22.794 4.217 -3.482 1.00 94.62 558 ARG A N 1
ATOM 4039 C CA . ARG A 1 558 ? -23.866 3.323 -3.009 1.00 94.62 558 ARG A CA 1
ATOM 4040 C C . ARG A 1 558 ? -23.770 2.982 -1.517 1.00 94.62 558 ARG A C 1
ATOM 4042 O O . ARG A 1 558 ? -24.605 2.225 -1.018 1.00 94.62 558 ARG A O 1
ATOM 4049 N N . ILE A 1 559 ? -22.777 3.511 -0.795 1.00 94.81 559 ILE A N 1
ATOM 4050 C CA . ILE A 1 559 ? -22.614 3.245 0.638 1.00 94.81 559 ILE A CA 1
ATOM 4051 C C . ILE A 1 559 ? -23.806 3.805 1.417 1.00 94.81 559 ILE A C 1
ATOM 4053 O O . ILE A 1 559 ? -24.106 5.000 1.389 1.00 94.81 559 ILE A O 1
ATOM 4057 N N . ARG A 1 560 ? -24.444 2.931 2.198 1.00 95.75 560 ARG A N 1
ATOM 4058 C CA . ARG A 1 560 ? -25.455 3.315 3.186 1.00 95.75 560 ARG A CA 1
ATOM 4059 C C . ARG A 1 560 ? -24.767 3.619 4.512 1.00 95.75 560 ARG A C 1
ATOM 4061 O O . ARG A 1 560 ? -24.661 2.756 5.374 1.00 95.75 560 ARG A O 1
ATOM 4068 N N . TRP A 1 561 ? -24.324 4.864 4.676 1.00 95.25 561 TRP A N 1
ATOM 4069 C CA . TRP A 1 561 ? -23.490 5.307 5.803 1.00 95.25 561 TRP A CA 1
ATOM 4070 C C . TRP A 1 5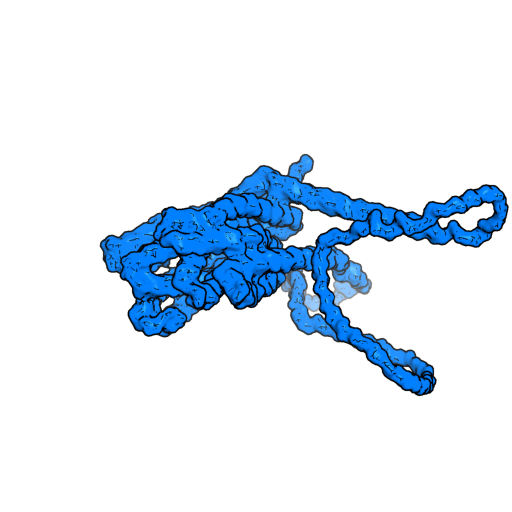61 ? -24.044 4.975 7.194 1.00 95.25 561 TRP A C 1
ATOM 4072 O O . TRP A 1 561 ? -23.267 4.648 8.086 1.00 95.25 561 TRP A O 1
ATOM 4082 N N . ARG A 1 562 ? -25.371 5.010 7.381 1.00 94.50 562 ARG A N 1
ATOM 4083 C CA . ARG A 1 562 ? -26.009 4.604 8.649 1.00 94.50 562 ARG A CA 1
ATOM 4084 C C . ARG A 1 562 ? -25.790 3.118 8.947 1.00 94.50 562 ARG A C 1
ATOM 4086 O O . ARG A 1 562 ? -25.273 2.787 10.003 1.00 94.50 562 ARG A O 1
ATOM 4093 N N . ALA A 1 563 ? -26.070 2.253 7.972 1.00 93.75 563 ALA A N 1
ATOM 4094 C CA . ALA A 1 563 ? -25.868 0.812 8.112 1.00 93.75 563 ALA A CA 1
ATOM 4095 C C . ALA A 1 563 ? -24.389 0.446 8.337 1.00 93.75 563 ALA A C 1
ATOM 4097 O O . ALA A 1 563 ? -24.093 -0.494 9.069 1.00 93.75 563 ALA A O 1
ATOM 4098 N N . GLU A 1 564 ? -23.454 1.198 7.747 1.00 94.25 564 GLU A N 1
ATOM 4099 C CA . GLU A 1 564 ? -22.018 1.005 7.994 1.00 94.25 564 GLU A CA 1
ATOM 4100 C C . GLU A 1 564 ? -21.606 1.352 9.428 1.00 94.25 564 GLU A C 1
ATOM 4102 O O . GLU A 1 564 ? -20.792 0.639 10.019 1.00 94.25 564 GLU A O 1
ATOM 4107 N N . ALA A 1 565 ? -22.163 2.426 9.998 1.00 92.94 565 ALA A N 1
ATOM 4108 C CA . ALA A 1 565 ? -21.904 2.811 11.385 1.00 92.94 565 ALA A CA 1
ATOM 4109 C C . ALA A 1 565 ? -22.448 1.750 12.357 1.00 92.94 565 ALA A C 1
ATOM 4111 O O . ALA A 1 565 ? -21.723 1.297 13.246 1.00 92.94 565 ALA A O 1
ATOM 4112 N N . ASP A 1 566 ? -23.668 1.261 12.118 1.00 91.38 566 ASP A N 1
ATOM 4113 C CA . ASP A 1 566 ? -24.270 0.174 12.901 1.00 91.38 566 ASP A CA 1
ATOM 4114 C C . ASP A 1 566 ? -23.439 -1.118 12.791 1.00 91.38 566 ASP A C 1
ATOM 4116 O O . ASP A 1 566 ? -23.148 -1.788 13.785 1.00 91.38 566 ASP A O 1
ATOM 4120 N N . GLY A 1 567 ? -22.971 -1.444 11.581 1.00 89.88 567 GLY A N 1
ATOM 4121 C CA . GLY A 1 567 ? -22.090 -2.584 11.334 1.00 89.88 567 GLY A CA 1
ATOM 4122 C C . GLY A 1 567 ? -20.716 -2.450 12.002 1.00 89.88 567 GLY A C 1
ATOM 4123 O O . GLY A 1 567 ? -20.145 -3.447 12.450 1.00 89.88 567 GLY A O 1
ATOM 4124 N N . ALA A 1 568 ? -20.155 -1.240 12.095 1.00 89.44 568 ALA A N 1
ATOM 4125 C CA . ALA A 1 568 ? -18.927 -0.978 12.850 1.00 89.44 568 ALA A CA 1
ATOM 4126 C C . ALA A 1 568 ? -19.131 -1.221 14.356 1.00 89.44 568 ALA A C 1
ATOM 4128 O O . ALA A 1 568 ? -18.323 -1.917 14.976 1.00 89.44 568 ALA A O 1
ATOM 4129 N N . ALA A 1 569 ? -20.243 -0.748 14.926 1.00 86.94 569 ALA A N 1
ATOM 4130 C CA . ALA A 1 569 ? -20.590 -0.996 16.324 1.00 86.94 569 ALA A CA 1
ATOM 4131 C C . ALA A 1 569 ? -20.784 -2.498 16.616 1.00 86.94 569 ALA A C 1
ATOM 4133 O O . ALA A 1 569 ? -20.209 -3.025 17.572 1.00 86.94 569 ALA A O 1
ATOM 4134 N N . ALA A 1 570 ? -21.505 -3.221 15.751 1.00 85.69 570 ALA A N 1
ATOM 4135 C CA . ALA A 1 570 ? -21.724 -4.663 15.893 1.00 85.69 570 ALA A CA 1
ATOM 4136 C C . ALA A 1 570 ? -20.411 -5.471 15.854 1.00 85.69 570 ALA A C 1
ATOM 4138 O O . ALA A 1 570 ? -20.216 -6.394 16.649 1.00 85.69 570 ALA A O 1
ATOM 4139 N N . ARG A 1 571 ? -19.468 -5.095 14.974 1.00 82.06 571 ARG A N 1
ATOM 4140 C CA . ARG A 1 571 ? -18.129 -5.713 14.890 1.00 82.06 571 ARG A CA 1
ATOM 4141 C C . ARG A 1 571 ? -17.340 -5.579 16.196 1.00 82.06 571 ARG A C 1
ATOM 4143 O O . ARG A 1 571 ? -16.595 -6.494 16.549 1.00 82.06 571 ARG A O 1
ATOM 4150 N N . LEU A 1 572 ? -17.509 -4.467 16.910 1.00 79.94 572 LEU A N 1
ATOM 4151 C CA . LEU A 1 572 ? -16.847 -4.213 18.190 1.00 79.94 572 LEU A CA 1
ATOM 4152 C C . LEU A 1 572 ? -17.527 -4.941 19.356 1.00 79.94 572 LEU A C 1
ATOM 4154 O O . LEU A 1 572 ? -16.832 -5.440 20.238 1.00 79.94 572 LEU A O 1
ATOM 4158 N N . GLN A 1 573 ? -18.855 -5.074 19.340 1.00 72.06 573 GLN A N 1
ATOM 4159 C CA . GLN A 1 573 ? -19.597 -5.833 20.356 1.00 72.06 573 GLN A CA 1
ATOM 4160 C C . GLN A 1 573 ? -19.260 -7.330 20.314 1.00 72.06 573 GLN A C 1
ATOM 4162 O O . GLN A 1 573 ? -19.010 -7.931 21.353 1.00 72.06 573 GLN A O 1
ATOM 4167 N N . GLN A 1 574 ? -19.128 -7.913 19.118 1.00 62.19 574 GLN A N 1
ATOM 4168 C CA . GLN A 1 574 ? -18.667 -9.301 18.928 1.00 62.19 574 GLN A CA 1
ATOM 4169 C C . GLN A 1 574 ? -17.181 -9.519 19.285 1.00 62.19 574 GLN A C 1
ATOM 4171 O O . GLN A 1 574 ? -16.684 -10.649 19.270 1.00 62.19 574 GLN A O 1
ATOM 4176 N N . ALA A 1 575 ? -16.427 -8.445 19.532 1.00 53.50 575 ALA A N 1
ATOM 4177 C CA . ALA A 1 575 ? -15.054 -8.509 20.025 1.00 53.50 575 ALA A CA 1
ATOM 4178 C C . ALA A 1 575 ? -14.970 -8.391 21.556 1.00 53.50 575 ALA A C 1
ATOM 4180 O O . ALA A 1 575 ? -13.919 -8.699 22.113 1.00 53.50 575 ALA A O 1
ATOM 4181 N N . GLY A 1 576 ? -16.051 -7.985 22.230 1.00 48.38 576 GLY A N 1
ATOM 4182 C CA . GLY A 1 576 ? -16.122 -7.986 23.687 1.00 48.38 576 GLY A CA 1
ATOM 4183 C C . GLY A 1 576 ? -16.099 -9.412 24.250 1.00 48.38 576 GLY A C 1
ATOM 4184 O O . GLY A 1 576 ? -16.509 -10.352 23.564 1.00 48.38 576 GLY A O 1
ATOM 4185 N N . PRO A 1 577 ? -15.608 -9.615 25.485 1.00 39.84 577 PRO A N 1
ATOM 4186 C CA . PRO A 1 577 ? -15.768 -10.898 26.149 1.00 39.84 577 PRO A CA 1
ATOM 4187 C C . PRO A 1 577 ? -17.268 -11.186 26.267 1.00 39.84 577 PRO A C 1
ATOM 4189 O O . PRO A 1 577 ? -17.998 -10.410 26.880 1.00 39.84 577 PRO A O 1
ATOM 4192 N N . HIS A 1 578 ? -17.728 -12.288 25.669 1.00 38.72 578 HIS A N 1
ATOM 4193 C CA . HIS A 1 578 ? -18.946 -12.920 26.158 1.00 38.72 578 HIS A CA 1
ATOM 4194 C C . HIS A 1 578 ? -18.679 -13.239 27.631 1.00 38.72 578 HIS A C 1
ATOM 4196 O O . HIS A 1 578 ? -17.716 -13.946 27.936 1.00 38.72 578 HIS A O 1
ATOM 4202 N N . SER A 1 579 ? -19.446 -12.560 28.483 1.00 29.38 579 SER A N 1
ATOM 4203 C CA . SER A 1 579 ? -19.477 -12.670 29.942 1.00 29.38 579 SER A CA 1
ATOM 4204 C C . SER A 1 579 ? -19.459 -14.110 30.418 1.00 29.38 579 SER A C 1
ATOM 4206 O O . SER A 1 579 ? -20.253 -14.889 29.837 1.00 29.38 579 SER A O 1
#

Secondary structure (DSSP, 8-state):
-HHHHHHHHHHHHHHHHHHHHHTTT-HHHHHHHHHHHHHHHHHHHHHHHHHHHHHHHHHHHHHTT-HHHHHHHHHHHHHHHHHHHHHHHHHHHTHHHHHHHTS---HHHHHHHHHHHHHHGGGHHHHHHHHHHHHHHHHTT--HHHHHHHHHHHHHHHHHHHHHHHHHGGGHHHHHHHHHHHHHHHHHHHHHHHHHHHHHHHHHSPPGGGS--------TTS--S------------PPPP--S------------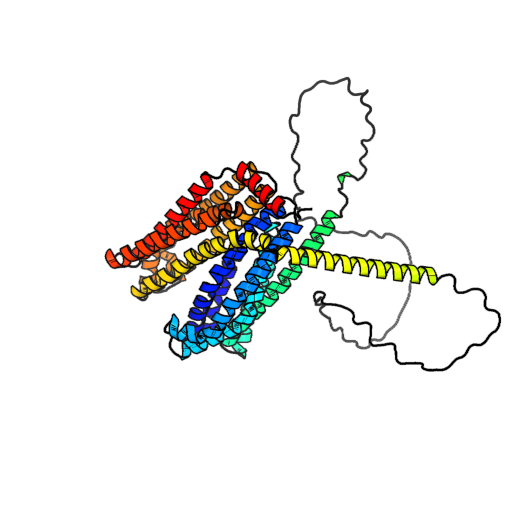---------------------------------SSSS--S--------------SS-SSSHHHHHHHHHHHHHHHHHHHHHHHHHHHHHHHHTSHHHHHHHHHHHHHHHHHHHHHHHHHHHHHHHHHTT-HHHHHHHHHHHHHHHHHHIIIIIHHHHHHHHHHHHHHHTT-HHHHHHHHHHHHHHHHHHHHHHHHHHHHHHHHHGGGT-S-HHHHHHHHHHHHHHHHHHHHHHHHHHHHHHHHHHT-HHHHHHHHIIIIIIIIIHHHHIIIIIS--THHHHHHHHHHHHHHHHHHHHHHHHT--HHHHHHHHHHHHHTTS---

Mean predicted aligned error: 14.17 Å

Solvent-accessible surface area (backbone atoms only — not comparable to full-atom values): 30817 Å² total; per-residue (Å²): 109,76,62,42,28,54,50,38,37,47,59,51,51,68,62,61,49,53,60,70,66,33,60,81,78,35,74,53,58,35,50,11,52,51,54,38,49,52,60,50,44,63,57,45,37,34,55,55,14,37,57,51,28,46,39,18,55,27,2,22,22,48,30,54,69,37,57,65,57,23,52,26,47,48,49,28,50,38,52,51,49,55,58,57,45,50,65,52,48,56,54,30,61,42,22,26,57,42,25,41,70,76,66,65,39,56,74,66,32,5,49,46,12,14,53,44,34,49,50,30,49,83,19,47,62,30,43,52,46,36,52,40,54,38,47,63,36,41,42,74,69,46,48,62,62,52,41,51,28,52,50,54,21,50,54,44,25,55,54,27,33,64,54,29,30,75,76,54,42,81,60,12,44,31,41,18,50,18,53,20,26,45,53,26,27,53,44,40,52,52,42,51,54,51,49,54,52,52,53,54,51,62,73,65,51,76,64,76,85,73,66,77,76,66,78,74,86,75,70,89,82,77,82,79,83,82,90,77,92,88,82,90,80,86,81,77,93,69,78,84,80,82,77,88,77,82,76,85,81,82,79,84,85,82,84,88,81,82,90,83,86,89,81,86,84,87,85,90,79,90,80,88,83,80,85,79,80,86,76,84,75,79,92,72,86,86,77,91,85,84,85,90,86,88,83,83,76,97,66,94,75,88,82,76,91,78,87,88,84,83,88,89,81,88,73,57,66,66,54,52,50,52,50,51,50,52,50,50,51,50,52,53,50,52,54,46,51,54,50,52,53,49,49,43,52,53,51,19,68,30,67,69,47,46,49,58,45,47,70,34,9,51,30,27,9,51,23,43,32,45,50,54,51,46,58,55,52,50,50,57,57,31,54,76,74,34,72,55,53,28,50,29,51,55,53,48,53,54,50,48,54,42,51,42,31,22,42,15,45,28,44,2,52,52,20,7,22,53,23,5,21,26,22,22,52,63,34,29,69,61,20,51,52,44,38,51,49,30,26,51,53,25,26,54,52,22,44,53,52,20,51,51,48,60,75,40,23,87,58,57,27,60,82,78,37,90,50,66,69,33,22,52,50,32,31,57,51,39,60,49,48,31,56,33,38,29,36,45,8,36,28,35,11,31,45,17,30,37,33,13,76,64,42,25,58,61,48,20,52,30,31,40,49,9,34,51,68,37,4,49,49,43,8,49,46,27,23,70,73,68,64,48,43,68,59,14,40,46,52,9,46,35,50,4,45,45,48,23,20,52,48,38,48,53,52,57,74,67,57,57,44,61,61,51,14,54,50,41,48,52,58,52,57,76,66,47,81,84,126

Foldseek 3Di:
DVLLLVQLLLVLVLVVVLCVLLVVQDPLLSLLSVVLVVLLVLLVLLLLLLLLLLLAQLLLCVLLVNVLSNLLLLLLSLVVSVVSLVVSLVVLCCQLVCCCPVVVHDNSSSVSNNLLSNLLSLQRSLQSNLSSLCSSCVLNVRRPQLSVLSVQLSVQLNVQSVPQCVPPNSSSNSNSNSVSSNSSSVSSVVVVVVVVVVVVVVVPPPDCVPPDPPPPDDDPPPPDDDDDDDDDDDDDPDDDDDDPPDDDDDDDDDDDDDDDDDDDDDDDDDDDDDDDDDPDDDDDDDDPPPDPDPDDDPDDDDDDDDDDDPDDPPPVVVVVVVVVVVVVVVVVVVVVVVVSVVVSSVLSPDPVNNVSSCLLSSLSSLLSSLQVVLLVVLLVLLVVLDDLSSLLSVVVVSVLSSLLSSALQSLLSSLLSQLSSCLSNLNLVSSLVSLVCSLVVLLVVLLVVLVVCLVCLQPVQVVRDPPNSSSVSSSVLSVLVSLLSSLSSLLSNLCSSCSSLSNSNQLSVLSCCLSPVQQNVQLCCCCPVVVVNSSSNSVSNSRSSNSSSCSSVVVSVPDPSNVSSVVSNVSVVVSDPPD